Protein AF-A0A5F0LMC7-F1 (afdb_monomer)

Structure (mmCIF, N/CA/C/O backbone):
data_AF-A0A5F0LMC7-F1
#
_entry.id   AF-A0A5F0LMC7-F1
#
loop_
_atom_site.group_PDB
_atom_site.id
_atom_site.type_symbol
_atom_site.label_atom_id
_atom_site.label_alt_id
_atom_site.label_comp_id
_atom_site.label_asym_id
_atom_site.label_entity_id
_atom_site.label_seq_id
_atom_site.pdbx_PDB_ins_code
_atom_site.Cartn_x
_atom_site.Cartn_y
_atom_site.Cartn_z
_atom_site.occupancy
_atom_site.B_iso_or_equiv
_atom_site.auth_seq_id
_atom_site.auth_comp_id
_atom_site.auth_asym_id
_atom_site.auth_atom_id
_atom_site.pdbx_PDB_model_num
ATOM 1 N N . MET A 1 1 ? -38.724 -9.091 2.760 1.00 48.03 1 MET A N 1
ATOM 2 C CA . MET A 1 1 ? -37.399 -9.677 3.097 1.00 48.03 1 MET A CA 1
ATOM 3 C C . MET A 1 1 ? -36.812 -10.597 2.014 1.00 48.03 1 MET A C 1
ATOM 5 O O . MET A 1 1 ? -35.697 -10.325 1.586 1.00 48.03 1 MET A O 1
ATOM 9 N N . LYS A 1 2 ? -37.524 -11.622 1.503 1.00 45.34 2 LYS A N 1
ATOM 10 C CA . LYS A 1 2 ? -36.989 -12.579 0.495 1.00 45.34 2 LYS A CA 1
ATOM 11 C C . LYS A 1 2 ? -36.433 -11.931 -0.791 1.00 45.34 2 LYS A C 1
ATOM 13 O O . LYS A 1 2 ? -35.365 -12.315 -1.256 1.00 45.34 2 LYS A O 1
ATOM 18 N N . PHE A 1 3 ? -37.094 -10.896 -1.316 1.00 49.78 3 PHE A N 1
ATOM 19 C CA . PHE A 1 3 ? -36.648 -10.166 -2.515 1.00 49.78 3 PHE A CA 1
ATOM 20 C C . PHE A 1 3 ? -35.331 -9.391 -2.325 1.00 49.78 3 PHE A C 1
ATOM 22 O O . PHE A 1 3 ? -34.515 -9.314 -3.243 1.00 49.78 3 PHE A O 1
ATOM 29 N N . LEU A 1 4 ? -35.104 -8.837 -1.129 1.00 54.09 4 LEU A N 1
ATOM 30 C CA . LEU A 1 4 ? -33.874 -8.111 -0.795 1.00 54.09 4 LEU A CA 1
ATOM 31 C C . LEU A 1 4 ? -32.691 -9.083 -0.689 1.00 54.09 4 LEU A C 1
ATOM 33 O O . LEU A 1 4 ? -31.613 -8.815 -1.209 1.00 54.09 4 LEU A O 1
ATOM 37 N N . PHE A 1 5 ? -32.939 -10.254 -0.095 1.00 54.19 5 PHE A N 1
ATOM 38 C CA . PHE A 1 5 ? -31.957 -11.327 0.048 1.00 54.19 5 PHE A CA 1
ATOM 39 C C . PHE A 1 5 ? -31.565 -11.934 -1.307 1.00 54.19 5 PHE A C 1
ATOM 41 O O . PHE A 1 5 ? -30.383 -12.159 -1.557 1.00 54.19 5 PHE A O 1
ATOM 48 N N . LEU A 1 6 ? -32.525 -12.126 -2.225 1.00 57.25 6 LEU A N 1
ATOM 49 C CA . LEU A 1 6 ? -32.226 -12.551 -3.599 1.00 57.25 6 LEU A CA 1
ATOM 50 C C . LEU A 1 6 ? -31.397 -11.506 -4.353 1.00 57.25 6 LEU A C 1
ATOM 52 O O . LEU A 1 6 ? -30.407 -11.865 -4.987 1.00 57.25 6 LEU A O 1
ATOM 56 N N . LYS A 1 7 ? -31.747 -10.215 -4.250 1.00 59.25 7 LYS A N 1
ATOM 57 C CA . LYS A 1 7 ? -30.956 -9.135 -4.860 1.00 59.25 7 LYS A CA 1
ATOM 58 C C . LYS A 1 7 ? -29.539 -9.079 -4.291 1.00 59.25 7 LYS A C 1
ATOM 60 O O . LYS A 1 7 ? -28.594 -9.028 -5.073 1.00 59.25 7 LYS A O 1
ATOM 65 N N . MET A 1 8 ? -29.371 -9.167 -2.969 1.00 56.78 8 MET A N 1
ATOM 66 C CA . MET A 1 8 ? -28.042 -9.230 -2.350 1.00 56.78 8 MET A CA 1
ATOM 67 C C . MET A 1 8 ? -27.265 -10.470 -2.792 1.00 56.78 8 MET A C 1
ATOM 69 O O . MET A 1 8 ? -26.083 -10.359 -3.084 1.00 56.78 8 MET A O 1
ATOM 73 N N . ARG A 1 9 ? -27.914 -11.631 -2.930 1.00 59.31 9 ARG A N 1
ATOM 74 C CA . ARG A 1 9 ? -27.264 -12.869 -3.384 1.00 59.31 9 ARG A CA 1
ATOM 75 C C . ARG A 1 9 ? -26.836 -12.809 -4.856 1.00 59.31 9 ARG A C 1
ATOM 77 O O . ARG A 1 9 ? -25.780 -13.336 -5.198 1.00 59.31 9 ARG A O 1
ATOM 84 N N . VAL A 1 10 ? -27.607 -12.143 -5.719 1.00 58.88 10 VAL A N 1
ATOM 85 C CA . VAL A 1 10 ? -27.250 -11.897 -7.130 1.00 58.88 10 VAL A CA 1
ATOM 86 C C . VAL A 1 10 ? -26.107 -10.886 -7.242 1.00 58.88 10 VAL A C 1
ATOM 88 O O . VAL A 1 10 ? -25.153 -11.130 -7.978 1.00 58.88 10 VAL A O 1
ATOM 91 N N . ILE A 1 11 ? -26.158 -9.795 -6.475 1.00 54.53 11 ILE A N 1
ATOM 92 C CA . ILE A 1 11 ? -25.083 -8.793 -6.390 1.00 54.53 11 ILE A CA 1
ATOM 93 C C . ILE A 1 11 ? -23.800 -9.440 -5.854 1.00 54.53 11 ILE A C 1
ATOM 95 O O . ILE A 1 11 ? -22.741 -9.267 -6.446 1.00 54.53 11 ILE A O 1
ATOM 99 N N . TRP A 1 12 ? -23.899 -10.261 -4.805 1.00 51.09 12 TRP A N 1
ATOM 100 C CA . TRP A 1 12 ? -22.784 -11.008 -4.223 1.00 51.09 12 TRP A CA 1
ATOM 101 C C . TRP A 1 12 ? -22.190 -12.025 -5.201 1.00 51.09 12 TRP A C 1
ATOM 103 O O . TRP A 1 12 ? -20.972 -12.122 -5.314 1.00 51.09 12 TRP A O 1
ATOM 113 N N . ARG A 1 13 ? -23.020 -12.746 -5.973 1.00 54.91 13 ARG A N 1
ATOM 114 C CA . ARG A 1 13 ? -22.536 -13.631 -7.049 1.00 54.91 13 ARG A CA 1
ATOM 115 C C . ARG A 1 13 ? -21.810 -12.851 -8.148 1.00 54.91 13 ARG A C 1
ATOM 117 O O . ARG A 1 13 ? -20.710 -13.243 -8.516 1.00 54.91 13 ARG A O 1
ATOM 124 N N . ARG A 1 14 ? -22.362 -11.733 -8.632 1.00 54.12 14 ARG A N 1
ATOM 125 C CA . ARG A 1 14 ? -21.701 -10.873 -9.638 1.00 54.12 14 ARG A CA 1
ATOM 126 C C . ARG A 1 14 ? -20.396 -10.265 -9.120 1.00 54.12 14 ARG A C 1
ATOM 128 O O . ARG A 1 14 ? -19.419 -10.188 -9.855 1.00 54.12 14 ARG A O 1
ATOM 135 N N . PHE A 1 15 ? -20.366 -9.887 -7.845 1.00 46.53 15 PHE A N 1
ATOM 136 C CA . PHE A 1 15 ? -19.183 -9.354 -7.175 1.00 46.53 15 PHE A CA 1
ATOM 137 C C . PHE A 1 15 ? -18.087 -10.415 -6.985 1.00 46.53 15 PHE A C 1
ATOM 139 O O . PHE A 1 15 ? -16.914 -10.125 -7.213 1.00 46.53 15 PHE A O 1
ATOM 146 N N . ARG A 1 16 ? -18.461 -11.647 -6.606 1.00 47.66 16 ARG A N 1
ATOM 147 C CA . ARG A 1 16 ? -17.528 -12.754 -6.334 1.00 47.66 16 ARG A CA 1
ATOM 148 C C . ARG A 1 16 ? -16.981 -13.409 -7.601 1.00 47.66 16 ARG A C 1
ATOM 150 O O . ARG A 1 16 ? -15.817 -13.783 -7.605 1.00 47.66 16 ARG A O 1
ATOM 157 N N . HIS A 1 17 ? -17.795 -13.544 -8.648 1.00 46.56 17 HIS A N 1
ATOM 158 C CA . HIS A 1 17 ? -17.356 -14.159 -9.903 1.00 46.56 17 HIS A CA 1
ATOM 159 C C . HIS A 1 17 ? -16.686 -13.162 -10.859 1.00 46.56 17 HIS A C 1
ATOM 161 O O . HIS A 1 17 ? -15.912 -13.589 -11.704 1.00 46.56 17 HIS A O 1
ATOM 167 N N . GLY A 1 18 ? -16.924 -11.847 -10.743 1.00 48.06 18 GLY A N 1
ATOM 168 C CA . GLY A 1 18 ? -16.359 -10.869 -11.684 1.00 48.06 18 GLY A CA 1
ATOM 169 C C . GLY A 1 18 ? -16.565 -11.272 -13.156 1.00 48.06 18 GLY A C 1
ATOM 170 O O . GLY A 1 18 ? -17.436 -12.078 -13.479 1.00 48.06 18 GLY A O 1
ATOM 171 N N . LEU A 1 19 ? -15.735 -10.758 -14.064 1.00 45.44 19 LEU A N 1
ATOM 172 C CA . LEU A 1 19 ? -15.733 -11.176 -15.474 1.00 45.44 19 LEU A CA 1
ATOM 173 C C . LEU A 1 19 ? -15.392 -12.673 -15.684 1.00 45.44 19 LEU A C 1
ATOM 175 O O . LEU A 1 19 ? -15.585 -13.166 -16.792 1.00 45.44 19 LEU A O 1
ATOM 179 N N . GLN A 1 20 ? -14.984 -13.419 -14.643 1.00 42.38 20 GLN A N 1
ATOM 180 C CA . GLN A 1 20 ? -14.638 -14.849 -14.730 1.00 42.38 20 GLN A CA 1
ATOM 181 C C . GLN A 1 20 ? -15.831 -15.717 -15.153 1.00 42.38 20 GLN A C 1
ATOM 183 O O . GLN A 1 20 ? -15.643 -16.717 -15.838 1.00 42.38 20 GLN A O 1
ATOM 188 N N . ALA A 1 21 ? -17.068 -15.302 -14.846 1.00 43.19 21 ALA A N 1
ATOM 189 C CA . ALA A 1 21 ? -18.270 -16.027 -15.270 1.00 43.19 21 ALA A CA 1
ATOM 190 C C . ALA A 1 21 ? -18.479 -1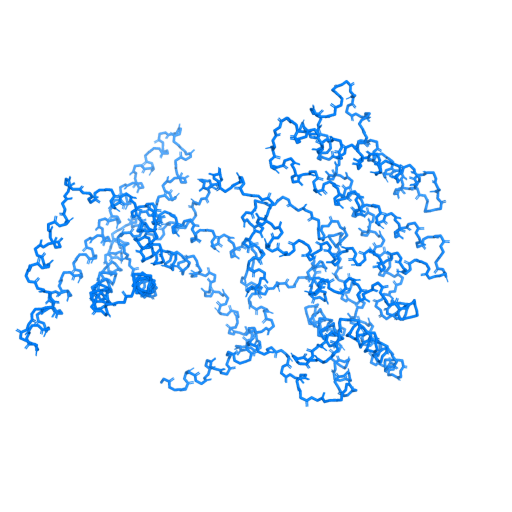6.054 -16.800 1.00 43.19 21 ALA A C 1
ATOM 192 O O . ALA A 1 21 ? -19.244 -16.885 -17.281 1.00 43.19 21 ALA A O 1
ATOM 193 N N . ARG A 1 22 ? -17.817 -15.177 -17.577 1.00 48.16 22 ARG A N 1
ATOM 194 C CA . ARG A 1 22 ? -17.843 -15.254 -19.052 1.00 48.16 22 ARG A CA 1
ATOM 195 C C . ARG A 1 22 ? -16.929 -16.348 -19.612 1.00 48.16 22 ARG A C 1
ATOM 197 O O . ARG A 1 22 ? -17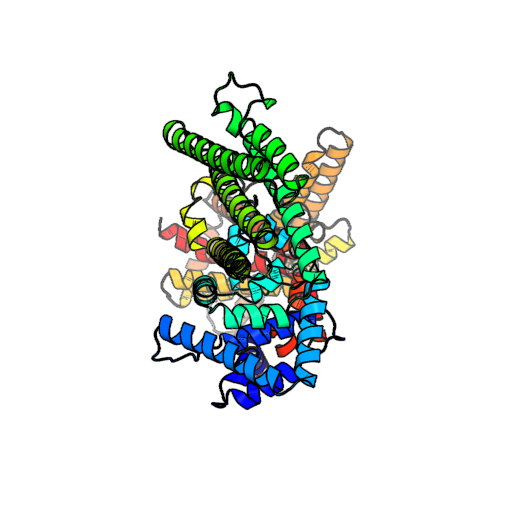.182 -16.809 -20.717 1.00 48.16 22 ARG A O 1
ATOM 204 N N . TYR A 1 23 ? -15.903 -16.762 -18.867 1.00 48.00 23 TYR A N 1
ATOM 205 C CA . TYR A 1 23 ? -14.856 -17.667 -19.358 1.00 48.00 23 TYR A CA 1
ATOM 206 C C . TYR A 1 23 ? -14.996 -19.107 -18.846 1.00 48.00 23 TYR A C 1
ATOM 208 O O . TYR A 1 23 ? -14.451 -20.019 -19.455 1.00 48.00 23 TYR A O 1
ATOM 216 N N . GLU A 1 24 ? -15.772 -19.337 -17.778 1.00 44.44 24 GLU A N 1
ATOM 217 C CA . GLU A 1 24 ? -15.964 -20.671 -17.177 1.00 44.44 24 GLU A CA 1
ATOM 218 C C . GLU A 1 24 ? -16.742 -21.667 -18.072 1.00 44.44 24 GLU A C 1
ATOM 220 O O . GLU A 1 24 ? -16.755 -22.854 -17.760 1.00 44.44 24 GLU A O 1
ATOM 225 N N . HIS A 1 25 ? -17.377 -21.231 -19.173 1.00 41.97 25 HIS A N 1
ATOM 226 C CA . HIS A 1 25 ? -18.350 -22.064 -19.899 1.00 41.97 25 HIS A CA 1
ATOM 227 C C . HIS A 1 25 ? -18.025 -22.461 -21.343 1.00 41.97 25 HIS A C 1
ATOM 229 O O . HIS A 1 25 ? -18.787 -23.252 -21.898 1.00 41.97 25 HIS A O 1
ATOM 235 N N . HIS A 1 26 ? -16.968 -21.964 -21.992 1.00 43.44 26 HIS A N 1
ATOM 236 C CA . HIS A 1 26 ? -16.723 -22.280 -23.411 1.00 43.44 26 HIS A CA 1
ATOM 237 C C . HIS A 1 26 ? -15.326 -22.873 -23.602 1.00 43.44 26 HIS A C 1
ATOM 239 O O . HIS A 1 26 ? -14.327 -22.177 -23.445 1.00 43.44 26 HIS A O 1
ATOM 245 N N . GLY A 1 27 ? -15.273 -24.162 -23.951 1.00 50.06 27 GLY A N 1
ATOM 246 C CA . GLY A 1 27 ? -14.048 -24.904 -24.276 1.00 50.06 27 GLY A CA 1
ATOM 247 C C . GLY A 1 27 ? -13.394 -24.505 -25.604 1.00 50.06 27 GLY A C 1
ATOM 248 O O . GLY A 1 27 ? -12.458 -25.163 -26.039 1.00 50.06 27 GLY A O 1
ATOM 249 N N . GLU A 1 28 ? -13.860 -23.430 -26.243 1.00 56.28 28 GLU A N 1
ATOM 250 C CA . GLU A 1 28 ? -13.313 -22.920 -27.496 1.00 56.28 28 GLU A CA 1
ATOM 251 C C . GLU A 1 28 ? -12.597 -21.587 -27.250 1.00 56.28 28 GLU A C 1
ATOM 253 O O . GLU A 1 28 ? -13.211 -20.547 -27.000 1.00 56.28 28 GLU A O 1
ATOM 258 N N . HIS A 1 29 ? -11.266 -21.617 -27.315 1.00 63.34 29 HIS A N 1
ATOM 259 C CA . HIS A 1 29 ? -10.421 -20.432 -27.142 1.00 63.34 29 HIS A CA 1
ATOM 260 C C . HIS A 1 29 ? -10.538 -19.429 -28.309 1.00 63.34 29 HIS A C 1
ATOM 262 O O . HIS A 1 29 ? -10.310 -18.238 -28.104 1.00 63.34 29 HIS A O 1
ATOM 268 N N . GLY A 1 30 ? -10.936 -19.882 -29.505 1.00 66.81 30 GLY A N 1
ATOM 269 C CA . GLY A 1 30 ? -11.058 -19.060 -30.719 1.00 66.81 30 GLY A CA 1
ATOM 270 C C . GLY A 1 30 ? -12.145 -17.973 -30.651 1.00 66.81 30 GLY A C 1
ATOM 271 O O . GLY A 1 30 ? -11.813 -16.795 -30.781 1.00 66.81 30 GLY A O 1
ATOM 272 N N . PRO A 1 31 ? -13.421 -18.312 -30.374 1.00 75.06 31 PRO A N 1
ATOM 273 C CA . PRO A 1 31 ? -14.502 -17.325 -30.274 1.00 75.06 31 PRO A CA 1
ATOM 274 C C . PRO A 1 31 ? -14.281 -16.294 -29.157 1.00 75.06 31 PRO A C 1
ATOM 276 O O . PRO A 1 31 ? -14.648 -15.127 -29.287 1.00 75.06 31 PRO A O 1
ATOM 279 N N . GLN A 1 32 ? -13.649 -16.705 -28.051 1.00 78.38 32 GLN A N 1
ATOM 280 C CA . GLN A 1 32 ? -13.312 -15.802 -26.946 1.00 78.38 32 GLN A CA 1
ATOM 281 C C . GLN A 1 32 ? -12.253 -14.774 -27.350 1.00 78.38 32 GLN A C 1
ATOM 283 O O . GLN A 1 32 ? -12.392 -13.593 -27.027 1.00 78.38 32 GLN A O 1
ATOM 288 N N . LEU A 1 33 ? -11.211 -15.224 -28.054 1.00 85.44 33 LEU A N 1
ATOM 289 C CA . LEU A 1 33 ? -10.147 -14.368 -28.564 1.00 85.44 33 LEU A CA 1
ATOM 290 C C . LEU A 1 33 ? -10.705 -13.321 -29.533 1.00 85.44 33 LEU A C 1
ATOM 292 O O . LEU A 1 33 ? -10.397 -12.140 -29.393 1.00 85.44 33 LEU A O 1
ATOM 296 N N . GLU A 1 34 ? -11.579 -13.727 -30.456 1.00 86.56 34 GLU A N 1
ATOM 297 C CA . GLU A 1 34 ? -12.209 -12.809 -31.406 1.00 86.56 34 GLU A CA 1
ATOM 298 C C . GLU A 1 34 ? -13.017 -11.713 -30.697 1.00 86.56 34 GLU A C 1
ATOM 300 O O . GLU A 1 34 ? -12.813 -10.522 -30.951 1.00 86.56 34 GLU A O 1
ATOM 305 N N . VAL A 1 35 ? -13.903 -12.094 -29.770 1.00 86.94 35 VAL A N 1
ATOM 306 C CA . VAL A 1 35 ? -14.707 -11.134 -28.995 1.00 86.94 35 VAL A CA 1
ATOM 307 C C . VAL A 1 35 ? -13.812 -10.182 -28.201 1.00 86.94 35 VAL A C 1
ATOM 309 O O . VAL A 1 35 ? -14.119 -8.995 -28.081 1.00 86.94 35 VAL A O 1
ATOM 312 N N . LEU A 1 36 ? -12.704 -10.680 -27.652 1.00 88.75 36 LEU A N 1
ATOM 313 C CA . LEU A 1 36 ? -11.778 -9.882 -26.857 1.00 88.75 36 LEU A CA 1
ATOM 314 C C . LEU A 1 36 ? -10.976 -8.890 -27.709 1.00 88.75 36 LEU A C 1
ATOM 316 O O . LEU A 1 36 ? -10.840 -7.732 -27.316 1.00 88.75 36 LEU A O 1
ATOM 320 N N . MET A 1 37 ? -10.479 -9.309 -28.874 1.00 92.06 37 MET A N 1
ATOM 321 C CA . MET A 1 37 ? -9.711 -8.442 -29.772 1.00 92.06 37 MET A CA 1
ATOM 322 C C . MET A 1 37 ? -10.595 -7.379 -30.434 1.00 92.06 37 MET A C 1
ATOM 324 O O . MET A 1 37 ? -10.184 -6.227 -30.530 1.00 92.06 37 MET A O 1
ATOM 328 N N . ARG A 1 38 ? -11.844 -7.711 -30.798 1.00 89.50 38 ARG A N 1
ATOM 329 C CA . ARG A 1 38 ? -12.811 -6.749 -31.370 1.00 89.50 38 ARG A CA 1
ATOM 330 C C . ARG A 1 38 ? -13.274 -5.663 -30.393 1.00 89.50 38 ARG A C 1
ATOM 332 O O . ARG A 1 38 ? -13.850 -4.673 -30.824 1.00 89.50 38 ARG A O 1
ATOM 339 N N . ARG A 1 39 ? -13.048 -5.835 -29.085 1.00 89.75 39 ARG A N 1
ATOM 340 C CA . ARG A 1 39 ? -13.308 -4.796 -28.071 1.00 89.75 39 ARG A CA 1
ATOM 341 C C . ARG A 1 39 ? -12.233 -3.707 -28.033 1.00 89.75 39 ARG A C 1
ATOM 343 O O . ARG A 1 39 ? -12.418 -2.744 -27.295 1.00 89.75 39 ARG A O 1
ATOM 350 N N . ALA A 1 40 ? -11.119 -3.874 -28.746 1.00 90.31 40 ALA A N 1
ATOM 351 C CA . ALA A 1 40 ? -10.073 -2.865 -28.803 1.00 90.31 40 ALA A CA 1
ATOM 352 C C . ALA A 1 40 ? -10.594 -1.615 -29.521 1.00 90.31 40 ALA A C 1
ATOM 354 O O . ALA A 1 40 ? -10.881 -1.653 -30.714 1.00 90.31 40 ALA A O 1
ATOM 355 N N . ASP A 1 41 ? -10.688 -0.511 -28.786 1.00 90.50 41 ASP A N 1
ATOM 356 C CA . ASP A 1 41 ? -11.125 0.778 -29.309 1.00 90.50 41 ASP A CA 1
ATOM 357 C C . ASP A 1 41 ? -10.059 1.844 -29.001 1.00 90.50 41 ASP A C 1
ATOM 359 O O . ASP A 1 41 ? -9.887 2.239 -27.844 1.00 90.50 41 ASP A O 1
ATOM 363 N N . PRO A 1 42 ? -9.299 2.313 -30.007 1.00 89.50 42 PRO A N 1
ATOM 364 C CA . PRO A 1 42 ? -8.330 3.387 -29.821 1.00 89.50 42 PRO A CA 1
ATOM 365 C C . PRO A 1 42 ? -8.959 4.705 -29.352 1.00 89.50 42 PRO A C 1
ATOM 367 O O . PRO A 1 42 ? -8.268 5.509 -28.722 1.00 89.50 42 PRO A O 1
ATOM 370 N N . ASP A 1 43 ? -10.238 4.955 -29.618 1.00 90.12 43 ASP A N 1
ATOM 371 C CA . ASP A 1 43 ? -10.896 6.229 -29.314 1.00 90.12 43 ASP A CA 1
ATOM 372 C C . ASP A 1 43 ? -11.557 6.257 -27.934 1.00 90.12 43 ASP A C 1
ATOM 374 O O . ASP A 1 43 ? -11.907 7.330 -27.438 1.00 90.12 43 ASP A O 1
ATOM 378 N N . SER A 1 44 ? -11.631 5.111 -27.251 1.00 87.62 44 SER A N 1
ATOM 379 C CA . SER A 1 44 ? -12.155 5.038 -25.889 1.00 87.62 44 SER A CA 1
ATOM 380 C C . SER A 1 44 ? -11.285 5.807 -24.886 1.00 87.62 44 SER A C 1
ATOM 382 O O . SER A 1 44 ? -10.110 6.097 -25.126 1.00 87.62 44 SER A O 1
ATOM 384 N N . ALA A 1 45 ? -11.827 6.101 -23.702 1.00 86.69 45 ALA A N 1
ATOM 385 C CA . ALA A 1 45 ? -11.045 6.712 -22.629 1.00 86.69 45 ALA A CA 1
ATOM 386 C C . ALA A 1 45 ? -9.858 5.815 -22.223 1.00 86.69 45 ALA A C 1
ATOM 388 O O . ALA A 1 45 ? -9.923 4.588 -22.340 1.00 86.69 45 ALA A O 1
ATOM 389 N N . TRP A 1 46 ? -8.786 6.413 -21.689 1.00 86.94 46 TRP A N 1
ATOM 390 C CA . TRP A 1 46 ? -7.585 5.675 -21.271 1.00 86.94 46 TRP A CA 1
ATOM 391 C C . TRP A 1 46 ? -7.904 4.492 -20.348 1.00 86.94 46 TRP A C 1
ATOM 393 O O . TRP A 1 46 ? -7.396 3.392 -20.546 1.00 86.94 46 TRP 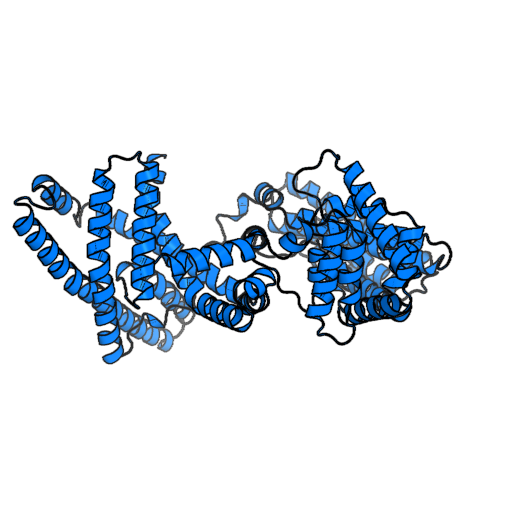A O 1
ATOM 403 N N . HIS A 1 47 ? -8.805 4.694 -19.382 1.00 81.06 47 HIS A N 1
ATOM 404 C CA . HIS A 1 47 ? -9.217 3.656 -18.435 1.00 81.06 47 HIS A CA 1
ATOM 405 C C . HIS A 1 47 ? -9.852 2.444 -19.124 1.00 81.06 47 HIS A C 1
ATOM 407 O O . HIS A 1 47 ? -9.638 1.317 -18.685 1.00 81.06 47 HIS A O 1
ATOM 413 N N . ASP A 1 48 ? -10.617 2.649 -20.197 1.00 81.69 48 ASP A N 1
ATOM 414 C CA . ASP A 1 48 ? -11.263 1.560 -20.933 1.00 81.69 48 ASP A CA 1
ATOM 415 C C . ASP A 1 48 ? -10.236 0.754 -21.730 1.00 81.69 48 ASP A C 1
ATOM 417 O O . ASP A 1 48 ? -10.262 -0.479 -21.687 1.00 81.69 48 ASP A O 1
ATOM 421 N N . ARG A 1 49 ? -9.257 1.432 -22.345 1.00 89.44 49 ARG A N 1
ATOM 422 C CA . ARG A 1 49 ? -8.129 0.774 -23.021 1.00 89.44 49 ARG A CA 1
ATOM 423 C C . ARG A 1 49 ? -7.249 -0.002 -22.041 1.00 89.44 49 ARG A C 1
ATOM 425 O O . ARG A 1 49 ? -6.949 -1.171 -22.273 1.00 89.44 49 ARG A O 1
ATOM 432 N N . ALA A 1 50 ? -6.907 0.601 -20.902 1.00 85.75 50 ALA A N 1
ATOM 433 C CA . ALA A 1 50 ? -6.151 -0.044 -19.830 1.00 85.75 50 ALA A CA 1
ATOM 434 C C . ALA A 1 50 ? -6.894 -1.271 -19.264 1.00 85.75 50 ALA A C 1
ATOM 436 O O . ALA A 1 50 ? -6.298 -2.329 -19.065 1.00 85.75 50 ALA A O 1
ATOM 437 N N . ASN A 1 51 ? -8.212 -1.172 -19.058 1.00 83.44 51 ASN A N 1
ATOM 438 C CA . ASN A 1 51 ? -9.038 -2.305 -18.636 1.00 83.44 51 ASN A CA 1
ATOM 439 C C . ASN A 1 51 ? -9.083 -3.417 -19.690 1.00 83.44 51 ASN A C 1
ATOM 441 O O . ASN A 1 51 ? -9.040 -4.591 -19.326 1.00 83.44 51 ASN A O 1
ATOM 445 N N . TRP A 1 52 ? -9.149 -3.069 -20.976 1.00 89.44 52 TRP A N 1
ATOM 446 C CA . TRP A 1 52 ? -9.057 -4.042 -22.059 1.00 89.44 52 TRP A CA 1
ATOM 447 C C . TRP A 1 52 ? -7.693 -4.752 -22.068 1.00 89.44 52 TRP A C 1
ATOM 449 O O . TRP A 1 52 ? -7.665 -5.978 -22.135 1.00 89.44 52 TRP A O 1
ATOM 459 N N 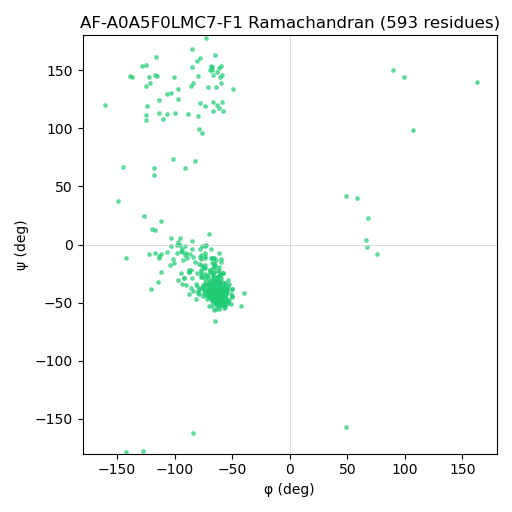. MET A 1 53 ? -6.576 -4.038 -21.879 1.00 90.12 53 MET A N 1
ATOM 460 C CA . MET A 1 53 ? -5.244 -4.657 -21.747 1.00 90.12 53 MET A CA 1
ATOM 461 C C . MET A 1 53 ? -5.177 -5.647 -20.576 1.00 90.12 53 MET A C 1
ATOM 463 O O . MET A 1 53 ? -4.592 -6.724 -20.699 1.00 90.12 53 MET A O 1
ATOM 467 N N . ILE A 1 54 ? -5.810 -5.312 -19.447 1.00 86.19 54 ILE A N 1
ATOM 468 C CA . ILE A 1 54 ? -5.916 -6.213 -18.292 1.00 86.19 54 ILE A CA 1
ATOM 469 C C . ILE A 1 54 ? -6.786 -7.434 -18.626 1.00 86.19 54 ILE A C 1
ATOM 471 O O . ILE A 1 54 ? -6.422 -8.541 -18.241 1.00 86.19 54 ILE A O 1
ATOM 475 N N . ASP A 1 55 ? -7.900 -7.270 -19.351 1.00 84.56 55 ASP A N 1
ATOM 476 C CA . ASP A 1 55 ? -8.734 -8.395 -19.807 1.00 84.56 55 ASP A CA 1
ATOM 477 C C . ASP A 1 55 ? -7.936 -9.342 -20.735 1.00 84.56 55 ASP A C 1
ATOM 479 O O . ASP A 1 55 ? -8.071 -10.562 -20.629 1.00 84.56 55 ASP A O 1
ATOM 483 N N . VAL A 1 56 ? -7.070 -8.801 -21.605 1.00 90.00 56 VAL A N 1
ATOM 484 C CA . VAL A 1 56 ? -6.154 -9.588 -22.456 1.00 90.00 56 VAL A CA 1
ATOM 485 C C . VAL A 1 56 ? -5.137 -10.357 -21.615 1.00 90.00 56 VAL A C 1
ATOM 487 O O . VAL A 1 56 ? -4.980 -11.565 -21.803 1.00 90.00 56 VAL A O 1
ATOM 490 N N . ALA A 1 57 ? -4.495 -9.701 -20.645 1.00 88.19 57 ALA A N 1
ATOM 491 C CA . ALA A 1 57 ? -3.576 -10.367 -19.724 1.00 88.19 57 ALA A CA 1
ATOM 492 C C . ALA A 1 57 ? -4.283 -11.470 -18.908 1.00 88.19 57 ALA A C 1
ATOM 494 O O . ALA A 1 57 ? -3.756 -12.573 -18.765 1.00 88.19 57 ALA A O 1
ATOM 495 N N . GLU A 1 58 ? -5.502 -11.211 -18.422 1.00 85.31 58 GLU A N 1
ATOM 496 C CA . GLU A 1 58 ? -6.331 -12.177 -17.690 1.00 85.31 58 GLU A CA 1
ATOM 497 C C . GLU A 1 58 ? -6.670 -13.400 -18.560 1.00 85.31 58 GLU A C 1
ATOM 499 O O . GLU A 1 58 ? -6.568 -14.531 -18.084 1.00 85.31 58 GLU A O 1
ATOM 504 N N . TRP A 1 59 ? -6.995 -13.201 -19.843 1.00 88.25 59 TRP A N 1
ATOM 505 C CA . TRP A 1 59 ? -7.267 -14.288 -20.789 1.00 88.25 59 TRP A CA 1
ATOM 506 C C . TRP A 1 59 ? -6.033 -15.160 -21.057 1.00 88.25 59 TRP A C 1
ATOM 508 O O . TRP A 1 59 ? -6.111 -16.388 -20.941 1.00 88.25 59 TRP A O 1
ATOM 518 N N . VAL A 1 60 ? -4.870 -14.550 -21.328 1.00 87.81 60 VAL A N 1
ATOM 519 C CA . VAL A 1 60 ? -3.605 -15.290 -21.520 1.00 87.81 60 VAL A CA 1
ATOM 520 C C . VAL A 1 60 ? -3.327 -16.185 -20.312 1.00 87.81 60 VAL A C 1
ATOM 522 O O . VAL A 1 60 ? -2.914 -17.334 -20.456 1.00 87.81 60 VAL A O 1
ATOM 525 N N . ARG A 1 61 ? -3.632 -15.689 -19.114 1.00 81.38 61 ARG A N 1
ATOM 526 C CA . ARG A 1 61 ? -3.295 -16.330 -17.843 1.00 81.38 61 ARG A CA 1
ATOM 527 C C . ARG A 1 61 ? -4.376 -17.215 -17.254 1.00 81.38 61 ARG A C 1
ATOM 529 O O . ARG A 1 61 ? -4.130 -17.830 -16.222 1.00 81.38 61 ARG A O 1
ATOM 536 N N . HIS A 1 62 ? -5.563 -17.254 -17.848 1.00 82.31 62 HIS A N 1
ATOM 537 C CA . HIS A 1 62 ? -6.709 -17.917 -17.247 1.00 82.31 62 HIS A CA 1
ATOM 538 C C . HIS A 1 62 ? -6.425 -19.402 -16.970 1.00 82.31 62 HIS A C 1
ATOM 540 O O . HIS A 1 62 ? -6.259 -20.192 -17.905 1.00 82.31 62 HIS A O 1
ATOM 546 N N . GLN A 1 63 ? -6.407 -19.774 -15.691 1.00 77.12 63 GLN A N 1
ATOM 547 C CA . GLN A 1 63 ? -6.303 -21.156 -15.236 1.00 77.12 63 GLN A CA 1
ATOM 548 C C . GLN A 1 63 ? -7.669 -21.609 -14.689 1.00 77.12 63 GLN A C 1
ATOM 550 O O . GLN A 1 63 ? -8.255 -20.906 -13.858 1.00 77.12 63 GLN A O 1
ATOM 555 N N . PRO A 1 64 ? -8.204 -22.761 -15.133 1.00 73.81 64 PRO A N 1
ATOM 556 C CA . PRO A 1 64 ? -9.378 -23.370 -14.541 1.00 73.81 64 PRO A CA 1
ATOM 557 C C . PRO A 1 64 ? -9.082 -23.756 -13.088 1.00 73.81 64 PRO A C 1
ATOM 559 O O . PRO A 1 64 ? -7.965 -24.128 -12.734 1.00 73.81 64 PRO A O 1
ATOM 562 N N . LYS A 1 65 ? -10.115 -23.700 -12.240 1.00 67.06 65 LYS A N 1
ATOM 563 C CA . LYS A 1 65 ? -10.009 -23.984 -10.795 1.00 67.06 65 LYS A CA 1
ATOM 564 C C . LYS A 1 65 ? -9.545 -25.407 -10.475 1.00 67.06 65 LYS A C 1
ATOM 566 O O . LYS A 1 65 ? -9.067 -25.650 -9.373 1.00 67.06 65 LYS A O 1
ATOM 571 N N . VAL A 1 66 ? -9.721 -26.331 -11.414 1.00 67.00 66 VAL A N 1
ATOM 572 C CA . VAL A 1 66 ? -9.225 -27.703 -11.341 1.00 67.00 66 VAL A CA 1
ATOM 573 C C . VAL A 1 66 ? -8.371 -27.922 -12.581 1.00 67.00 66 VAL A C 1
ATOM 575 O O . VAL A 1 66 ? -8.865 -27.792 -13.700 1.00 67.00 66 VAL A O 1
ATOM 578 N N . SER A 1 67 ? -7.092 -28.221 -12.378 1.00 73.12 67 SER A N 1
ATOM 579 C CA . SER A 1 67 ? -6.159 -28.580 -13.440 1.00 73.12 67 SER A CA 1
ATOM 580 C C . SER A 1 67 ? -5.273 -29.730 -12.985 1.00 73.12 67 SER A C 1
ATOM 582 O O . SER A 1 67 ? -4.908 -29.801 -11.815 1.00 73.12 67 SER A O 1
ATOM 584 N N . LEU A 1 68 ? -4.937 -30.611 -13.926 1.00 77.00 68 LEU A N 1
ATOM 585 C CA . LEU A 1 68 ? -3.975 -31.701 -13.747 1.00 77.00 68 LEU A CA 1
ATOM 586 C C . LEU A 1 68 ? -2.554 -31.300 -14.180 1.00 77.00 68 LEU A C 1
ATOM 588 O O . LEU A 1 68 ? -1.634 -32.100 -14.058 1.00 77.00 68 LEU A O 1
ATOM 592 N N . LEU A 1 69 ? -2.383 -30.087 -14.718 1.00 81.38 69 LEU A N 1
ATOM 593 C CA . LEU A 1 69 ? -1.088 -29.570 -15.151 1.00 81.38 69 LEU A CA 1
ATOM 594 C C . LEU A 1 69 ? -0.326 -28.964 -13.971 1.00 81.38 69 LEU A C 1
ATOM 596 O O . LEU A 1 69 ? -0.899 -28.235 -13.157 1.00 81.38 69 LEU A O 1
ATOM 600 N N . ASP A 1 70 ? 0.974 -29.229 -13.936 1.00 83.12 70 ASP A N 1
ATOM 601 C CA . ASP A 1 70 ? 1.934 -28.564 -13.063 1.00 83.12 70 ASP A CA 1
ATOM 602 C C . ASP A 1 70 ? 2.210 -27.114 -13.514 1.00 83.12 70 ASP A C 1
ATOM 604 O O . ASP A 1 70 ? 1.666 -26.617 -14.510 1.00 83.12 70 ASP A O 1
ATOM 608 N N . ALA A 1 71 ? 3.043 -26.398 -12.752 1.00 78.19 71 ALA A N 1
ATOM 609 C CA . ALA A 1 71 ? 3.377 -25.002 -13.036 1.00 78.19 71 ALA A CA 1
ATOM 610 C C . ALA A 1 71 ? 4.014 -24.827 -14.428 1.00 78.19 71 ALA A C 1
ATOM 612 O O . ALA A 1 71 ? 3.647 -23.911 -15.166 1.00 78.19 71 ALA A O 1
ATOM 613 N N . GLU A 1 72 ? 4.905 -25.741 -14.826 1.00 81.69 72 GLU A N 1
ATOM 614 C CA . GLU A 1 72 ? 5.565 -25.727 -16.136 1.00 81.69 72 GLU A CA 1
ATOM 615 C C . GLU A 1 72 ? 4.572 -25.985 -17.282 1.00 81.69 72 GLU A C 1
ATOM 617 O O . GLU A 1 72 ? 4.558 -25.266 -18.286 1.00 81.69 72 GLU A O 1
ATOM 622 N N . GLY A 1 73 ? 3.669 -26.958 -17.121 1.00 83.38 73 GLY A N 1
ATOM 623 C CA . GLY A 1 73 ? 2.567 -27.213 -18.045 1.00 83.38 73 GLY A CA 1
ATOM 624 C C . GLY A 1 73 ? 1.706 -25.973 -18.271 1.00 83.38 73 GLY A C 1
ATOM 625 O O . GLY A 1 73 ? 1.381 -25.642 -19.413 1.00 83.38 73 GLY A O 1
ATOM 626 N N . TRP A 1 74 ? 1.403 -25.224 -17.211 1.00 85.19 74 TRP A N 1
ATOM 627 C CA . TRP A 1 74 ? 0.659 -23.974 -17.330 1.00 85.19 74 TRP A CA 1
ATOM 628 C C . TRP A 1 74 ? 1.433 -22.841 -17.998 1.00 85.19 74 TRP A C 1
ATOM 630 O O . TRP A 1 74 ? 0.823 -22.066 -18.741 1.00 85.19 74 TRP A O 1
ATOM 640 N N . ARG A 1 75 ? 2.749 -22.731 -17.786 1.00 85.69 75 ARG A N 1
ATOM 641 C CA . ARG A 1 75 ? 3.578 -21.753 -18.510 1.00 85.69 75 ARG A CA 1
ATOM 642 C C . ARG A 1 75 ? 3.563 -22.024 -20.015 1.00 85.69 75 ARG A C 1
ATOM 644 O O . ARG A 1 75 ? 3.291 -21.097 -20.779 1.00 85.69 75 ARG A O 1
ATOM 651 N N . ARG A 1 76 ? 3.671 -23.294 -20.428 1.00 84.69 76 ARG A N 1
ATOM 652 C CA . ARG A 1 76 ? 3.529 -23.705 -21.840 1.00 84.69 76 ARG A CA 1
ATOM 653 C C . ARG A 1 76 ? 2.176 -23.314 -22.439 1.00 84.69 76 ARG A C 1
ATOM 655 O O . ARG A 1 76 ? 2.128 -22.785 -23.548 1.00 84.69 76 ARG A O 1
ATOM 662 N N . VAL A 1 77 ? 1.075 -23.506 -21.706 1.00 86.56 77 VAL A N 1
ATOM 663 C CA . VAL A 1 77 ? -0.266 -23.087 -22.164 1.00 86.56 77 VAL A CA 1
ATOM 664 C C . VAL A 1 77 ? -0.348 -21.568 -22.347 1.00 86.56 77 VAL A C 1
ATOM 666 O O . VAL A 1 77 ? -0.894 -21.101 -23.348 1.00 86.56 77 VAL A O 1
ATOM 669 N N . LYS A 1 78 ? 0.219 -20.779 -21.423 1.00 88.62 78 LYS A N 1
ATOM 670 C CA . LYS A 1 78 ? 0.273 -19.313 -21.565 1.00 88.62 78 LYS A CA 1
ATOM 671 C C . LYS A 1 78 ? 1.042 -18.911 -22.834 1.00 88.62 78 LYS A C 1
ATOM 673 O O . LYS A 1 78 ? 0.564 -18.055 -23.576 1.00 88.62 78 LYS A O 1
ATOM 678 N N . HIS A 1 79 ? 2.187 -19.541 -23.127 1.00 89.06 79 HIS A N 1
ATOM 679 C CA . HIS A 1 79 ? 2.945 -19.289 -24.367 1.00 89.06 79 HIS A CA 1
ATOM 680 C C . HIS A 1 79 ? 2.142 -19.642 -25.622 1.00 89.06 79 HIS A C 1
ATOM 682 O O . HIS A 1 79 ? 2.078 -18.841 -26.553 1.00 89.06 79 HIS A O 1
ATOM 688 N N . GLN A 1 80 ? 1.467 -20.796 -25.631 1.00 87.88 80 GLN A N 1
ATOM 689 C CA . GLN A 1 80 ? 0.607 -21.207 -26.746 1.00 87.88 80 GLN A CA 1
ATOM 690 C C . GLN A 1 80 ? -0.540 -20.221 -26.986 1.00 87.88 80 GLN A C 1
ATOM 692 O O . GLN A 1 80 ? -0.847 -19.916 -28.135 1.00 87.88 80 GLN A O 1
ATOM 697 N N . ARG A 1 81 ? -1.144 -19.672 -25.926 1.00 89.62 81 ARG A N 1
ATOM 698 C CA . ARG A 1 81 ? -2.193 -18.646 -26.047 1.00 89.62 81 ARG A CA 1
ATOM 699 C C . ARG A 1 81 ? -1.676 -17.339 -26.631 1.00 89.62 81 ARG A C 1
ATOM 701 O O . ARG A 1 81 ? -2.355 -16.755 -27.470 1.00 89.62 81 ARG A O 1
ATOM 708 N N . VAL A 1 82 ? -0.488 -16.891 -26.219 1.00 91.19 82 VAL A N 1
ATOM 709 C CA . VAL A 1 82 ? 0.153 -15.709 -26.817 1.00 91.19 82 VAL A CA 1
ATOM 710 C C . VAL A 1 82 ? 0.432 -15.940 -28.298 1.00 91.19 82 VAL A C 1
ATOM 712 O O . VAL A 1 82 ? 0.092 -15.086 -29.114 1.00 91.19 82 VAL A O 1
ATOM 715 N N . ARG A 1 83 ? 0.986 -17.103 -28.656 1.00 92.12 83 ARG A N 1
ATOM 716 C CA . ARG A 1 83 ? 1.235 -17.468 -30.054 1.00 92.12 83 ARG A CA 1
ATOM 717 C C . ARG A 1 83 ? -0.060 -17.491 -30.868 1.00 92.12 83 ARG A C 1
ATOM 719 O O . ARG A 1 83 ? -0.151 -16.781 -31.860 1.00 92.12 83 ARG A O 1
ATOM 726 N N . ALA A 1 84 ? -1.090 -18.184 -30.383 1.00 89.88 84 ALA A N 1
ATOM 727 C CA . ALA A 1 84 ? -2.396 -18.249 -31.037 1.00 89.88 84 ALA A CA 1
ATOM 728 C C . ALA A 1 84 ? -3.046 -16.865 -31.209 1.00 89.88 84 ALA A C 1
ATOM 730 O O . ALA A 1 84 ? -3.637 -16.587 -32.250 1.00 89.88 84 ALA A O 1
ATOM 731 N N . MET A 1 85 ? -2.914 -15.979 -30.215 1.00 92.94 85 MET A N 1
ATOM 732 C CA . MET A 1 85 ? -3.374 -14.591 -30.312 1.00 92.94 85 MET A CA 1
ATOM 733 C C . MET A 1 85 ? -2.665 -13.840 -31.441 1.00 92.94 85 MET A C 1
ATOM 735 O O . MET A 1 85 ? -3.323 -13.188 -32.249 1.00 92.94 85 MET A O 1
ATOM 739 N N . LEU A 1 86 ? -1.336 -13.926 -31.505 1.00 92.88 86 LEU A N 1
ATOM 740 C CA . LEU A 1 86 ? -0.553 -13.242 -32.531 1.00 92.88 86 LEU A CA 1
ATOM 741 C C . LEU A 1 86 ? -0.829 -13.808 -33.929 1.00 92.88 86 LEU A C 1
ATOM 743 O O . LEU A 1 86 ? -1.025 -13.032 -34.861 1.00 92.88 86 LEU A O 1
ATOM 747 N N . ASP A 1 87 ? -0.921 -15.132 -34.064 1.00 92.44 87 ASP A N 1
ATOM 748 C CA . ASP A 1 87 ? -1.232 -15.799 -35.333 1.00 92.44 87 ASP A CA 1
ATOM 749 C C . ASP A 1 87 ? -2.625 -15.392 -35.841 1.00 92.44 87 ASP A C 1
ATOM 751 O O . ASP A 1 87 ? -2.808 -15.080 -37.017 1.00 92.44 87 ASP A O 1
ATOM 755 N N . TRP A 1 88 ? -3.610 -15.301 -34.943 1.00 92.81 88 TRP A N 1
ATOM 756 C CA . TRP A 1 88 ? -4.953 -14.837 -35.290 1.00 92.81 88 TRP A CA 1
ATOM 757 C C . TRP A 1 88 ? -4.972 -13.364 -35.730 1.00 92.81 88 TRP A C 1
ATOM 759 O O . TRP A 1 88 ? -5.674 -13.015 -36.684 1.00 92.81 88 TRP A O 1
ATOM 769 N N . LEU A 1 89 ? -4.186 -12.499 -35.078 1.00 93.06 89 LEU A N 1
ATOM 770 C CA . LEU A 1 89 ? -4.037 -11.088 -35.460 1.00 93.06 89 LEU A CA 1
ATOM 771 C C . LEU A 1 89 ? -3.305 -10.915 -36.799 1.00 93.06 89 LEU A C 1
ATOM 773 O O . LEU A 1 89 ? -3.595 -9.970 -37.532 1.00 93.06 89 LEU A O 1
ATOM 777 N N . ASP A 1 90 ? -2.380 -11.811 -37.145 1.00 91.31 90 ASP A N 1
ATOM 778 C CA . ASP A 1 90 ? -1.706 -11.797 -38.447 1.00 91.31 90 ASP A CA 1
ATOM 779 C C . ASP A 1 90 ? -2.684 -12.081 -39.601 1.00 91.31 90 ASP A C 1
ATOM 781 O O . ASP A 1 90 ? -2.571 -11.469 -40.669 1.00 91.31 90 ASP A O 1
ATOM 785 N N . VAL A 1 91 ? -3.688 -12.934 -39.362 1.00 93.12 91 VAL A N 1
ATOM 786 C CA . VAL A 1 91 ? -4.788 -13.201 -40.304 1.00 93.12 91 VAL A CA 1
ATOM 787 C C . VAL A 1 91 ? -5.768 -12.019 -40.377 1.00 93.12 91 VAL A C 1
ATOM 789 O O . VAL A 1 91 ? -6.196 -11.639 -41.467 1.00 93.12 91 VAL A O 1
ATOM 792 N N . HIS A 1 92 ? -6.087 -11.378 -39.248 1.00 93.62 92 HIS A N 1
ATOM 793 C CA . HIS A 1 92 ? -7.091 -10.305 -39.161 1.00 93.62 92 HIS A CA 1
ATOM 794 C C . HIS A 1 92 ? -6.464 -8.903 -39.102 1.00 93.62 92 HIS A C 1
ATOM 796 O O . HIS A 1 92 ? -6.474 -8.230 -38.067 1.00 93.62 92 HIS A O 1
ATOM 802 N N . ARG A 1 93 ? -5.946 -8.428 -40.242 1.00 92.19 93 ARG A N 1
ATOM 803 C CA . ARG A 1 93 ? -5.169 -7.173 -40.332 1.00 92.19 93 ARG A CA 1
ATOM 804 C C . ARG A 1 93 ? -5.907 -5.919 -39.851 1.00 92.19 93 ARG A C 1
ATOM 806 O O . ARG A 1 93 ? -5.279 -5.061 -39.232 1.00 92.19 93 ARG A O 1
ATOM 813 N N . ASP A 1 94 ? -7.209 -5.805 -40.102 1.00 92.31 94 ASP A N 1
ATOM 814 C CA . ASP A 1 94 ? -7.989 -4.630 -39.681 1.00 92.31 94 ASP A CA 1
ATOM 815 C C . ASP A 1 94 ? -8.110 -4.554 -38.155 1.00 92.31 94 ASP A C 1
ATOM 817 O O . ASP A 1 94 ? -7.879 -3.505 -37.554 1.00 92.31 94 ASP A O 1
ATOM 821 N N . ILE A 1 95 ? -8.368 -5.698 -37.515 1.00 92.69 95 ILE A N 1
ATOM 822 C CA . ILE A 1 95 ? -8.452 -5.812 -36.054 1.00 92.69 95 ILE A CA 1
ATOM 823 C C . ILE A 1 95 ? -7.071 -5.598 -35.438 1.00 92.69 95 ILE A C 1
ATOM 825 O O . ILE A 1 95 ? -6.938 -4.889 -34.444 1.00 92.69 95 ILE A O 1
ATOM 829 N N . ARG A 1 96 ? -6.013 -6.129 -36.062 1.00 94.19 96 ARG A N 1
ATOM 830 C CA . ARG A 1 96 ? -4.634 -5.882 -35.631 1.00 94.19 96 ARG A CA 1
ATOM 831 C C . ARG A 1 96 ? -4.304 -4.394 -35.561 1.00 94.19 96 ARG A C 1
ATOM 833 O O . ARG A 1 96 ? -3.678 -3.983 -34.589 1.00 94.19 96 ARG A O 1
ATOM 840 N N . ARG A 1 97 ? -4.736 -3.582 -36.533 1.00 92.50 97 ARG A N 1
ATOM 841 C CA . ARG A 1 97 ? -4.524 -2.122 -36.497 1.00 92.50 97 ARG A CA 1
ATOM 842 C C . ARG A 1 97 ? -5.245 -1.464 -35.320 1.00 92.50 97 ARG A C 1
ATOM 844 O O . ARG A 1 97 ? -4.667 -0.590 -34.682 1.00 92.50 97 ARG A O 1
ATOM 851 N N . GLN A 1 98 ? -6.465 -1.897 -35.002 1.00 92.94 98 GLN A N 1
ATOM 852 C CA . GLN A 1 98 ? -7.212 -1.397 -33.839 1.00 92.94 98 GLN A CA 1
ATOM 853 C C . GLN A 1 98 ? -6.527 -1.774 -32.520 1.00 92.94 98 GLN A C 1
ATOM 855 O O . GLN A 1 98 ? -6.307 -0.916 -31.668 1.00 92.94 98 GLN A O 1
ATOM 860 N N . VAL A 1 99 ? -6.123 -3.039 -32.377 1.00 93.81 99 VAL A N 1
ATOM 861 C CA . VAL A 1 99 ? -5.367 -3.555 -31.224 1.00 93.81 99 VAL A CA 1
ATOM 862 C C . VAL A 1 99 ? -4.059 -2.781 -31.050 1.00 93.81 99 VAL A C 1
ATOM 864 O O . VAL A 1 99 ? -3.768 -2.303 -29.955 1.00 93.81 99 VAL A O 1
ATOM 867 N N . GLN A 1 100 ? -3.303 -2.597 -32.134 1.00 94.31 100 GLN A N 1
ATOM 868 C CA . GLN A 1 100 ? -2.055 -1.838 -32.141 1.00 94.31 100 GLN A CA 1
ATOM 869 C C . GLN A 1 100 ? -2.280 -0.375 -31.739 1.00 94.31 100 GLN A C 1
ATOM 871 O O . GLN A 1 100 ? -1.604 0.113 -30.838 1.00 94.31 100 GLN A O 1
ATOM 876 N N . GLY A 1 101 ? -3.265 0.309 -32.330 1.00 92.38 101 GLY A N 1
ATOM 877 C CA . GLY A 1 101 ? -3.588 1.695 -31.981 1.00 92.38 101 GLY A CA 1
ATOM 878 C C . GLY A 1 101 ? -4.019 1.852 -30.520 1.00 92.38 101 GLY A C 1
ATOM 879 O O . GLY A 1 101 ? -3.595 2.789 -29.845 1.00 92.38 101 GLY A O 1
ATOM 880 N N . CYS A 1 102 ? -4.802 0.904 -30.001 1.00 92.06 102 CYS A N 1
ATOM 881 C CA . CYS A 1 102 ? -5.231 0.871 -28.606 1.00 92.06 102 CYS A CA 1
ATOM 882 C C . CYS A 1 102 ? -4.040 0.710 -27.645 1.00 92.06 102 CYS A C 1
ATOM 884 O O . CYS A 1 102 ? -3.907 1.488 -26.695 1.00 92.06 102 CYS A O 1
ATOM 886 N N . LEU A 1 103 ? -3.144 -0.249 -27.914 1.00 91.12 103 LEU A N 1
ATOM 887 C CA . LEU A 1 103 ? -1.924 -0.463 -27.130 1.00 91.12 103 LEU A CA 1
ATOM 888 C C . LEU A 1 103 ? -1.024 0.773 -27.174 1.00 91.12 103 LEU A C 1
ATOM 890 O O . LEU A 1 103 ? -0.711 1.347 -26.133 1.00 91.12 103 LEU A O 1
ATOM 894 N N . GLN A 1 104 ? -0.668 1.225 -28.374 1.00 91.38 104 GLN A N 1
ATOM 895 C CA . GLN A 1 104 ? 0.277 2.320 -28.574 1.00 91.38 104 GLN A CA 1
ATOM 896 C C . GLN A 1 104 ? -0.218 3.627 -27.950 1.00 91.38 104 GLN A C 1
ATOM 898 O O . GLN A 1 104 ? 0.545 4.302 -27.262 1.00 91.38 104 GLN A O 1
ATOM 903 N N . LYS A 1 105 ? -1.498 3.979 -28.124 1.00 90.38 105 LYS A N 1
ATOM 904 C CA . LYS A 1 105 ? -2.080 5.187 -27.517 1.00 90.38 105 LYS A CA 1
ATOM 905 C C . LYS A 1 105 ? -2.105 5.100 -25.991 1.00 90.38 105 LYS A C 1
ATOM 907 O O . LYS A 1 105 ? -1.782 6.074 -25.320 1.00 90.38 105 LYS A O 1
ATOM 912 N N . THR A 1 106 ? -2.402 3.924 -25.437 1.00 89.06 106 THR A N 1
ATOM 913 C CA . THR A 1 106 ? -2.374 3.707 -23.981 1.00 89.06 106 THR A CA 1
ATOM 914 C C . THR A 1 106 ? -0.967 3.834 -23.410 1.00 89.06 106 THR A C 1
ATOM 916 O O . THR A 1 106 ? -0.804 4.483 -22.381 1.00 89.06 106 THR A O 1
ATOM 919 N N . LEU A 1 107 ? 0.045 3.274 -24.083 1.00 86.81 107 LEU A N 1
ATOM 920 C CA . LEU A 1 107 ? 1.447 3.381 -23.663 1.00 86.81 107 LEU A CA 1
ATOM 921 C C . LEU A 1 107 ? 2.003 4.804 -23.818 1.00 86.81 107 LEU A C 1
ATOM 923 O O . LEU A 1 107 ? 2.751 5.248 -22.956 1.00 86.81 107 LEU A O 1
ATOM 927 N N . ARG A 1 108 ? 1.614 5.540 -24.868 1.00 86.06 108 ARG A N 1
ATOM 928 C CA . ARG A 1 108 ? 1.999 6.953 -25.063 1.00 86.06 108 ARG A CA 1
ATOM 929 C C . ARG A 1 108 ? 1.427 7.868 -23.981 1.00 86.06 108 ARG A C 1
ATOM 931 O O . ARG A 1 108 ? 2.111 8.782 -23.537 1.00 86.06 108 ARG A O 1
ATOM 938 N N . GLU A 1 109 ? 0.182 7.632 -23.575 1.00 83.94 109 GLU A N 1
ATOM 939 C CA . GLU A 1 109 ? -0.473 8.392 -22.503 1.00 83.94 109 GLU A CA 1
ATOM 940 C C . GLU A 1 109 ? -0.003 7.961 -21.103 1.00 83.94 109 GLU A C 1
ATOM 942 O O . GLU A 1 109 ? -0.030 8.764 -20.173 1.00 83.94 109 GLU A O 1
ATOM 947 N N . ALA A 1 110 ? 0.454 6.713 -20.948 1.00 75.50 110 ALA A N 1
ATOM 948 C CA . ALA A 1 110 ? 1.050 6.206 -19.718 1.00 75.50 110 ALA A CA 1
ATOM 949 C C . ALA A 1 110 ? 2.532 6.609 -19.627 1.00 75.50 110 ALA A C 1
ATOM 951 O O . ALA A 1 110 ? 3.438 5.793 -19.793 1.00 75.50 110 ALA A O 1
ATOM 952 N N . SER A 1 111 ? 2.780 7.895 -19.384 1.00 65.38 111 SER A N 1
ATOM 953 C CA . SER A 1 111 ? 4.125 8.459 -19.273 1.00 65.38 111 SER A CA 1
ATOM 954 C C . SER A 1 111 ? 4.584 8.575 -17.819 1.00 65.38 111 SER A C 1
ATOM 956 O O . SER A 1 111 ? 3.841 9.111 -16.997 1.00 65.38 111 SER A O 1
ATOM 958 N N . GLY A 1 112 ? 5.818 8.158 -17.523 1.00 73.25 112 GLY A N 1
ATOM 959 C CA . GLY A 1 112 ? 6.464 8.462 -16.245 1.00 73.25 112 GLY A CA 1
ATOM 960 C C . GLY A 1 112 ? 7.674 7.573 -15.922 1.00 73.25 112 GLY A C 1
ATOM 961 O O . GLY A 1 112 ? 7.629 6.361 -16.168 1.00 73.25 112 GLY A O 1
ATOM 962 N N . PRO A 1 113 ? 8.765 8.126 -15.357 1.00 81.38 113 PRO A N 1
ATOM 963 C CA . PRO A 1 113 ? 9.933 7.340 -14.964 1.00 81.38 113 PRO A CA 1
ATOM 964 C C . PRO A 1 113 ? 9.648 6.398 -13.781 1.00 81.38 113 PRO A C 1
ATOM 966 O O . PRO A 1 113 ? 10.462 5.515 -13.503 1.00 81.38 113 PRO A O 1
ATOM 969 N N . GLU A 1 114 ? 8.506 6.533 -13.090 1.00 83.31 114 GLU A N 1
ATOM 970 C CA . GLU A 1 114 ? 8.146 5.764 -11.891 1.00 83.31 114 GLU A CA 1
ATOM 971 C C . GLU A 1 114 ? 8.100 4.249 -12.133 1.00 83.31 114 GLU A C 1
ATOM 973 O O . GLU A 1 114 ? 8.390 3.460 -11.222 1.00 83.31 114 GLU A O 1
ATOM 978 N N . LEU A 1 115 ? 7.793 3.804 -13.360 1.00 84.31 115 LEU A N 1
ATOM 979 C CA . LEU A 1 115 ? 7.880 2.380 -13.700 1.00 84.31 115 LEU A CA 1
ATOM 980 C C . LEU A 1 115 ? 9.294 1.846 -13.430 1.00 84.31 115 LEU A C 1
ATOM 982 O O . LEU A 1 115 ? 9.461 0.794 -12.816 1.00 84.31 115 LEU A O 1
ATOM 986 N N . PHE A 1 116 ? 10.313 2.602 -13.820 1.00 87.62 116 PHE A N 1
ATOM 987 C CA . PHE A 1 116 ? 11.707 2.188 -13.726 1.00 87.62 116 PHE A CA 1
ATOM 988 C C . PHE A 1 116 ? 12.349 2.577 -12.388 1.00 87.62 116 PHE A C 1
ATOM 990 O O . PHE A 1 116 ? 13.159 1.811 -11.857 1.00 87.62 116 PHE A O 1
ATOM 997 N N . SER A 1 117 ? 11.965 3.725 -11.823 1.00 84.69 117 SER A N 1
ATOM 998 C CA . SER A 1 117 ? 12.597 4.328 -10.644 1.00 84.69 117 SER A CA 1
ATOM 999 C C . SER A 1 117 ? 11.939 3.985 -9.304 1.00 84.69 117 SER A C 1
ATOM 1001 O O . SER A 1 117 ? 12.609 4.034 -8.277 1.00 84.69 117 SER A O 1
ATOM 1003 N N . VAL A 1 118 ? 10.651 3.632 -9.289 1.00 79.56 118 VAL A N 1
ATOM 1004 C CA . VAL A 1 118 ? 9.848 3.465 -8.059 1.00 79.56 118 VAL A CA 1
ATOM 1005 C C . VAL A 1 118 ? 9.305 2.036 -7.948 1.00 79.56 118 VAL A C 1
ATOM 1007 O O . VAL A 1 118 ? 9.296 1.452 -6.862 1.00 79.56 118 VAL A O 1
ATOM 1010 N N . THR A 1 119 ? 8.885 1.423 -9.056 1.00 80.44 119 THR A N 1
ATOM 1011 C CA . THR A 1 119 ? 8.190 0.121 -9.031 1.00 80.44 119 THR A CA 1
ATOM 1012 C C . THR A 1 119 ? 9.034 -0.983 -8.389 1.00 80.44 119 THR A C 1
ATOM 1014 O O . THR A 1 119 ? 10.153 -1.282 -8.820 1.00 80.44 119 THR A O 1
ATOM 1017 N N . GLY A 1 120 ? 8.483 -1.599 -7.337 1.00 70.62 120 GLY A N 1
ATOM 1018 C CA . GLY A 1 120 ? 9.127 -2.666 -6.564 1.00 70.62 120 GLY A CA 1
ATOM 1019 C C . GLY A 1 120 ? 10.228 -2.206 -5.592 1.00 70.62 120 GLY A C 1
ATOM 1020 O O . GLY A 1 120 ? 10.684 -2.999 -4.760 1.00 70.62 120 GLY A O 1
ATOM 1021 N N . LEU A 1 121 ? 10.640 -0.933 -5.628 1.00 76.12 121 LEU A N 1
ATOM 1022 C CA . LEU A 1 121 ? 11.722 -0.413 -4.788 1.00 76.12 121 LEU A CA 1
ATOM 1023 C C . LEU A 1 121 ? 11.245 0.010 -3.394 1.00 76.12 121 LEU A C 1
ATOM 1025 O O . LEU A 1 121 ? 10.069 0.351 -3.210 1.00 76.12 121 LEU A O 1
ATOM 1029 N N . PRO A 1 122 ? 12.130 -0.027 -2.370 1.00 65.06 122 PRO A N 1
ATOM 1030 C CA . PRO A 1 122 ? 11.718 0.376 -1.034 1.00 65.06 122 PRO A CA 1
ATOM 1031 C C . PRO A 1 122 ? 11.397 1.866 -0.960 1.00 65.06 122 PRO A C 1
ATOM 1033 O O . PRO A 1 122 ? 12.251 2.692 -1.240 1.00 65.06 122 PRO A O 1
ATOM 1036 N N . HIS A 1 123 ? 10.178 2.211 -0.552 1.00 62.31 123 HIS A N 1
ATOM 1037 C CA . HIS A 1 123 ? 9.791 3.585 -0.214 1.00 62.31 123 HIS A CA 1
ATOM 1038 C C . HIS A 1 123 ? 9.808 3.743 1.296 1.00 62.31 123 HIS A C 1
ATOM 1040 O O . HIS A 1 123 ? 9.443 2.799 1.971 1.00 62.31 123 HIS A O 1
ATOM 1046 N N . GLU A 1 124 ? 10.200 4.874 1.873 1.00 58.25 124 GLU A N 1
ATOM 1047 C CA . GLU A 1 124 ? 9.940 5.081 3.307 1.00 58.25 124 GLU A CA 1
ATOM 1048 C C . GLU A 1 124 ? 8.465 5.491 3.487 1.00 58.25 124 GLU A C 1
ATOM 1050 O O . GLU A 1 124 ? 8.146 6.669 3.342 1.00 58.25 124 GLU A O 1
ATOM 1055 N N . PRO A 1 125 ? 7.556 4.574 3.865 1.00 52.00 125 PRO A N 1
ATOM 1056 C CA . PRO A 1 125 ? 6.502 4.960 4.775 1.00 52.00 125 PRO A CA 1
ATOM 1057 C C . PRO A 1 125 ? 6.661 4.180 6.078 1.00 52.00 125 PRO A C 1
ATOM 1059 O O . PRO A 1 125 ? 7.356 3.167 6.161 1.00 52.00 125 PRO A O 1
ATOM 1062 N N . ALA A 1 126 ? 6.028 4.673 7.138 1.00 52.78 126 ALA A N 1
ATOM 1063 C CA . ALA A 1 126 ? 5.955 3.944 8.393 1.00 52.78 126 ALA A CA 1
ATOM 1064 C C . ALA A 1 126 ? 5.496 2.495 8.126 1.00 52.78 126 ALA A C 1
ATOM 1066 O O . ALA A 1 126 ? 4.536 2.285 7.390 1.00 52.78 126 ALA A O 1
ATOM 1067 N N . PHE A 1 127 ? 6.170 1.506 8.724 1.00 47.47 127 PHE A N 1
ATOM 1068 C CA . PHE A 1 127 ? 5.865 0.067 8.627 1.00 47.47 127 PHE A CA 1
ATOM 1069 C C . PHE A 1 127 ? 4.360 -0.241 8.652 1.00 47.47 127 PHE A C 1
ATOM 1071 O O . PHE A 1 127 ? 3.876 -1.053 7.870 1.00 47.47 127 PHE A O 1
ATOM 1078 N N . PHE A 1 128 ? 3.612 0.447 9.520 1.00 46.69 128 PHE A N 1
ATOM 1079 C CA . PHE A 1 128 ? 2.165 0.307 9.612 1.00 46.69 128 PHE A CA 1
ATOM 1080 C C . PHE A 1 128 ? 1.446 0.736 8.344 1.00 46.69 128 PHE A C 1
ATOM 1082 O O . PHE A 1 128 ? 0.618 -0.035 7.884 1.00 46.69 128 PHE A O 1
ATOM 1089 N N . THR A 1 129 ? 1.802 1.873 7.736 1.00 49.69 129 THR A N 1
ATOM 1090 C CA . THR A 1 129 ? 1.277 2.294 6.433 1.00 49.69 129 THR A CA 1
ATOM 1091 C C . THR A 1 129 ? 1.468 1.174 5.419 1.00 49.69 129 THR A C 1
ATOM 1093 O O . THR A 1 129 ? 0.499 0.772 4.789 1.00 49.69 129 THR A O 1
ATOM 1096 N N . GLU A 1 130 ? 2.661 0.580 5.334 1.00 54.62 130 GLU A N 1
ATOM 1097 C CA . GLU A 1 130 ? 2.942 -0.506 4.389 1.00 54.62 130 GLU A CA 1
ATOM 1098 C C . GLU A 1 130 ? 2.202 -1.820 4.736 1.00 54.62 130 GLU A C 1
ATOM 1100 O O . GLU A 1 130 ? 1.723 -2.524 3.848 1.00 54.62 130 GLU A O 1
ATOM 1105 N N . LEU A 1 131 ? 2.038 -2.146 6.022 1.00 54.47 131 LEU A N 1
ATOM 1106 C CA . LEU A 1 131 ? 1.296 -3.325 6.483 1.00 54.47 131 LEU A CA 1
ATOM 1107 C C . LEU A 1 131 ? -0.196 -3.199 6.172 1.00 54.47 131 LEU A C 1
ATOM 1109 O O . LEU A 1 131 ? -0.779 -4.106 5.577 1.00 54.47 131 LEU A O 1
ATOM 1113 N N . THR A 1 132 ? -0.801 -2.060 6.513 1.00 54.12 132 THR A N 1
ATOM 1114 C CA . THR A 1 132 ? -2.176 -1.749 6.116 1.00 54.12 132 THR A CA 1
ATOM 1115 C C . THR A 1 132 ? -2.302 -1.670 4.603 1.00 54.12 132 THR A C 1
ATOM 1117 O O . THR A 1 132 ? -3.282 -2.161 4.062 1.00 54.12 132 THR A O 1
ATOM 1120 N N . GLU A 1 133 ? -1.292 -1.178 3.880 1.00 56.16 133 GLU A N 1
ATOM 1121 C CA . GLU A 1 133 ? -1.315 -1.132 2.414 1.00 56.16 133 GLU A CA 1
ATOM 1122 C C . GLU A 1 133 ? -1.448 -2.523 1.839 1.00 56.16 133 GLU A C 1
ATOM 1124 O O . GLU A 1 133 ? -2.250 -2.746 0.939 1.00 56.16 133 GLU A O 1
ATOM 1129 N N . ARG A 1 134 ? -0.656 -3.459 2.353 1.00 63.22 134 ARG A N 1
ATOM 1130 C CA . ARG A 1 134 ? -0.610 -4.835 1.869 1.00 63.22 134 ARG A CA 1
ATOM 1131 C C . ARG A 1 134 ? -1.861 -5.614 2.286 1.00 63.22 134 ARG A C 1
ATOM 1133 O O . ARG A 1 134 ? -2.453 -6.282 1.442 1.00 63.22 134 ARG A O 1
ATOM 1140 N N . ALA A 1 135 ? -2.313 -5.471 3.534 1.00 55.81 135 ALA A N 1
ATOM 1141 C CA . ALA A 1 135 ? -3.549 -6.088 4.017 1.00 55.81 135 ALA A CA 1
ATOM 1142 C C . ALA A 1 135 ? -4.784 -5.561 3.263 1.00 55.81 135 ALA A C 1
ATOM 1144 O O . ALA A 1 135 ? -5.641 -6.339 2.853 1.00 55.81 135 ALA A O 1
ATOM 1145 N N . PHE A 1 136 ? -4.850 -4.255 2.988 1.00 55.88 136 PHE A N 1
ATOM 1146 C CA . PHE A 1 136 ? -5.937 -3.672 2.204 1.00 55.88 136 PHE A CA 1
ATOM 1147 C C . PHE A 1 136 ? -5.792 -3.921 0.700 1.00 55.88 136 PHE A C 1
ATOM 1149 O O . PHE A 1 136 ? -6.816 -4.068 0.047 1.00 55.88 136 PHE A O 1
ATOM 1156 N N . LYS A 1 137 ? -4.582 -4.080 0.137 1.00 56.00 137 LYS A N 1
ATOM 1157 C CA . LYS A 1 137 ? -4.385 -4.558 -1.251 1.00 56.00 137 LYS A CA 1
ATOM 1158 C C . LYS A 1 137 ? -5.008 -5.940 -1.488 1.00 56.00 137 LYS A C 1
ATOM 1160 O O . LYS A 1 137 ? -5.341 -6.245 -2.628 1.00 56.00 137 LYS A O 1
ATOM 1165 N N . MET A 1 138 ? -5.183 -6.758 -0.444 1.00 52.66 138 MET A N 1
ATOM 1166 C CA . MET A 1 138 ? -5.915 -8.029 -0.538 1.00 52.66 138 MET A CA 1
ATOM 1167 C C . MET A 1 138 ? -7.444 -7.851 -0.575 1.00 52.66 138 MET A C 1
ATOM 1169 O O . MET A 1 138 ? -8.144 -8.743 -1.048 1.00 52.66 138 MET A O 1
ATOM 1173 N N . VAL A 1 139 ? -7.973 -6.723 -0.084 1.00 44.47 139 VAL A N 1
ATOM 1174 C CA . VAL A 1 139 ? -9.414 -6.521 0.172 1.00 44.47 139 VAL A CA 1
ATOM 1175 C C . VAL A 1 139 ? -10.041 -5.438 -0.722 1.00 44.47 139 VAL A C 1
ATOM 1177 O O . VAL A 1 139 ? -11.211 -5.556 -1.088 1.00 44.47 139 VAL A O 1
ATOM 1180 N N . LEU A 1 140 ? -9.289 -4.403 -1.109 1.00 45.31 140 LEU A N 1
ATOM 1181 C CA . LEU A 1 140 ? -9.764 -3.238 -1.858 1.00 45.31 140 LEU A CA 1
ATOM 1182 C C . LEU A 1 140 ? -9.134 -3.124 -3.259 1.00 45.31 140 LEU A C 1
ATOM 1184 O O . LEU A 1 140 ? -7.966 -3.461 -3.456 1.00 45.31 140 LEU A O 1
ATOM 1188 N N . PRO A 1 141 ? -9.909 -2.640 -4.249 1.00 49.50 141 PRO A N 1
ATOM 1189 C CA . PRO A 1 141 ? -9.451 -2.442 -5.626 1.00 49.50 141 PRO A CA 1
ATOM 1190 C C . PRO A 1 141 ? -8.393 -1.333 -5.736 1.00 49.50 141 PRO A C 1
ATOM 1192 O O . PRO A 1 141 ? -8.427 -0.359 -4.988 1.00 49.50 141 PRO A O 1
ATOM 1195 N N . ARG A 1 142 ? -7.493 -1.452 -6.718 1.00 56.94 142 ARG A N 1
ATOM 1196 C CA . ARG A 1 142 ? -6.552 -0.382 -7.090 1.00 56.94 142 ARG A CA 1
ATOM 1197 C C . ARG A 1 142 ? -7.220 0.572 -8.082 1.00 56.94 142 ARG A C 1
ATOM 1199 O O . ARG A 1 142 ? -7.891 0.104 -9.003 1.00 56.94 142 ARG A O 1
ATOM 1206 N N . HIS A 1 143 ? -7.055 1.881 -7.892 1.00 53.94 143 HIS A N 1
ATOM 1207 C CA . HIS A 1 143 ? -7.385 2.877 -8.911 1.00 53.94 143 HIS A CA 1
ATOM 1208 C C . HIS A 1 143 ? -6.363 2.768 -10.042 1.00 53.94 143 HIS A C 1
ATOM 1210 O O . HIS A 1 143 ? -5.178 2.624 -9.776 1.00 53.94 143 HIS A O 1
ATOM 1216 N N . LEU A 1 144 ? -6.814 2.797 -11.292 1.00 59.56 144 LEU A N 1
ATOM 1217 C CA . LEU A 1 144 ? -5.934 2.982 -12.444 1.00 59.56 144 LEU A CA 1
ATOM 1218 C C . LEU A 1 144 ? -6.002 4.472 -12.773 1.00 59.56 144 LEU A C 1
ATOM 1220 O O . LEU A 1 144 ? -7.105 4.975 -12.932 1.00 59.56 144 LEU A O 1
ATOM 1224 N N . SER A 1 145 ? -4.869 5.165 -12.828 1.00 58.53 145 SER A N 1
ATOM 1225 C CA . SER A 1 145 ? -4.772 6.546 -13.318 1.00 58.53 145 SER A CA 1
ATOM 1226 C C . SER A 1 145 ? -3.886 6.556 -14.566 1.00 58.53 145 SER A C 1
ATOM 1228 O O . SER A 1 145 ? -2.915 5.795 -14.585 1.00 58.53 145 SER A O 1
ATOM 1230 N N . PRO A 1 146 ? -4.148 7.418 -15.570 1.00 54.53 146 PRO A N 1
ATOM 1231 C CA . PRO A 1 146 ? -3.286 7.559 -16.747 1.00 54.53 146 PRO A CA 1
ATOM 1232 C C . PRO A 1 146 ? -1.820 7.844 -16.401 1.00 54.53 146 PRO A C 1
ATOM 1234 O O . PRO A 1 146 ? -0.920 7.392 -17.096 1.00 54.53 146 PRO A O 1
ATOM 1237 N N . SER A 1 147 ? -1.579 8.523 -15.277 1.00 58.38 147 SER A N 1
ATOM 1238 C CA . SER A 1 147 ? -0.244 8.842 -14.759 1.00 58.38 147 SER A CA 1
ATOM 1239 C C . SER A 1 147 ? 0.463 7.677 -14.051 1.00 58.38 147 SER A C 1
ATOM 1241 O O . SER A 1 147 ? 1.589 7.834 -13.598 1.00 58.38 147 SER A O 1
ATOM 1243 N N . GLU A 1 148 ? -0.185 6.520 -13.881 1.00 66.94 148 GLU A N 1
ATOM 1244 C CA . GLU A 1 148 ? 0.333 5.417 -13.066 1.00 66.94 148 GLU A CA 1
ATOM 1245 C C . GLU A 1 148 ? 0.571 4.146 -13.895 1.00 66.94 148 GLU A C 1
ATOM 1247 O O . GLU A 1 148 ? -0.042 3.095 -13.669 1.00 66.94 148 GLU A O 1
ATOM 1252 N N . LEU A 1 149 ? 1.534 4.208 -14.822 1.00 77.62 149 LEU A N 1
ATOM 1253 C CA . LEU A 1 149 ? 2.051 3.025 -15.523 1.00 77.62 149 LEU A CA 1
ATOM 1254 C C . LEU A 1 149 ? 2.447 1.868 -14.569 1.00 77.62 149 LEU A C 1
ATOM 1256 O O . LEU A 1 149 ? 2.117 0.721 -14.885 1.00 77.62 149 LEU A O 1
ATOM 1260 N N . PRO A 1 150 ? 3.045 2.111 -13.377 1.00 79.50 150 PRO A N 1
ATOM 1261 C CA . PRO A 1 150 ? 3.264 1.065 -12.371 1.00 79.50 150 PRO A CA 1
ATOM 1262 C C . PRO A 1 150 ? 1.996 0.302 -11.971 1.00 79.50 150 PRO A C 1
ATOM 1264 O O . PRO A 1 150 ? 2.034 -0.909 -11.749 1.00 79.50 150 PRO A O 1
ATOM 1267 N N . THR A 1 151 ? 0.859 0.994 -11.875 1.00 76.75 151 THR A N 1
ATOM 1268 C CA . THR A 1 151 ? -0.408 0.402 -11.437 1.00 76.75 151 THR A CA 1
ATOM 1269 C C . THR A 1 151 ? -1.014 -0.467 -12.540 1.00 76.75 151 THR A C 1
ATOM 1271 O O . THR A 1 151 ? -1.477 -1.574 -12.247 1.00 76.75 151 THR A O 1
ATOM 1274 N N . LEU A 1 152 ? -0.941 -0.030 -13.804 1.00 82.12 152 LEU A N 1
ATOM 1275 C CA . LEU A 1 152 ? -1.313 -0.858 -14.958 1.00 82.12 152 LEU A CA 1
ATOM 1276 C C . LEU A 1 152 ? -0.422 -2.103 -15.052 1.00 82.12 152 LEU A C 1
ATOM 1278 O O . LEU A 1 152 ? -0.934 -3.220 -15.132 1.00 82.12 152 LEU A O 1
ATOM 1282 N N . PHE A 1 153 ? 0.898 -1.928 -14.946 1.00 84.81 153 PHE A N 1
ATOM 1283 C CA . PHE A 1 153 ? 1.868 -3.023 -14.952 1.00 84.81 153 PHE A CA 1
ATOM 1284 C C . PHE A 1 153 ? 1.545 -4.066 -13.873 1.00 84.81 153 PHE A C 1
ATOM 1286 O O . PHE A 1 153 ? 1.399 -5.256 -14.145 1.00 84.81 153 PHE A O 1
ATOM 1293 N N . ALA A 1 154 ? 1.312 -3.604 -12.647 1.00 80.31 154 ALA A N 1
ATOM 1294 C CA . ALA A 1 154 ? 0.959 -4.456 -11.524 1.00 80.31 154 ALA A CA 1
ATOM 1295 C C . ALA A 1 154 ? -0.404 -5.164 -11.663 1.00 80.31 154 ALA A C 1
ATOM 1297 O O . ALA A 1 154 ? -0.632 -6.170 -10.989 1.00 80.31 154 ALA A O 1
ATOM 1298 N N . ALA A 1 155 ? -1.326 -4.626 -12.467 1.00 79.62 155 ALA A N 1
ATOM 1299 C CA . ALA A 1 155 ? -2.621 -5.241 -12.761 1.00 79.62 155 ALA A CA 1
ATOM 1300 C C . ALA A 1 155 ? -2.543 -6.267 -13.905 1.00 79.62 155 ALA A C 1
ATOM 1302 O O . ALA A 1 155 ? -3.313 -7.225 -13.904 1.00 79.62 155 ALA A O 1
ATOM 1303 N N . MET A 1 156 ? -1.606 -6.097 -14.844 1.00 84.31 156 MET A N 1
ATOM 1304 C CA . MET A 1 156 ? -1.311 -7.074 -15.900 1.00 84.31 156 MET A CA 1
ATOM 1305 C C . MET A 1 156 ? -0.498 -8.271 -15.381 1.00 84.31 156 MET A C 1
ATOM 1307 O O . MET A 1 156 ? -0.654 -9.384 -15.892 1.00 84.31 156 MET A O 1
ATOM 1311 N N . PHE A 1 157 ? 0.305 -8.062 -14.328 1.00 86.19 157 PHE A N 1
ATOM 1312 C CA . PHE A 1 157 ? 1.163 -9.077 -13.705 1.00 86.19 157 PHE A CA 1
ATOM 1313 C C . PHE A 1 157 ? 0.833 -9.384 -12.219 1.00 86.19 157 PHE A C 1
ATOM 1315 O O . PHE A 1 157 ? 1.687 -9.177 -11.356 1.00 86.19 157 PHE A O 1
ATOM 1322 N N . PRO A 1 158 ? -0.387 -9.844 -11.851 1.00 80.94 158 PRO A N 1
ATOM 1323 C CA . PRO A 1 158 ? -0.753 -10.161 -10.463 1.00 80.94 158 PRO A CA 1
ATOM 1324 C C . PRO A 1 158 ? -0.088 -11.370 -9.783 1.00 80.94 158 PRO A C 1
ATOM 1326 O O . PRO A 1 158 ? -0.354 -11.541 -8.594 1.00 80.94 158 PRO A O 1
ATOM 1329 N N . ASP A 1 159 ? 0.752 -12.178 -10.438 1.00 81.88 159 ASP A N 1
ATOM 1330 C CA . ASP A 1 159 ? 1.320 -13.409 -9.849 1.00 81.88 159 ASP A CA 1
ATOM 1331 C C . ASP A 1 159 ? 2.861 -13.399 -9.901 1.00 81.88 159 ASP A C 1
ATOM 1333 O O . ASP A 1 159 ? 3.420 -12.999 -10.925 1.00 81.88 159 ASP A O 1
ATOM 1337 N N . PRO A 1 160 ? 3.580 -13.800 -8.834 1.00 79.44 160 PRO A N 1
ATOM 1338 C CA . PRO A 1 160 ? 5.036 -13.959 -8.884 1.00 79.44 160 PRO A CA 1
ATOM 1339 C C . PRO A 1 160 ? 5.528 -14.849 -10.038 1.00 79.44 160 PRO A C 1
ATOM 1341 O O . PRO A 1 160 ? 6.565 -14.531 -10.623 1.00 79.44 160 PRO A O 1
ATOM 1344 N N . ASP A 1 161 ? 4.770 -15.881 -10.424 1.00 84.44 161 ASP A N 1
ATOM 1345 C CA . ASP A 1 161 ? 5.132 -16.816 -11.503 1.00 84.44 161 ASP A CA 1
ATOM 1346 C C . ASP A 1 161 ? 5.155 -16.149 -12.891 1.00 84.44 161 ASP A C 1
ATOM 1348 O O . ASP A 1 161 ? 5.637 -16.723 -13.872 1.00 84.44 161 ASP A O 1
ATOM 1352 N N . ASP A 1 162 ? 4.636 -14.923 -13.008 1.00 86.38 162 ASP A N 1
ATOM 1353 C CA . ASP A 1 162 ? 4.690 -14.157 -14.251 1.00 86.38 162 ASP A CA 1
ATOM 1354 C C . ASP A 1 162 ? 6.116 -13.764 -14.634 1.00 86.38 162 ASP A C 1
ATOM 1356 O O . ASP A 1 162 ? 6.400 -13.624 -15.822 1.00 86.38 162 ASP A O 1
ATOM 1360 N N . ALA A 1 163 ? 7.010 -13.597 -13.653 1.00 87.81 163 ALA A N 1
ATOM 1361 C CA . ALA A 1 163 ? 8.410 -13.293 -13.921 1.00 87.81 163 ALA A CA 1
ATOM 1362 C C . ALA A 1 163 ? 9.093 -14.472 -14.631 1.00 87.81 163 ALA A C 1
ATOM 1364 O O . ALA A 1 163 ? 9.768 -14.272 -15.639 1.00 87.81 163 ALA A O 1
ATOM 1365 N N . GLU A 1 164 ? 8.864 -15.698 -14.151 1.00 86.94 164 GLU A N 1
ATOM 1366 C CA . GLU A 1 164 ? 9.390 -16.922 -14.768 1.00 86.94 164 GLU A CA 1
ATOM 1367 C C . GLU A 1 164 ? 8.775 -17.157 -16.149 1.00 86.94 164 GLU A C 1
ATOM 1369 O O . GLU A 1 164 ? 9.494 -17.376 -17.120 1.00 86.94 164 GLU A O 1
ATOM 1374 N N . TRP A 1 165 ? 7.449 -17.025 -16.263 1.00 88.88 165 TRP A N 1
ATOM 1375 C CA . TRP A 1 165 ? 6.754 -17.141 -17.546 1.00 88.88 165 TRP A CA 1
ATOM 1376 C C . TRP A 1 165 ? 7.300 -16.167 -18.594 1.00 88.88 165 TRP A C 1
ATOM 1378 O O . TRP A 1 165 ? 7.475 -16.551 -19.755 1.00 88.88 165 TRP A O 1
ATOM 1388 N N . LEU A 1 166 ? 7.563 -14.920 -18.184 1.00 87.12 166 LEU A N 1
ATOM 1389 C CA . LEU A 1 166 ? 8.095 -13.905 -19.075 1.00 87.12 166 LEU A CA 1
ATOM 1390 C C . LEU A 1 166 ? 9.495 -14.287 -19.542 1.00 87.12 166 LEU A C 1
ATOM 1392 O O . LEU A 1 166 ? 9.735 -14.161 -20.732 1.00 87.12 166 LEU A O 1
ATOM 1396 N N . LEU A 1 167 ? 10.377 -14.767 -18.653 1.00 86.94 167 LEU A N 1
ATOM 1397 C CA . LEU A 1 167 ? 11.752 -15.190 -18.970 1.00 86.94 167 LEU A CA 1
ATOM 1398 C C . LEU A 1 167 ? 11.821 -16.392 -19.928 1.00 86.94 167 LEU A C 1
ATOM 1400 O O . LEU A 1 167 ? 12.785 -16.512 -20.679 1.00 86.94 167 LEU A O 1
ATOM 1404 N N . GLU A 1 168 ? 10.802 -17.251 -19.934 1.00 87.75 168 GLU A N 1
ATOM 1405 C CA . GLU A 1 168 ? 10.721 -18.425 -20.814 1.00 87.75 168 GLU A CA 1
ATOM 1406 C C . GLU A 1 168 ? 10.152 -18.121 -22.219 1.00 87.75 168 GLU A C 1
ATOM 1408 O O . GLU A 1 168 ? 10.095 -19.021 -23.057 1.00 87.75 168 GLU A O 1
ATOM 1413 N N . LEU A 1 169 ? 9.712 -16.885 -22.510 1.00 86.31 169 LEU A N 1
ATOM 1414 C CA . LEU A 1 169 ? 9.243 -16.517 -23.855 1.00 86.31 169 LEU A CA 1
ATOM 1415 C C . LEU A 1 169 ? 10.375 -16.609 -24.886 1.00 86.31 169 LEU A C 1
ATOM 1417 O O . LEU A 1 169 ? 11.467 -16.085 -24.664 1.00 86.31 169 LEU A O 1
ATOM 1421 N N . ASP A 1 170 ? 10.090 -17.198 -26.046 1.00 85.94 170 ASP A N 1
ATOM 1422 C CA . ASP A 1 170 ? 11.021 -17.257 -27.174 1.00 85.94 170 ASP A CA 1
ATOM 1423 C C . ASP A 1 170 ? 11.256 -15.865 -27.794 1.00 85.94 170 ASP A C 1
ATOM 1425 O O . ASP A 1 170 ? 10.425 -14.955 -27.722 1.00 85.94 170 ASP A O 1
ATOM 1429 N N . GLN A 1 171 ? 12.420 -15.680 -28.418 1.00 82.25 171 GLN A N 1
ATOM 1430 C CA . GLN A 1 171 ? 12.786 -14.398 -29.027 1.00 82.25 171 GLN A CA 1
ATOM 1431 C C . GLN A 1 171 ? 11.801 -13.984 -30.137 1.00 82.25 171 GLN A C 1
ATOM 1433 O O . GLN A 1 171 ? 11.496 -12.803 -30.292 1.00 82.25 171 GLN A O 1
ATOM 1438 N N . GLU A 1 172 ? 11.256 -14.950 -30.879 1.00 86.25 172 GLU A N 1
ATOM 1439 C CA . GLU A 1 172 ? 10.294 -14.692 -31.952 1.00 86.25 172 GLU A CA 1
ATOM 1440 C C . GLU A 1 172 ? 8.984 -14.078 -31.428 1.00 86.25 172 GLU A C 1
ATOM 1442 O O . GLU A 1 172 ? 8.542 -13.047 -31.948 1.00 86.25 172 GLU A O 1
ATOM 1447 N N . LEU A 1 173 ? 8.359 -14.648 -30.385 1.00 87.12 173 LEU A N 1
ATOM 1448 C CA . LEU A 1 173 ? 7.136 -14.064 -29.824 1.00 87.12 173 LEU A CA 1
ATOM 1449 C C . LEU A 1 173 ? 7.426 -12.714 -29.169 1.00 87.12 173 LEU A C 1
ATOM 1451 O O . LEU A 1 173 ? 6.588 -11.818 -29.260 1.00 87.12 173 LEU A O 1
ATOM 1455 N N . GLN A 1 174 ? 8.603 -12.532 -28.561 1.00 83.38 174 GLN A N 1
ATOM 1456 C CA . GLN A 1 174 ? 9.012 -11.236 -28.012 1.00 83.38 174 GLN A CA 1
ATOM 1457 C C . GLN A 1 174 ? 9.051 -10.149 -29.092 1.00 83.38 174 GLN A C 1
ATOM 1459 O O . GLN A 1 174 ? 8.461 -9.082 -28.916 1.00 83.38 174 GLN A O 1
ATOM 1464 N N . GLU A 1 175 ? 9.693 -10.417 -30.230 1.00 83.31 175 GLU A N 1
ATOM 1465 C CA . GLU A 1 175 ? 9.769 -9.468 -31.343 1.00 83.31 175 GLU A CA 1
ATOM 1466 C C . GLU A 1 175 ? 8.384 -9.167 -31.933 1.00 83.31 175 GLU A C 1
ATOM 1468 O O . GLU A 1 175 ? 8.082 -8.017 -32.264 1.00 83.31 175 GLU A O 1
ATOM 1473 N N . ARG A 1 176 ? 7.513 -10.179 -32.035 1.00 88.69 176 ARG A N 1
ATOM 1474 C CA . ARG A 1 176 ? 6.128 -10.009 -32.509 1.00 88.69 176 ARG A CA 1
ATOM 1475 C C . ARG A 1 176 ? 5.286 -9.176 -31.539 1.00 88.69 176 ARG A C 1
ATOM 1477 O O . ARG A 1 176 ? 4.564 -8.286 -31.988 1.00 88.69 176 ARG A O 1
ATOM 1484 N N . LEU A 1 177 ? 5.406 -9.412 -30.230 1.00 88.81 177 LEU A N 1
ATOM 1485 C CA . LEU A 1 177 ? 4.754 -8.609 -29.188 1.00 88.81 177 LEU A CA 1
ATOM 1486 C C . LEU A 1 177 ? 5.253 -7.164 -29.202 1.00 88.81 177 LEU A C 1
ATOM 1488 O O . LEU A 1 177 ? 4.443 -6.240 -29.132 1.00 88.81 177 LEU A O 1
ATOM 1492 N N . TRP A 1 178 ? 6.564 -6.960 -29.346 1.00 84.62 178 TRP A N 1
ATOM 1493 C CA . TRP A 1 178 ? 7.151 -5.625 -29.429 1.00 84.62 178 TRP A CA 1
ATOM 1494 C C . TRP A 1 178 ? 6.622 -4.852 -30.639 1.00 84.62 178 TRP A C 1
ATOM 1496 O O . TRP A 1 178 ? 6.137 -3.737 -30.478 1.00 84.62 178 TRP A O 1
ATOM 1506 N N . LYS A 1 179 ? 6.602 -5.472 -31.827 1.00 85.81 179 LYS A N 1
ATOM 1507 C CA . LYS A 1 179 ? 6.038 -4.870 -33.052 1.00 85.81 179 LYS A CA 1
ATOM 1508 C C . LYS A 1 179 ? 4.543 -4.553 -32.943 1.00 85.81 179 LYS A C 1
ATOM 1510 O O . LYS A 1 179 ? 4.055 -3.681 -33.657 1.00 85.81 179 LYS A O 1
ATOM 1515 N N . LEU A 1 180 ? 3.805 -5.281 -32.102 1.00 89.00 180 LEU A N 1
ATOM 1516 C CA . LEU A 1 180 ? 2.387 -5.024 -31.852 1.00 89.00 180 LEU A CA 1
ATOM 1517 C C . LEU A 1 180 ? 2.179 -3.857 -30.874 1.00 89.00 180 LEU A C 1
ATOM 1519 O O . LEU A 1 180 ? 1.251 -3.074 -31.056 1.00 89.00 180 LEU A O 1
ATOM 1523 N N . ALA A 1 181 ? 3.009 -3.757 -29.834 1.00 85.25 181 ALA A N 1
ATOM 1524 C CA . ALA A 1 181 ? 2.801 -2.831 -28.723 1.00 85.25 181 ALA A CA 1
ATOM 1525 C C . ALA A 1 181 ? 3.518 -1.483 -28.887 1.00 85.25 181 ALA A C 1
ATOM 1527 O O . ALA A 1 181 ? 2.994 -0.463 -28.444 1.00 85.25 181 ALA A O 1
ATOM 1528 N N . ALA A 1 182 ? 4.699 -1.465 -29.505 1.00 82.94 182 ALA A N 1
ATOM 1529 C CA . ALA A 1 182 ? 5.580 -0.305 -29.548 1.00 82.94 182 ALA A CA 1
ATOM 1530 C C . ALA A 1 182 ? 5.958 0.086 -30.983 1.00 82.94 182 ALA A C 1
ATOM 1532 O O . ALA A 1 182 ? 5.955 -0.728 -31.905 1.00 82.94 182 ALA A O 1
ATOM 1533 N N . ASP A 1 183 ? 6.279 1.364 -31.154 1.00 84.06 183 ASP A N 1
ATOM 1534 C CA . ASP A 1 183 ? 6.906 1.934 -32.343 1.00 84.06 183 ASP A CA 1
ATOM 1535 C C . ASP A 1 183 ? 8.155 2.736 -31.939 1.00 84.06 183 ASP A C 1
ATOM 1537 O O . ASP A 1 183 ? 8.523 2.793 -30.758 1.00 84.06 183 ASP A O 1
ATOM 1541 N N . ASP A 1 184 ? 8.823 3.358 -32.910 1.00 79.25 184 ASP A N 1
ATOM 1542 C CA . ASP A 1 184 ? 10.044 4.133 -32.663 1.00 79.25 184 ASP A CA 1
ATOM 1543 C C . ASP A 1 184 ? 9.807 5.311 -31.703 1.00 79.25 184 ASP A C 1
ATOM 1545 O O . ASP A 1 184 ? 10.668 5.629 -30.883 1.00 79.25 184 ASP A O 1
ATOM 1549 N N . GLY A 1 185 ? 8.617 5.923 -31.744 1.00 82.88 185 GLY A N 1
ATOM 1550 C CA . GLY A 1 185 ? 8.252 7.027 -30.855 1.00 82.88 185 GLY A CA 1
ATOM 1551 C C . GLY A 1 185 ? 8.123 6.578 -29.401 1.00 82.88 185 GLY A C 1
ATOM 1552 O O . GLY A 1 185 ? 8.708 7.188 -28.510 1.00 82.88 185 GLY A O 1
ATOM 1553 N N . ILE A 1 186 ? 7.411 5.476 -29.163 1.00 82.81 186 ILE A N 1
ATOM 1554 C CA . ILE A 1 186 ? 7.274 4.865 -27.832 1.00 82.81 186 ILE A CA 1
ATOM 1555 C C . ILE A 1 186 ? 8.636 4.411 -27.303 1.00 82.81 186 ILE A C 1
ATOM 1557 O O . ILE A 1 186 ? 8.959 4.640 -26.137 1.00 82.81 186 ILE A O 1
ATOM 1561 N N . SER A 1 187 ? 9.457 3.816 -28.170 1.00 81.88 187 SER A N 1
ATOM 1562 C CA . SER A 1 187 ? 10.821 3.404 -27.832 1.00 81.88 187 SER A CA 1
ATOM 1563 C C . SER A 1 187 ? 11.646 4.597 -27.345 1.00 81.88 187 SER A C 1
ATOM 1565 O O . SER A 1 187 ? 12.244 4.532 -26.274 1.00 81.88 187 SER A O 1
ATOM 1567 N N . HIS A 1 188 ? 11.616 5.712 -28.083 1.00 81.88 188 HIS A N 1
ATOM 1568 C CA . HIS A 1 188 ? 12.303 6.946 -27.707 1.00 81.88 188 HIS A CA 1
ATOM 1569 C C . HIS A 1 188 ? 11.827 7.502 -26.358 1.00 81.88 188 HIS A C 1
ATOM 1571 O O . HIS A 1 188 ? 12.646 7.882 -25.522 1.00 81.88 188 HIS A O 1
ATOM 1577 N N . THR A 1 189 ? 10.516 7.522 -26.110 1.00 84.81 189 THR A N 1
ATOM 1578 C CA . THR A 1 189 ? 9.962 7.970 -24.824 1.00 84.81 189 THR A CA 1
ATOM 1579 C C . THR A 1 189 ? 10.414 7.078 -23.668 1.00 84.81 189 THR A C 1
ATOM 1581 O O . THR A 1 189 ? 10.806 7.594 -22.623 1.00 84.81 189 THR A O 1
ATOM 1584 N N . TYR A 1 190 ? 10.430 5.752 -23.839 1.00 83.81 190 TYR A N 1
ATOM 1585 C CA . TYR A 1 190 ? 10.952 4.852 -22.808 1.00 83.81 190 TYR A CA 1
ATOM 1586 C C . TYR A 1 190 ? 12.443 5.059 -22.548 1.00 83.81 190 TYR A C 1
ATOM 1588 O O . TYR A 1 190 ? 12.872 4.954 -21.401 1.00 83.81 190 TYR A O 1
ATOM 1596 N N . TRP A 1 191 ? 13.230 5.412 -23.568 1.00 81.50 191 TRP A N 1
ATOM 1597 C CA . TRP A 1 191 ? 14.636 5.762 -23.368 1.00 81.50 191 TRP A CA 1
ATOM 1598 C C . TRP A 1 191 ? 14.807 6.988 -22.488 1.00 81.50 191 TRP A C 1
ATOM 1600 O O . TRP A 1 191 ? 15.553 6.926 -21.512 1.00 81.50 191 TRP A O 1
ATOM 1610 N N . GLN A 1 192 ? 14.057 8.050 -22.770 1.00 86.19 192 GLN A N 1
ATOM 1611 C CA . GLN A 1 192 ? 14.058 9.249 -21.934 1.00 86.19 192 GLN A CA 1
ATOM 1612 C C . GLN A 1 192 ? 13.643 8.920 -20.494 1.00 86.19 192 GLN A C 1
ATOM 1614 O O . GLN A 1 192 ? 14.335 9.298 -19.554 1.00 86.19 192 GLN A O 1
ATOM 1619 N N . GLN A 1 193 ? 12.596 8.112 -20.309 1.00 88.69 193 GLN A N 1
ATOM 1620 C CA . GLN A 1 193 ? 12.150 7.683 -18.979 1.00 88.69 193 GLN A CA 1
ATOM 1621 C C . GLN A 1 193 ? 13.191 6.835 -18.232 1.00 88.69 193 GLN A C 1
ATOM 1623 O O . GLN A 1 193 ? 13.304 6.941 -17.012 1.00 88.69 193 GLN A O 1
ATOM 1628 N N . ILE A 1 194 ? 13.960 5.992 -18.928 1.00 89.25 194 ILE A N 1
ATOM 1629 C CA . ILE A 1 194 ? 15.053 5.214 -18.326 1.00 89.25 194 ILE A CA 1
ATOM 1630 C C . ILE A 1 194 ? 16.194 6.137 -17.879 1.00 89.25 194 ILE A C 1
ATOM 1632 O O . ILE A 1 194 ? 16.747 5.940 -16.796 1.00 89.25 194 ILE A O 1
ATOM 1636 N N . GLU A 1 195 ? 16.540 7.152 -18.671 1.00 90.62 195 GLU A N 1
ATOM 1637 C CA . GLU A 1 195 ? 17.564 8.143 -18.313 1.00 90.62 195 GLU A CA 1
ATOM 1638 C C . GLU A 1 195 ? 17.122 9.034 -17.142 1.00 90.62 195 GLU A C 1
ATOM 1640 O O . GLU A 1 195 ? 17.892 9.264 -16.201 1.00 90.62 195 GLU A O 1
ATOM 1645 N N . GLU A 1 196 ? 15.859 9.460 -17.133 1.00 91.38 196 GLU A N 1
ATOM 1646 C CA . GLU A 1 196 ? 15.236 10.154 -16.003 1.00 91.38 196 GLU A CA 1
ATOM 1647 C C . GLU A 1 196 ? 15.226 9.277 -14.744 1.00 91.38 196 GLU A C 1
ATOM 1649 O O . GLU A 1 196 ? 15.582 9.737 -13.656 1.00 91.38 196 GLU A O 1
ATOM 1654 N N . ALA A 1 197 ? 14.898 7.989 -14.878 1.00 92.25 197 ALA A N 1
ATOM 1655 C CA . ALA A 1 197 ? 14.927 7.042 -13.772 1.00 92.25 197 ALA A CA 1
ATOM 1656 C C . ALA A 1 197 ? 16.345 6.816 -13.231 1.00 92.25 197 ALA A C 1
ATOM 1658 O O . ALA A 1 197 ? 16.527 6.783 -12.015 1.00 92.25 197 ALA A O 1
ATOM 1659 N N . LEU A 1 198 ? 17.358 6.703 -14.096 1.00 93.62 198 LEU A N 1
ATOM 1660 C CA . LEU A 1 198 ? 18.765 6.623 -13.687 1.00 93.62 198 LEU A CA 1
ATOM 1661 C C . LEU A 1 198 ? 19.201 7.882 -12.935 1.00 93.62 198 LEU A C 1
ATOM 1663 O O . LEU A 1 198 ? 19.872 7.774 -11.905 1.00 93.62 198 LEU A O 1
ATOM 1667 N N . THR A 1 199 ? 18.780 9.057 -13.404 1.00 94.12 199 THR A N 1
ATOM 1668 C CA . THR A 1 199 ? 19.036 10.337 -12.733 1.00 94.12 199 THR A CA 1
ATOM 1669 C C . THR A 1 199 ? 18.407 10.345 -11.341 1.00 94.12 199 THR A C 1
ATOM 1671 O O . THR A 1 199 ? 19.111 10.549 -10.352 1.00 94.12 199 THR A O 1
ATOM 1674 N N . TYR A 1 200 ? 17.116 10.018 -11.241 1.00 92.88 200 TYR A N 1
ATOM 1675 C CA . TYR A 1 200 ? 16.392 9.938 -9.972 1.00 92.88 200 TYR A CA 1
ATOM 1676 C C . TYR A 1 200 ? 17.043 8.955 -8.989 1.00 92.88 200 TYR A C 1
ATOM 1678 O O . TYR A 1 200 ? 17.328 9.313 -7.844 1.00 92.88 200 TYR A O 1
ATOM 1686 N N . LEU A 1 201 ? 17.312 7.721 -9.430 1.00 93.31 201 LEU A N 1
ATOM 1687 C CA . LEU A 1 201 ? 17.911 6.679 -8.592 1.00 93.31 201 LEU A CA 1
ATOM 1688 C C . LEU A 1 201 ? 19.281 7.114 -8.072 1.00 93.31 201 LEU A C 1
ATOM 1690 O O . LEU A 1 201 ? 19.567 6.948 -6.888 1.00 93.31 201 LEU A O 1
ATOM 1694 N N . THR A 1 202 ? 20.089 7.734 -8.932 1.00 95.19 202 THR A N 1
ATOM 1695 C CA . THR A 1 202 ? 21.396 8.275 -8.551 1.00 95.19 202 THR A CA 1
ATOM 1696 C C . THR A 1 202 ? 21.252 9.350 -7.484 1.00 95.19 202 THR A C 1
ATOM 1698 O O . THR A 1 202 ? 21.956 9.293 -6.480 1.00 95.19 202 THR A O 1
ATOM 1701 N N . THR A 1 203 ? 20.318 10.292 -7.641 1.00 93.56 203 THR A N 1
ATOM 1702 C CA . THR A 1 203 ? 20.059 11.344 -6.647 1.00 93.56 203 THR A CA 1
ATOM 1703 C C . THR A 1 203 ? 19.648 10.772 -5.289 1.00 93.56 203 THR A C 1
ATOM 1705 O O . THR A 1 203 ? 20.155 11.225 -4.262 1.00 93.56 203 THR A O 1
ATOM 1708 N N . VAL A 1 204 ? 18.771 9.762 -5.258 1.00 91.12 204 VAL A N 1
ATOM 1709 C CA . VAL A 1 204 ? 18.320 9.149 -3.997 1.00 91.12 204 VAL A CA 1
ATOM 1710 C C . VAL A 1 204 ? 19.439 8.346 -3.327 1.00 91.12 204 VAL A C 1
ATOM 1712 O O . VAL A 1 204 ? 19.669 8.513 -2.129 1.00 91.12 204 VAL A O 1
ATOM 1715 N N . VAL A 1 205 ? 20.182 7.535 -4.090 1.00 93.06 205 VAL A N 1
ATOM 1716 C CA . VAL A 1 205 ? 21.346 6.781 -3.584 1.00 93.06 205 VAL A CA 1
ATOM 1717 C C . VAL A 1 205 ? 22.395 7.731 -3.011 1.00 93.06 205 VAL A C 1
ATOM 1719 O O . VAL A 1 205 ? 22.932 7.493 -1.932 1.00 93.06 205 VAL A O 1
ATOM 1722 N N . VAL A 1 206 ? 22.654 8.837 -3.705 1.00 93.44 206 VAL A N 1
ATOM 1723 C CA . VAL A 1 206 ? 23.532 9.913 -3.246 1.00 93.44 206 VAL A CA 1
ATOM 1724 C C . VAL A 1 206 ? 23.058 10.488 -1.917 1.00 93.44 206 VAL A C 1
ATOM 1726 O O . VAL A 1 206 ? 23.858 10.568 -0.987 1.00 93.44 206 VAL A O 1
ATOM 1729 N N . ALA A 1 207 ? 21.785 10.877 -1.817 1.00 91.25 207 ALA A N 1
ATOM 1730 C CA . ALA A 1 207 ? 21.226 11.503 -0.623 1.00 91.25 207 ALA A CA 1
ATOM 1731 C C . ALA A 1 207 ? 21.337 10.592 0.610 1.00 91.25 207 ALA A C 1
ATOM 1733 O O . ALA A 1 207 ? 21.722 11.051 1.689 1.00 91.25 207 ALA A O 1
ATOM 1734 N N . ASP A 1 208 ? 21.069 9.294 0.442 1.00 88.88 208 ASP A N 1
ATOM 1735 C CA . ASP A 1 208 ? 21.246 8.306 1.507 1.00 88.88 208 ASP A CA 1
ATOM 1736 C C . ASP A 1 208 ? 22.733 8.080 1.827 1.00 88.88 208 ASP A C 1
ATOM 1738 O O . ASP A 1 208 ? 23.119 8.089 2.999 1.00 88.88 208 ASP A O 1
ATOM 1742 N N . GLY A 1 209 ? 23.582 7.945 0.806 1.00 88.25 209 GLY A N 1
ATOM 1743 C CA . GLY A 1 209 ? 25.008 7.636 0.943 1.00 88.25 209 GLY A CA 1
ATOM 1744 C C . GLY A 1 209 ? 25.834 8.741 1.604 1.00 88.25 209 GLY A C 1
ATOM 1745 O O . GLY A 1 209 ? 26.817 8.454 2.286 1.00 88.25 209 GLY A O 1
ATOM 1746 N N . ILE A 1 210 ? 25.414 10.003 1.471 1.00 88.88 210 ILE A N 1
ATOM 1747 C CA . ILE A 1 210 ? 26.040 11.144 2.160 1.00 88.88 210 ILE A CA 1
ATOM 1748 C C . ILE A 1 210 ? 25.353 11.524 3.475 1.00 88.88 210 ILE A C 1
ATOM 1750 O O . ILE A 1 210 ? 25.773 12.470 4.154 1.00 88.88 210 ILE A O 1
ATOM 1754 N N . SER A 1 211 ? 24.291 10.817 3.859 1.00 87.69 211 SER A N 1
ATOM 1755 C CA . SER A 1 211 ? 23.604 11.085 5.118 1.00 87.69 211 SER A CA 1
ATOM 1756 C C . SER A 1 211 ? 24.548 10.875 6.315 1.00 87.69 211 SER A C 1
ATOM 1758 O O . SER A 1 211 ? 25.469 10.056 6.241 1.00 87.69 211 SER A O 1
ATOM 1760 N N . PRO A 1 212 ? 24.347 11.575 7.448 1.00 82.44 212 PRO A N 1
ATOM 1761 C CA . PRO A 1 212 ? 25.171 11.376 8.644 1.00 82.44 212 PRO A CA 1
ATOM 1762 C C . PRO A 1 212 ? 25.222 9.910 9.104 1.00 82.44 212 PRO A C 1
ATOM 1764 O O . PRO A 1 212 ? 26.272 9.434 9.525 1.00 82.44 212 PRO A O 1
ATOM 1767 N N . ALA A 1 213 ? 24.111 9.179 8.954 1.00 78.56 213 ALA A N 1
ATOM 1768 C CA . ALA A 1 213 ? 23.998 7.777 9.348 1.00 78.56 213 ALA A CA 1
ATOM 1769 C C . ALA A 1 213 ? 24.924 6.845 8.543 1.00 78.56 213 ALA A C 1
ATOM 1771 O O . ALA A 1 213 ? 25.501 5.922 9.119 1.00 78.56 213 ALA A O 1
ATOM 1772 N N . PHE A 1 214 ? 25.089 7.102 7.241 1.00 83.00 214 PHE A N 1
ATOM 1773 C CA . PHE A 1 214 ? 26.036 6.378 6.387 1.00 83.00 214 PHE A CA 1
ATOM 1774 C C . PHE A 1 214 ? 27.466 6.897 6.576 1.00 83.00 214 PHE A C 1
ATOM 1776 O O . PHE A 1 214 ? 28.389 6.102 6.718 1.00 83.00 214 PHE A O 1
ATOM 1783 N N . ARG A 1 215 ? 27.657 8.221 6.668 1.00 83.44 215 ARG A N 1
ATOM 1784 C CA . ARG A 1 215 ? 28.988 8.841 6.797 1.00 83.44 215 ARG A CA 1
ATOM 1785 C C . ARG A 1 215 ? 29.740 8.464 8.063 1.00 83.44 215 ARG A C 1
ATOM 1787 O O . ARG A 1 215 ? 30.935 8.234 7.979 1.00 83.44 215 ARG A O 1
ATOM 1794 N N . GLN A 1 216 ? 29.063 8.357 9.204 1.00 79.12 216 GLN A N 1
ATOM 1795 C CA . GLN A 1 216 ? 29.696 7.914 10.456 1.00 79.12 216 GLN A CA 1
ATOM 1796 C C . GLN A 1 216 ? 30.275 6.493 10.373 1.00 79.12 216 GLN A C 1
ATOM 1798 O O . GLN A 1 216 ? 31.098 6.125 11.202 1.00 79.12 216 GLN A O 1
ATOM 1803 N N . ARG A 1 217 ? 29.816 5.696 9.400 1.00 78.31 217 ARG A N 1
ATOM 1804 C CA . ARG A 1 217 ? 30.212 4.296 9.182 1.00 78.31 217 ARG A CA 1
ATOM 1805 C C . ARG A 1 217 ? 31.130 4.122 7.971 1.00 78.31 217 ARG A C 1
ATOM 1807 O O . ARG A 1 217 ? 31.629 3.028 7.728 1.00 78.31 217 ARG A O 1
ATOM 1814 N N . LEU A 1 218 ? 31.337 5.194 7.210 1.00 78.00 218 LEU A N 1
ATOM 1815 C CA . LEU A 1 218 ? 32.425 5.315 6.249 1.00 78.00 218 LEU A CA 1
ATOM 1816 C C . LEU A 1 218 ? 33.677 5.805 6.988 1.00 78.00 218 LEU A C 1
ATOM 1818 O O . LEU A 1 218 ? 33.599 6.242 8.135 1.00 78.00 218 LEU A O 1
ATOM 1822 N N . ASP A 1 219 ? 34.835 5.751 6.332 1.00 75.88 219 ASP A N 1
ATOM 1823 C CA . ASP A 1 219 ? 36.057 6.314 6.906 1.00 75.88 219 ASP A CA 1
ATOM 1824 C C . ASP A 1 219 ? 35.877 7.835 7.129 1.00 75.88 219 ASP A C 1
ATOM 1826 O O . ASP A 1 219 ? 35.669 8.575 6.157 1.00 75.88 219 ASP A O 1
ATOM 1830 N N . PRO A 1 220 ? 35.945 8.323 8.386 1.00 68.06 220 PRO A N 1
ATOM 1831 C CA . PRO A 1 220 ? 35.674 9.718 8.728 1.00 68.06 220 PRO A CA 1
ATOM 1832 C C . PRO A 1 220 ? 36.676 10.702 8.112 1.00 68.06 220 PRO A C 1
ATOM 1834 O O . PRO A 1 220 ? 36.415 11.905 8.103 1.00 68.06 220 PRO A O 1
ATOM 1837 N N . LYS A 1 221 ? 37.811 10.220 7.588 1.00 77.06 221 LYS A N 1
ATOM 1838 C CA . LYS A 1 221 ? 38.833 11.053 6.943 1.00 77.06 221 LYS A CA 1
ATOM 1839 C C . LYS A 1 221 ? 38.540 11.346 5.471 1.00 77.06 221 LYS A C 1
ATOM 1841 O O . LYS A 1 221 ? 39.219 12.187 4.886 1.00 77.06 221 LYS A O 1
ATOM 1846 N N . ILE A 1 222 ? 37.558 10.679 4.858 1.00 81.94 222 ILE A N 1
ATOM 1847 C CA . ILE A 1 222 ? 37.243 10.864 3.437 1.00 81.94 222 ILE A CA 1
ATOM 1848 C C . ILE A 1 222 ? 36.442 12.164 3.242 1.00 81.94 222 ILE A C 1
ATOM 1850 O O . ILE A 1 222 ? 35.343 12.301 3.791 1.00 81.94 222 ILE A O 1
ATOM 1854 N N . PRO A 1 223 ? 36.926 13.116 2.418 1.00 85.88 223 PRO A N 1
ATOM 1855 C CA . PRO A 1 223 ? 36.147 14.290 2.039 1.00 85.88 223 PRO A CA 1
ATOM 1856 C C . PRO A 1 223 ? 34.838 13.896 1.352 1.00 85.88 223 PRO A C 1
ATOM 1858 O O . PRO A 1 223 ? 34.803 12.951 0.566 1.00 85.88 223 PRO A O 1
ATOM 1861 N N . LEU A 1 224 ? 33.770 14.672 1.556 1.00 82.88 224 LEU A N 1
ATOM 1862 C CA . LEU A 1 224 ? 32.442 14.383 0.993 1.00 82.88 224 LEU A CA 1
ATOM 1863 C C . LEU A 1 224 ? 32.481 14.096 -0.521 1.00 82.88 224 LEU A C 1
ATOM 1865 O O . LEU A 1 224 ? 31.882 13.128 -0.986 1.00 82.88 224 LEU A O 1
ATOM 1869 N N . GLN A 1 225 ? 33.231 14.906 -1.272 1.00 85.81 225 GLN A N 1
ATOM 1870 C CA . GLN A 1 225 ? 33.385 14.792 -2.728 1.00 85.81 225 GLN A CA 1
ATOM 1871 C C . GLN A 1 225 ? 34.171 13.550 -3.177 1.00 85.81 225 GLN A C 1
ATOM 1873 O O . GLN A 1 225 ? 34.033 13.115 -4.317 1.00 85.81 225 GLN A O 1
ATOM 1878 N N . ALA A 1 226 ? 34.982 12.974 -2.289 1.00 85.50 226 ALA A N 1
ATOM 1879 C CA . ALA A 1 226 ? 35.765 11.771 -2.551 1.00 85.50 226 ALA A CA 1
ATOM 1880 C C . ALA A 1 226 ? 35.012 10.483 -2.173 1.00 85.50 226 ALA A C 1
ATOM 1882 O O . ALA A 1 226 ? 35.532 9.385 -2.363 1.00 85.50 226 ALA A O 1
ATOM 1883 N N . THR A 1 227 ? 33.790 10.592 -1.639 1.00 89.81 227 THR A N 1
ATOM 1884 C CA . THR A 1 227 ? 32.979 9.414 -1.318 1.00 89.81 227 THR A CA 1
ATOM 1885 C C . THR A 1 227 ? 32.568 8.661 -2.592 1.00 89.81 227 THR A C 1
ATOM 1887 O O . THR A 1 227 ? 32.269 9.294 -3.612 1.00 89.81 227 THR A O 1
ATOM 1890 N N . PRO A 1 228 ? 32.463 7.318 -2.548 1.00 91.44 228 PRO A N 1
ATOM 1891 C CA . PRO A 1 228 ? 32.026 6.524 -3.699 1.00 91.44 228 PRO A CA 1
ATOM 1892 C C . PRO A 1 228 ? 30.656 6.935 -4.249 1.00 91.44 228 PRO A C 1
ATOM 1894 O O . PRO A 1 228 ? 30.450 6.914 -5.458 1.00 91.44 228 PRO A O 1
ATOM 1897 N N . PHE A 1 229 ? 29.747 7.389 -3.380 1.00 92.94 229 PHE A N 1
ATOM 1898 C CA . PHE A 1 229 ? 28.423 7.873 -3.772 1.00 92.94 229 PHE A CA 1
ATOM 1899 C C . PHE A 1 229 ? 28.486 9.191 -4.565 1.00 92.94 229 PHE A C 1
ATOM 1901 O O . PHE A 1 229 ? 27.764 9.347 -5.548 1.00 92.94 229 PHE A O 1
ATOM 1908 N N . MET A 1 230 ? 29.373 10.130 -4.199 1.00 93.56 230 MET A N 1
ATOM 1909 C CA . MET A 1 230 ? 29.600 11.349 -4.996 1.00 93.56 230 MET A CA 1
ATOM 1910 C C . MET A 1 230 ? 30.294 11.047 -6.320 1.00 93.56 230 MET A C 1
ATOM 1912 O O . MET A 1 230 ? 29.928 11.616 -7.348 1.00 93.56 230 MET A O 1
ATOM 1916 N N . ALA A 1 231 ? 31.251 10.118 -6.316 1.00 93.56 231 ALA A N 1
ATOM 1917 C CA . ALA A 1 231 ? 31.868 9.651 -7.548 1.00 93.56 231 ALA A CA 1
ATOM 1918 C C . ALA A 1 231 ? 30.818 9.020 -8.483 1.00 93.56 231 ALA A C 1
ATOM 1920 O O . ALA A 1 231 ? 30.808 9.331 -9.672 1.00 93.56 231 ALA A O 1
ATOM 1921 N N . LEU A 1 232 ? 29.894 8.205 -7.947 1.00 95.06 232 LEU A N 1
ATOM 1922 C CA . LEU A 1 232 ? 28.826 7.564 -8.724 1.00 95.06 232 LEU A CA 1
ATOM 1923 C C . LEU A 1 232 ? 27.974 8.603 -9.451 1.00 95.06 232 LEU A C 1
ATOM 1925 O O . LEU A 1 232 ? 27.679 8.425 -10.629 1.00 95.06 232 LEU A O 1
ATOM 1929 N N . ARG A 1 233 ? 27.627 9.707 -8.779 1.00 95.00 233 ARG A N 1
ATOM 1930 C CA . ARG A 1 233 ? 26.904 10.817 -9.406 1.00 95.00 233 ARG A CA 1
ATOM 1931 C C . ARG A 1 233 ? 27.635 11.353 -10.632 1.00 95.00 233 ARG A C 1
ATOM 1933 O O . ARG A 1 233 ? 27.030 11.462 -11.693 1.00 95.00 233 ARG A O 1
ATOM 1940 N N . ARG A 1 234 ? 28.922 11.679 -10.491 1.00 93.56 234 ARG A N 1
ATOM 1941 C CA . ARG A 1 234 ? 29.720 12.265 -11.576 1.00 93.56 234 ARG A CA 1
ATOM 1942 C C . ARG A 1 234 ? 29.837 11.317 -12.767 1.00 93.56 234 ARG A C 1
ATOM 1944 O O . ARG A 1 234 ? 29.594 11.739 -13.892 1.00 93.56 234 ARG A O 1
ATOM 1951 N N . GLU A 1 235 ? 30.181 10.054 -12.526 1.00 94.06 235 GLU A N 1
ATOM 1952 C CA . GLU A 1 235 ? 30.340 9.082 -13.615 1.00 94.06 235 GLU A CA 1
ATOM 1953 C C . GLU A 1 235 ? 28.996 8.720 -14.260 1.00 94.06 235 GLU A C 1
ATOM 1955 O O . GLU A 1 235 ? 28.942 8.490 -15.465 1.00 94.06 235 GLU A O 1
ATOM 1960 N N . MET A 1 236 ? 27.894 8.727 -13.501 1.00 94.19 236 MET A N 1
ATOM 1961 C CA . MET A 1 236 ? 26.557 8.556 -14.071 1.00 94.19 236 MET A CA 1
ATOM 1962 C C . MET A 1 236 ? 26.156 9.753 -14.939 1.00 94.19 236 MET A C 1
ATOM 1964 O O . MET A 1 236 ? 25.673 9.556 -16.048 1.00 94.19 236 MET A O 1
ATOM 1968 N N . GLU A 1 237 ? 26.380 10.989 -14.483 1.00 93.12 237 GLU A N 1
ATOM 1969 C CA . GLU A 1 237 ? 26.133 12.189 -15.295 1.00 93.12 237 GLU A CA 1
ATOM 1970 C C . GLU A 1 237 ? 26.978 12.172 -16.581 1.00 93.12 237 GLU A C 1
ATOM 1972 O O . GLU A 1 237 ? 26.469 12.488 -17.657 1.00 93.12 237 GLU A O 1
ATOM 1977 N N . ALA A 1 238 ? 28.245 11.751 -16.490 1.00 92.25 238 ALA A N 1
ATOM 1978 C CA . ALA A 1 238 ? 29.112 11.565 -17.651 1.00 92.25 238 ALA A CA 1
ATOM 1979 C C . ALA A 1 238 ? 28.566 10.486 -18.599 1.00 92.25 238 ALA A C 1
ATOM 1981 O O . ALA A 1 238 ? 28.478 10.725 -19.797 1.00 92.25 238 ALA A O 1
ATOM 1982 N N . TYR A 1 239 ? 28.129 9.337 -18.077 1.00 91.75 239 TYR A N 1
ATOM 1983 C CA . TYR A 1 239 ? 27.527 8.259 -18.866 1.00 91.75 239 TYR A CA 1
ATOM 1984 C C . TYR A 1 239 ? 26.225 8.675 -19.562 1.00 91.75 239 TYR A C 1
ATOM 1986 O O . TYR A 1 239 ? 25.996 8.294 -20.710 1.00 91.75 239 TYR A O 1
ATOM 1994 N N . LEU A 1 240 ? 25.371 9.455 -18.897 1.00 90.38 240 LEU A N 1
ATOM 1995 C CA . LEU A 1 240 ? 24.117 9.937 -19.477 1.00 90.38 240 LEU A CA 1
ATOM 1996 C C . LEU A 1 240 ? 24.356 10.974 -20.584 1.00 90.38 240 LEU A C 1
ATOM 1998 O O . LEU A 1 240 ? 23.641 10.954 -21.579 1.00 90.38 240 LEU A O 1
ATOM 2002 N N . ARG A 1 241 ? 25.388 11.823 -20.460 1.00 89.25 241 ARG A N 1
ATOM 2003 C CA . ARG A 1 241 ? 25.779 12.795 -21.503 1.00 89.25 241 ARG A CA 1
ATOM 2004 C C . ARG A 1 241 ? 26.607 12.189 -22.636 1.00 89.25 241 ARG A C 1
ATOM 2006 O O . ARG A 1 241 ? 26.657 12.763 -23.721 1.00 89.25 241 ARG A O 1
ATOM 2013 N N . ALA A 1 242 ? 27.306 11.089 -22.372 1.00 85.69 242 ALA A N 1
ATOM 2014 C CA . ALA A 1 242 ? 28.167 10.443 -23.348 1.00 85.69 242 ALA A CA 1
ATOM 2015 C C . ALA A 1 242 ? 27.361 9.823 -24.491 1.00 85.69 242 ALA A C 1
ATOM 2017 O O . ALA A 1 242 ? 26.217 9.393 -24.322 1.00 85.69 242 ALA A O 1
ATOM 2018 N N . SER A 1 243 ? 28.007 9.723 -25.655 1.00 75.81 243 SER A N 1
ATOM 2019 C CA . SER A 1 243 ? 27.463 8.933 -26.754 1.00 75.81 243 SER A CA 1
ATOM 2020 C C . SER A 1 243 ? 27.295 7.477 -26.296 1.00 75.81 243 SER A C 1
ATOM 2022 O O . SER A 1 243 ? 28.196 6.937 -25.650 1.00 75.81 243 SER A O 1
ATOM 2024 N N . PRO A 1 244 ? 26.198 6.795 -26.657 1.00 66.56 244 PRO A N 1
ATOM 2025 C CA . PRO A 1 244 ? 25.936 5.420 -26.227 1.00 66.56 244 PRO A CA 1
ATOM 2026 C C . PRO A 1 244 ? 26.988 4.374 -26.631 1.00 66.56 244 PRO A C 1
ATOM 2028 O O . PRO A 1 244 ? 26.992 3.264 -26.098 1.00 66.56 244 PRO A O 1
ATOM 2031 N N . HIS A 1 245 ? 27.870 4.723 -27.572 1.00 66.12 245 HIS A N 1
ATOM 2032 C CA . HIS A 1 245 ? 28.972 3.886 -28.051 1.00 66.12 245 HIS A CA 1
ATOM 2033 C C . HIS A 1 245 ? 30.249 4.027 -27.208 1.00 66.12 245 HIS A C 1
ATOM 2035 O O . HIS A 1 245 ? 31.201 3.278 -27.417 1.00 66.12 245 HIS A O 1
ATOM 2041 N N . ASP A 1 246 ? 30.292 4.975 -26.268 1.00 80.69 246 ASP A N 1
ATOM 2042 C CA . ASP A 1 246 ? 31.466 5.205 -25.437 1.00 80.69 246 ASP A CA 1
ATOM 2043 C C . ASP A 1 246 ? 31.556 4.179 -24.291 1.00 80.69 246 ASP A C 1
ATOM 2045 O O . ASP A 1 246 ? 30.771 4.162 -23.337 1.00 80.69 246 ASP A O 1
ATOM 2049 N N . GLU A 1 247 ? 32.549 3.298 -24.393 1.00 82.94 247 GLU A N 1
ATOM 2050 C CA . GLU A 1 247 ? 32.848 2.248 -23.416 1.00 82.94 247 GLU A CA 1
ATOM 2051 C C . GLU A 1 247 ? 33.481 2.785 -22.126 1.00 82.94 247 GLU A C 1
ATOM 2053 O O . GLU A 1 247 ? 33.485 2.090 -21.106 1.00 82.94 247 GLU A O 1
ATOM 2058 N N . GLY A 1 248 ? 34.072 3.985 -22.147 1.00 88.25 248 GLY A N 1
ATOM 2059 C CA . GLY A 1 248 ? 34.730 4.573 -20.979 1.00 88.25 248 GLY A CA 1
ATOM 2060 C C . GLY A 1 248 ? 33.729 4.874 -19.858 1.00 88.25 248 GLY A C 1
ATOM 2061 O O . GLY A 1 248 ? 33.764 4.200 -18.823 1.00 88.25 248 GLY A O 1
ATOM 2062 N N . PRO A 1 249 ? 32.785 5.810 -20.071 1.00 89.75 249 PRO A N 1
ATOM 2063 C CA . PRO A 1 249 ? 31.769 6.188 -19.091 1.00 89.75 249 PRO A CA 1
ATOM 2064 C C . PRO A 1 249 ? 30.894 5.014 -18.641 1.00 89.75 249 PRO A C 1
ATOM 2066 O O . PRO A 1 249 ? 30.551 4.916 -17.464 1.00 89.75 249 PRO A O 1
ATOM 2069 N N . LEU A 1 250 ? 30.582 4.071 -19.540 1.00 89.62 250 LEU A N 1
ATOM 2070 C CA . LEU A 1 250 ? 29.835 2.862 -19.186 1.00 89.62 250 LEU A CA 1
ATOM 2071 C C . LEU A 1 250 ? 30.591 1.986 -18.178 1.00 89.62 250 LEU A C 1
ATOM 2073 O O . LEU A 1 250 ? 30.002 1.515 -17.199 1.00 89.62 250 LEU A O 1
ATOM 2077 N N . ARG A 1 251 ? 31.889 1.745 -18.410 1.00 90.06 251 ARG A N 1
ATOM 2078 C CA . ARG A 1 251 ? 32.725 0.965 -17.486 1.00 90.06 251 ARG A CA 1
ATOM 2079 C C . ARG A 1 251 ? 32.862 1.673 -16.142 1.00 90.06 251 ARG A C 1
ATOM 2081 O O . ARG A 1 251 ? 32.682 1.018 -15.116 1.00 90.06 251 ARG A O 1
ATOM 2088 N N . SER A 1 252 ? 33.088 2.987 -16.141 1.00 92.31 252 SER A N 1
ATOM 2089 C CA . SER A 1 252 ? 33.159 3.793 -14.915 1.00 92.31 252 SER A CA 1
ATOM 2090 C C . SER A 1 252 ? 31.861 3.735 -14.103 1.00 92.31 252 SER A C 1
ATOM 2092 O O . SER A 1 252 ? 31.900 3.471 -12.900 1.00 92.31 252 SER A O 1
ATOM 2094 N N . ALA A 1 253 ? 30.702 3.898 -14.752 1.00 92.38 253 ALA A N 1
ATOM 2095 C CA . ALA A 1 253 ? 29.401 3.830 -14.089 1.00 92.38 253 ALA A CA 1
ATOM 2096 C C . ALA A 1 253 ? 29.136 2.444 -13.473 1.00 92.38 253 ALA A C 1
ATOM 2098 O O . ALA A 1 253 ? 28.745 2.351 -12.309 1.00 92.38 253 ALA A O 1
ATOM 2099 N N . ARG A 1 254 ? 29.407 1.353 -14.209 1.00 93.00 254 ARG A N 1
ATOM 2100 C CA . ARG A 1 254 ? 29.269 -0.022 -13.688 1.00 93.00 254 ARG A CA 1
ATOM 2101 C C . ARG A 1 254 ? 30.203 -0.292 -12.511 1.00 93.00 254 ARG A C 1
ATOM 2103 O O . ARG A 1 254 ? 29.770 -0.859 -11.509 1.00 93.00 254 ARG A O 1
ATOM 2110 N N . MET A 1 255 ? 31.460 0.136 -12.621 1.00 95.25 255 MET A N 1
ATOM 2111 C CA . MET A 1 255 ? 32.439 -0.002 -11.548 1.00 95.25 255 MET A CA 1
ATOM 2112 C C . MET A 1 255 ? 31.955 0.707 -10.281 1.00 95.25 255 MET A C 1
ATOM 2114 O O . MET A 1 255 ? 31.969 0.109 -9.209 1.00 95.25 255 MET A O 1
ATOM 2118 N N . LEU A 1 256 ? 31.474 1.949 -10.385 1.00 95.50 256 LEU A N 1
ATOM 2119 C CA . LEU A 1 256 ? 31.023 2.690 -9.208 1.00 95.50 256 LEU A CA 1
ATOM 2120 C C . LEU A 1 256 ? 29.717 2.174 -8.608 1.00 95.50 256 LEU A C 1
ATOM 2122 O O . LEU A 1 256 ? 29.567 2.256 -7.391 1.00 95.50 256 LEU A O 1
ATOM 2126 N N . ILE A 1 257 ? 28.815 1.587 -9.400 1.00 95.00 257 ILE A N 1
ATOM 2127 C CA . ILE A 1 257 ? 27.669 0.848 -8.848 1.00 95.00 257 ILE A CA 1
ATOM 2128 C C . ILE A 1 257 ? 28.168 -0.315 -7.985 1.00 95.00 257 ILE A C 1
ATOM 2130 O O . ILE A 1 257 ? 27.738 -0.434 -6.839 1.00 95.00 257 ILE A O 1
ATOM 2134 N N . ALA A 1 258 ? 29.110 -1.119 -8.488 1.00 94.50 258 ALA A N 1
ATOM 2135 C CA . ALA A 1 258 ? 29.671 -2.247 -7.744 1.00 94.50 258 ALA A CA 1
ATOM 2136 C C . ALA A 1 258 ? 30.418 -1.797 -6.474 1.00 94.50 258 ALA A C 1
ATOM 2138 O O . ALA A 1 258 ? 30.250 -2.390 -5.409 1.00 94.50 258 ALA A O 1
ATOM 2139 N N . VAL A 1 259 ? 31.189 -0.706 -6.551 1.00 94.19 259 VAL A N 1
ATOM 2140 C CA . VAL A 1 259 ? 31.848 -0.115 -5.375 1.00 94.19 259 VAL A CA 1
ATOM 2141 C C . VAL A 1 259 ? 30.812 0.351 -4.352 1.00 94.19 259 VAL A C 1
ATOM 2143 O O . VAL A 1 259 ? 30.964 0.063 -3.167 1.00 94.19 259 VAL A O 1
ATOM 2146 N N . CYS A 1 260 ? 29.747 1.037 -4.780 1.00 94.25 260 CYS A N 1
ATOM 2147 C CA . CYS A 1 260 ? 28.685 1.469 -3.873 1.00 94.25 260 CYS A CA 1
ATOM 2148 C C . CYS A 1 260 ? 27.985 0.274 -3.217 1.00 94.25 260 CYS A C 1
ATOM 2150 O O . CYS A 1 260 ? 27.778 0.312 -2.011 1.00 94.25 260 CYS A O 1
ATOM 2152 N N . GLN A 1 261 ? 27.704 -0.803 -3.962 1.00 93.25 261 GLN A N 1
ATOM 2153 C CA . GLN A 1 261 ? 27.137 -2.040 -3.408 1.00 93.25 261 GLN A CA 1
ATOM 2154 C C . GLN A 1 261 ? 28.041 -2.626 -2.316 1.00 93.25 261 GLN A C 1
ATOM 2156 O O . GLN A 1 261 ? 27.578 -2.861 -1.202 1.00 93.25 261 GLN A O 1
ATOM 2161 N N . ALA A 1 262 ? 29.344 -2.753 -2.585 1.00 91.62 262 ALA A N 1
ATOM 2162 C CA . ALA A 1 262 ? 30.307 -3.256 -1.608 1.00 91.62 262 ALA A CA 1
ATOM 2163 C C . ALA A 1 262 ? 30.395 -2.371 -0.347 1.00 91.62 262 ALA A C 1
ATOM 2165 O O . ALA A 1 262 ? 30.508 -2.882 0.768 1.00 91.62 262 ALA A O 1
ATOM 2166 N N . GLN A 1 263 ? 30.311 -1.042 -0.493 1.00 90.38 263 GLN A N 1
ATOM 2167 C CA . GLN A 1 263 ? 30.261 -0.134 0.660 1.00 90.38 263 GLN A CA 1
ATOM 2168 C C . GLN A 1 263 ? 28.968 -0.296 1.460 1.00 90.38 263 GLN A C 1
ATOM 2170 O O . GLN A 1 263 ? 29.012 -0.356 2.687 1.00 90.38 263 GLN A O 1
ATOM 2175 N N . THR A 1 264 ? 27.821 -0.403 0.789 1.00 89.31 264 THR A N 1
ATOM 2176 C CA . THR A 1 264 ? 26.530 -0.668 1.433 1.00 89.31 264 THR A CA 1
ATOM 2177 C C . THR A 1 264 ? 26.564 -1.981 2.222 1.00 89.31 264 THR A C 1
ATOM 2179 O O . THR A 1 264 ? 26.081 -2.022 3.354 1.00 89.31 264 THR A O 1
ATOM 2182 N N . ASP A 1 265 ? 27.197 -3.024 1.680 1.00 86.25 265 ASP A N 1
ATOM 2183 C CA . ASP A 1 265 ? 27.361 -4.322 2.344 1.00 86.25 265 ASP A CA 1
ATOM 2184 C C . ASP A 1 265 ? 28.276 -4.245 3.570 1.00 86.25 265 ASP A C 1
ATOM 2186 O O . ASP A 1 265 ? 27.956 -4.805 4.620 1.00 86.25 265 ASP A O 1
ATOM 2190 N N . ARG A 1 266 ? 29.373 -3.485 3.483 1.00 85.75 266 ARG A N 1
ATOM 2191 C CA . ARG A 1 266 ? 30.265 -3.234 4.623 1.00 85.75 266 ARG A CA 1
ATOM 2192 C C . ARG A 1 266 ? 29.559 -2.476 5.750 1.00 85.75 266 ARG A C 1
ATOM 2194 O O . ARG A 1 266 ? 29.722 -2.824 6.917 1.00 85.75 266 ARG A O 1
ATOM 2201 N N . ILE A 1 267 ? 28.760 -1.463 5.412 1.00 82.62 267 ILE A N 1
ATOM 2202 C CA . ILE A 1 267 ? 27.962 -0.702 6.386 1.00 82.62 267 ILE A CA 1
ATOM 2203 C C . ILE A 1 267 ? 26.920 -1.611 7.051 1.00 82.62 267 ILE A C 1
ATOM 2205 O O . ILE A 1 267 ? 26.692 -1.491 8.254 1.00 82.62 267 ILE A O 1
ATOM 2209 N N . TYR A 1 268 ? 26.314 -2.530 6.293 1.00 76.75 268 TYR A N 1
ATOM 2210 C CA . TYR A 1 268 ? 25.387 -3.522 6.837 1.00 76.75 268 TYR A CA 1
ATOM 2211 C C . TYR A 1 268 ? 26.069 -4.466 7.834 1.00 76.75 268 TYR A C 1
ATOM 2213 O O . TYR A 1 268 ? 25.551 -4.652 8.929 1.00 76.75 268 TYR A O 1
ATOM 2221 N N . ALA A 1 269 ? 27.251 -4.998 7.502 1.00 73.31 269 ALA A N 1
ATOM 2222 C CA . ALA A 1 269 ? 28.014 -5.863 8.406 1.00 73.31 269 ALA A CA 1
ATOM 2223 C C . ALA A 1 269 ? 28.379 -5.155 9.725 1.00 73.31 269 ALA A C 1
ATOM 2225 O O . ALA A 1 269 ? 28.267 -5.739 10.796 1.00 73.31 269 ALA A O 1
ATOM 2226 N N . HIS A 1 270 ? 28.725 -3.865 9.666 1.00 68.88 270 HIS A N 1
ATOM 2227 C CA . HIS A 1 270 ? 29.040 -3.064 10.853 1.00 68.88 270 HIS A CA 1
ATOM 2228 C C . HIS A 1 270 ? 27.815 -2.779 11.751 1.00 68.88 270 HIS A C 1
ATOM 2230 O O . HIS A 1 270 ? 27.966 -2.484 12.935 1.00 68.88 270 HIS A O 1
ATOM 2236 N N . LEU A 1 271 ? 26.585 -2.854 11.223 1.00 64.19 271 LEU A N 1
ATOM 2237 C CA . LEU A 1 271 ? 25.365 -2.686 12.031 1.00 64.19 271 LEU A CA 1
ATOM 2238 C C . LEU A 1 271 ? 25.057 -3.881 12.922 1.00 64.19 271 LEU A C 1
ATOM 2240 O O . LEU A 1 271 ? 24.455 -3.696 13.979 1.00 64.19 271 LEU A O 1
ATOM 2244 N N . ASP A 1 272 ? 25.453 -5.072 12.486 1.00 51.12 272 ASP A N 1
ATOM 2245 C CA . ASP A 1 272 ? 25.244 -6.316 13.226 1.00 51.12 272 ASP A CA 1
ATOM 2246 C C . ASP A 1 272 ? 26.077 -6.337 14.524 1.00 51.12 272 ASP A C 1
ATOM 2248 O O . ASP A 1 272 ? 25.695 -6.958 15.511 1.00 51.12 272 ASP A O 1
ATOM 2252 N N . GLU A 1 273 ? 27.177 -5.574 14.553 1.00 43.78 273 GLU A N 1
ATOM 2253 C CA . GLU A 1 273 ? 28.166 -5.555 15.637 1.00 43.78 273 GLU A CA 1
ATOM 2254 C C . GLU A 1 273 ? 27.962 -4.410 16.659 1.00 43.78 273 GLU A C 1
ATOM 2256 O O . GLU A 1 273 ? 28.249 -4.586 17.841 1.00 43.78 273 GLU A O 1
ATOM 2261 N N . TYR A 1 274 ? 27.416 -3.251 16.251 1.00 48.66 274 TYR A N 1
ATOM 2262 C CA . TYR A 1 274 ? 27.343 -2.030 17.090 1.00 48.66 274 TYR A CA 1
ATOM 2263 C C . TYR A 1 274 ? 25.921 -1.503 17.372 1.00 48.66 274 TYR A C 1
ATOM 2265 O O . TYR A 1 274 ? 25.745 -0.387 17.870 1.00 48.66 274 TYR A O 1
ATOM 2273 N N . GLY A 1 275 ? 24.893 -2.305 17.085 1.00 44.59 275 GLY A N 1
ATOM 2274 C CA . GLY A 1 275 ? 23.499 -2.005 17.417 1.00 44.59 275 GLY A CA 1
ATOM 2275 C C . GLY A 1 275 ? 22.669 -1.442 16.255 1.00 44.59 275 GLY A C 1
ATOM 2276 O O . GLY A 1 275 ? 23.130 -0.676 15.404 1.00 44.59 275 GLY A O 1
ATOM 2277 N N . VAL A 1 276 ? 21.391 -1.834 16.235 1.00 51.31 276 VAL A N 1
ATOM 2278 C CA . VAL A 1 276 ? 20.524 -1.763 15.050 1.00 51.31 276 VAL A CA 1
ATOM 2279 C C . VAL A 1 276 ? 19.609 -0.536 15.073 1.00 51.31 276 VAL A C 1
ATOM 2281 O O . VAL A 1 276 ? 18.657 -0.455 15.848 1.00 51.31 276 VAL A O 1
ATOM 2284 N N . SER A 1 277 ? 19.827 0.397 14.142 1.00 56.31 277 SER A N 1
ATOM 2285 C CA . SER A 1 277 ? 18.802 1.375 13.757 1.00 56.31 277 SER A CA 1
ATOM 2286 C C . SER A 1 277 ? 17.945 0.792 12.632 1.00 56.31 277 SER A C 1
ATOM 2288 O O . SER A 1 277 ? 18.421 0.606 11.512 1.00 56.31 277 SER A O 1
ATOM 2290 N N . VAL A 1 278 ? 16.667 0.514 12.907 1.00 55.97 278 VAL A N 1
ATOM 2291 C CA . VAL A 1 278 ? 15.746 -0.088 11.921 1.00 55.97 278 VAL A CA 1
ATOM 2292 C C . VAL A 1 278 ? 15.558 0.810 10.693 1.00 55.97 278 VAL A C 1
ATOM 2294 O O . VAL A 1 278 ? 15.457 0.313 9.572 1.00 55.97 278 VAL A O 1
ATOM 2297 N N . SER A 1 279 ? 15.565 2.135 10.876 1.00 64.81 279 SER A N 1
ATOM 2298 C CA . SER A 1 279 ? 15.504 3.078 9.753 1.00 64.81 279 SER A CA 1
ATOM 2299 C C . SER A 1 279 ? 16.749 2.995 8.869 1.00 64.81 279 SER A C 1
ATOM 2301 O O . SER A 1 279 ? 16.648 3.132 7.653 1.00 64.81 279 SER A O 1
ATOM 2303 N N . LEU A 1 280 ? 17.916 2.708 9.449 1.00 73.81 280 LEU A N 1
ATOM 2304 C CA . LEU A 1 280 ? 19.154 2.552 8.696 1.00 73.81 280 LEU A CA 1
ATOM 2305 C C . LEU A 1 280 ? 19.191 1.225 7.928 1.00 73.81 280 LEU A C 1
ATOM 2307 O O . LEU A 1 280 ? 19.529 1.232 6.748 1.00 73.81 280 LEU A O 1
ATOM 2311 N N . VAL A 1 281 ? 18.757 0.119 8.542 1.00 72.88 281 VAL A N 1
ATOM 2312 C CA . VAL A 1 281 ? 18.600 -1.173 7.845 1.00 72.88 281 VAL A CA 1
ATOM 2313 C C . VAL A 1 281 ? 17.674 -1.027 6.636 1.00 72.88 281 VAL A C 1
ATOM 2315 O O . VAL A 1 281 ? 17.992 -1.496 5.546 1.00 72.88 281 VAL A O 1
ATOM 2318 N N . TYR A 1 282 ? 16.562 -0.303 6.796 1.00 73.75 282 TYR A N 1
ATOM 2319 C CA . TYR A 1 282 ? 15.648 -0.028 5.691 1.00 73.75 282 TYR A CA 1
ATOM 2320 C C . TYR A 1 282 ? 16.311 0.747 4.545 1.00 73.75 282 TYR A C 1
ATOM 2322 O O . TYR A 1 282 ? 16.157 0.386 3.378 1.00 73.75 282 TYR A O 1
ATOM 2330 N N . ARG A 1 283 ? 17.074 1.797 4.871 1.00 78.88 283 ARG A N 1
ATOM 2331 C CA . ARG A 1 283 ? 17.806 2.607 3.883 1.00 78.88 283 ARG A CA 1
ATOM 2332 C C . ARG A 1 283 ? 18.886 1.813 3.154 1.00 78.88 283 ARG A C 1
ATOM 2334 O O . ARG A 1 283 ? 19.078 2.021 1.963 1.00 78.88 283 ARG A O 1
ATOM 2341 N N . ILE A 1 284 ? 19.550 0.878 3.828 1.00 82.62 284 ILE A N 1
ATOM 2342 C CA . ILE A 1 284 ? 20.539 -0.015 3.207 1.00 82.62 284 ILE A CA 1
ATOM 2343 C C . ILE A 1 284 ? 19.866 -0.955 2.208 1.00 82.62 284 ILE A C 1
ATOM 2345 O O . ILE A 1 284 ? 20.295 -1.038 1.060 1.00 82.62 284 ILE A O 1
ATOM 2349 N N . GLU A 1 285 ? 18.778 -1.613 2.606 1.00 81.94 285 GLU A N 1
ATOM 2350 C CA . GLU A 1 285 ? 18.015 -2.489 1.710 1.00 81.94 285 GLU A CA 1
ATOM 2351 C C . GLU A 1 285 ? 17.425 -1.708 0.521 1.00 81.94 285 GLU A C 1
ATOM 2353 O O . GLU A 1 285 ? 17.409 -2.196 -0.612 1.00 81.94 285 GLU A O 1
ATOM 2358 N N . ARG A 1 286 ? 17.011 -0.452 0.749 1.00 84.06 286 ARG A N 1
ATOM 2359 C CA . ARG A 1 286 ? 16.655 0.514 -0.305 1.00 84.06 286 ARG A CA 1
ATOM 2360 C C . ARG A 1 286 ? 17.780 0.757 -1.279 1.00 84.06 286 ARG A C 1
ATOM 2362 O O . ARG A 1 286 ? 17.585 0.554 -2.476 1.00 84.06 286 ARG A O 1
ATOM 2369 N N . MET A 1 287 ? 18.939 1.132 -0.770 1.00 88.56 287 MET A N 1
ATOM 2370 C CA . MET A 1 287 ? 20.099 1.423 -1.590 1.00 88.56 287 MET A CA 1
ATOM 2371 C C . MET A 1 287 ? 20.537 0.200 -2.406 1.00 88.56 287 MET A C 1
ATOM 2373 O O . MET A 1 287 ? 20.785 0.334 -3.601 1.00 88.56 287 MET A O 1
ATOM 2377 N N . ARG A 1 288 ? 20.541 -1.007 -1.821 1.00 88.75 288 ARG A N 1
ATOM 2378 C CA . ARG A 1 288 ? 20.842 -2.262 -2.539 1.00 88.75 288 ARG A CA 1
ATOM 2379 C C . ARG A 1 288 ? 19.903 -2.494 -3.721 1.00 88.75 288 ARG A C 1
ATOM 2381 O O . ARG A 1 288 ? 20.358 -2.783 -4.832 1.00 88.75 288 ARG A O 1
ATOM 2388 N N . ALA A 1 289 ? 18.598 -2.346 -3.497 1.00 86.88 289 ALA A N 1
ATOM 2389 C CA . ALA A 1 289 ? 17.596 -2.521 -4.543 1.00 86.88 289 ALA A CA 1
ATOM 2390 C C . ALA A 1 289 ? 17.734 -1.454 -5.644 1.00 86.88 289 ALA A C 1
ATOM 2392 O O . ALA A 1 289 ? 17.657 -1.775 -6.829 1.00 86.88 289 ALA A O 1
ATOM 2393 N N . GLN A 1 290 ? 17.996 -0.200 -5.265 1.00 90.56 290 GLN A N 1
ATOM 2394 C CA . GLN A 1 290 ? 18.210 0.907 -6.202 1.00 90.56 290 GLN A CA 1
ATOM 2395 C C . GLN A 1 290 ? 19.467 0.698 -7.053 1.00 90.56 290 GLN A C 1
ATOM 2397 O O . GLN A 1 290 ? 19.384 0.789 -8.273 1.00 90.56 290 GLN A O 1
ATOM 2402 N N . LEU A 1 291 ? 20.602 0.340 -6.446 1.00 93.19 291 LEU A N 1
ATOM 2403 C CA . LEU A 1 291 ? 21.854 0.055 -7.157 1.00 93.19 291 LEU A CA 1
ATOM 2404 C C . LEU A 1 291 ? 21.704 -1.125 -8.128 1.00 93.19 291 LEU A C 1
ATOM 2406 O O . LEU A 1 291 ? 22.180 -1.066 -9.261 1.00 93.19 291 LEU A O 1
ATOM 2410 N N . THR A 1 292 ? 20.980 -2.171 -7.720 1.00 91.62 292 THR A N 1
ATOM 2411 C CA . THR A 1 292 ? 20.661 -3.311 -8.596 1.00 91.62 292 THR A CA 1
ATOM 2412 C C . THR A 1 292 ? 19.814 -2.867 -9.790 1.00 91.62 292 THR A C 1
ATOM 2414 O O . THR A 1 292 ? 20.141 -3.189 -10.934 1.00 91.62 292 THR A O 1
ATOM 2417 N N . ARG A 1 293 ? 18.767 -2.064 -9.547 1.00 91.88 293 ARG A N 1
ATOM 2418 C CA . ARG A 1 293 ? 17.917 -1.503 -10.604 1.00 91.88 293 ARG A CA 1
ATOM 2419 C C . ARG A 1 293 ? 18.712 -0.617 -11.562 1.00 91.88 293 ARG A C 1
ATOM 2421 O O . ARG A 1 293 ? 18.549 -0.760 -12.769 1.00 91.88 293 ARG A O 1
ATOM 2428 N N . MET A 1 294 ? 19.606 0.234 -11.055 1.00 93.75 294 MET A N 1
ATOM 2429 C CA . MET A 1 294 ? 20.499 1.055 -11.883 1.00 93.75 294 MET A CA 1
ATOM 2430 C C . MET A 1 294 ? 21.338 0.188 -12.827 1.00 93.75 294 MET A C 1
ATOM 2432 O O . MET A 1 294 ? 21.406 0.481 -14.018 1.00 93.75 294 MET A O 1
ATOM 2436 N N . GLY A 1 295 ? 21.901 -0.922 -12.336 1.00 91.50 295 GLY A N 1
ATOM 2437 C CA . GLY A 1 295 ? 22.629 -1.879 -13.173 1.00 91.50 295 GLY A CA 1
ATOM 2438 C C . GLY A 1 295 ? 21.774 -2.454 -14.309 1.00 91.50 295 GLY A C 1
ATOM 2439 O O . GLY A 1 295 ? 22.215 -2.484 -15.458 1.00 91.50 295 GLY A O 1
ATOM 2440 N N . ARG A 1 296 ? 20.520 -2.838 -14.025 1.00 89.94 296 ARG A N 1
ATOM 2441 C CA . ARG A 1 296 ? 19.581 -3.333 -15.050 1.00 89.94 296 ARG A CA 1
ATOM 2442 C C . ARG A 1 296 ? 19.240 -2.272 -16.093 1.00 89.94 296 ARG A C 1
ATOM 2444 O O . ARG A 1 296 ? 19.227 -2.575 -17.280 1.00 89.94 296 ARG A O 1
ATOM 2451 N N . LEU A 1 297 ? 19.006 -1.033 -15.670 1.00 91.19 297 LEU A N 1
ATOM 2452 C CA . LEU A 1 297 ? 18.700 0.075 -16.576 1.00 91.19 297 LEU A CA 1
ATOM 2453 C C . LEU A 1 297 ? 19.893 0.421 -17.483 1.00 91.19 297 LEU A C 1
ATOM 2455 O O . LEU A 1 297 ? 19.700 0.645 -18.677 1.00 91.19 297 LEU A O 1
ATOM 2459 N N . ILE A 1 298 ? 21.124 0.376 -16.959 1.00 90.19 298 ILE A N 1
ATOM 2460 C CA . ILE A 1 298 ? 22.353 0.512 -17.759 1.00 90.19 298 ILE A CA 1
ATOM 2461 C C . ILE A 1 298 ? 22.487 -0.628 -18.775 1.00 90.19 298 ILE A C 1
ATOM 2463 O O . ILE A 1 298 ? 22.888 -0.398 -19.917 1.00 90.19 298 ILE A O 1
ATOM 2467 N N . ASP A 1 299 ? 22.166 -1.863 -18.389 1.00 87.25 299 ASP A N 1
ATOM 2468 C CA . ASP A 1 299 ? 22.221 -3.007 -19.300 1.00 87.25 299 ASP A CA 1
ATOM 2469 C C . ASP A 1 299 ? 21.224 -2.865 -20.452 1.00 87.25 299 ASP A C 1
ATOM 2471 O O . ASP A 1 299 ? 21.592 -3.116 -21.598 1.00 87.25 299 ASP A O 1
ATOM 2475 N N . VAL A 1 300 ? 19.996 -2.417 -20.173 1.00 85.75 300 VAL A N 1
ATOM 2476 C CA . VAL A 1 300 ? 19.001 -2.160 -21.223 1.00 85.75 300 VAL A CA 1
ATOM 2477 C C . VAL A 1 300 ? 19.451 -1.006 -22.116 1.00 85.75 300 VAL A C 1
ATOM 2479 O O . VAL A 1 300 ? 19.470 -1.181 -23.332 1.00 85.75 300 VAL A O 1
ATOM 2482 N N . ARG A 1 301 ? 19.886 0.125 -21.537 1.00 84.50 301 ARG A N 1
ATOM 2483 C CA . ARG A 1 301 ? 20.403 1.270 -22.302 1.00 84.50 301 ARG A CA 1
ATOM 2484 C C . ARG A 1 301 ? 21.565 0.828 -23.193 1.00 84.50 301 ARG A C 1
ATOM 2486 O O . ARG A 1 301 ? 21.510 1.007 -24.393 1.00 84.50 301 ARG A O 1
ATOM 2493 N N . SER A 1 302 ? 22.599 0.184 -22.658 1.00 80.88 302 SER A N 1
ATOM 2494 C CA . SER A 1 302 ? 23.778 -0.205 -23.454 1.00 80.88 302 SER A CA 1
ATOM 2495 C C . SER A 1 302 ? 23.507 -1.265 -24.533 1.00 80.88 302 SER A C 1
ATOM 2497 O O . SER A 1 302 ? 24.169 -1.243 -25.571 1.00 80.88 302 SER A O 1
ATOM 2499 N N . ALA A 1 303 ? 22.559 -2.184 -24.324 1.00 75.44 303 ALA A N 1
ATOM 2500 C CA . ALA A 1 303 ? 22.269 -3.258 -25.275 1.00 75.44 303 ALA A CA 1
ATOM 2501 C C . ALA A 1 303 ? 21.492 -2.786 -26.511 1.00 75.44 303 ALA A C 1
ATOM 2503 O O . ALA A 1 303 ? 21.725 -3.295 -27.606 1.00 75.44 303 ALA A O 1
ATOM 2504 N N . THR A 1 304 ? 20.592 -1.815 -26.361 1.00 65.88 304 THR A N 1
ATOM 2505 C CA . THR A 1 304 ? 19.773 -1.326 -27.478 1.00 65.88 304 THR A CA 1
ATOM 2506 C C . THR A 1 304 ? 20.550 -0.473 -28.472 1.00 65.88 304 THR A C 1
ATOM 2508 O O . THR A 1 304 ? 20.220 -0.475 -29.655 1.00 65.88 304 THR A O 1
ATOM 2511 N N . TRP A 1 305 ? 21.635 0.169 -28.034 1.00 59.69 305 TRP A N 1
ATOM 2512 C CA . TRP A 1 305 ? 22.500 0.963 -28.910 1.00 59.69 305 TRP A CA 1
ATOM 2513 C C . TRP A 1 305 ? 23.524 0.145 -29.700 1.00 59.69 305 TRP A C 1
ATOM 2515 O O . TRP A 1 305 ? 23.833 0.496 -30.834 1.00 59.69 305 TRP A O 1
ATOM 2525 N N . ARG A 1 306 ? 24.053 -0.946 -29.133 1.00 58.28 306 ARG A N 1
ATOM 2526 C CA . ARG A 1 306 ? 25.136 -1.718 -29.771 1.00 58.28 306 ARG A CA 1
ATOM 2527 C C . ARG A 1 306 ? 24.670 -2.588 -30.924 1.00 58.28 306 ARG A C 1
ATOM 2529 O O . ARG A 1 306 ? 25.402 -2.767 -31.889 1.00 58.28 306 ARG A O 1
ATOM 2536 N N . GLU A 1 307 ? 23.481 -3.169 -30.811 1.00 54.41 307 GLU A N 1
ATOM 2537 C CA . GLU A 1 307 ? 23.005 -4.147 -31.785 1.00 54.41 307 GLU A CA 1
ATOM 2538 C C . GLU A 1 307 ? 21.483 -4.034 -32.014 1.00 54.41 307 GLU A C 1
ATOM 2540 O O . GLU A 1 307 ? 20.735 -4.965 -31.706 1.00 54.41 307 GLU A O 1
ATOM 2545 N N . PRO A 1 308 ? 20.986 -2.926 -32.603 1.00 53.91 308 PRO A N 1
ATOM 2546 C CA . PRO A 1 308 ? 19.552 -2.716 -32.847 1.00 53.91 308 PRO A CA 1
ATOM 2547 C C . PRO A 1 308 ? 18.891 -3.787 -33.741 1.00 53.91 308 PRO A C 1
ATOM 2549 O O . PRO A 1 308 ? 17.668 -3.843 -33.820 1.00 53.91 308 PRO A O 1
ATOM 2552 N N . LYS A 1 309 ? 19.676 -4.647 -34.411 1.00 49.94 309 LYS A N 1
ATOM 2553 C CA . LYS A 1 309 ? 19.203 -5.664 -35.368 1.00 49.94 309 LYS A CA 1
ATOM 2554 C C . LYS A 1 309 ? 19.361 -7.125 -34.918 1.00 49.94 309 LYS A C 1
ATOM 2556 O O . LYS A 1 309 ? 18.869 -7.998 -35.621 1.00 49.94 309 LYS A O 1
ATOM 2561 N N . THR A 1 310 ? 20.037 -7.425 -33.802 1.00 50.38 310 THR A N 1
ATOM 2562 C CA . THR A 1 310 ? 20.354 -8.825 -33.410 1.00 50.38 310 THR A CA 1
ATOM 2563 C C . THR A 1 310 ? 19.390 -9.421 -32.381 1.00 50.38 310 THR A C 1
ATOM 2565 O O . THR A 1 310 ? 19.575 -10.557 -31.952 1.00 50.38 310 THR A O 1
ATOM 2568 N N . GLY A 1 311 ? 18.389 -8.656 -31.932 1.00 53.03 311 GLY A N 1
ATOM 2569 C CA . GLY A 1 311 ? 17.391 -9.091 -30.949 1.00 53.03 311 GLY A CA 1
ATOM 2570 C C . GLY A 1 311 ? 17.925 -9.359 -29.531 1.00 53.03 311 GLY A C 1
ATOM 2571 O O . GLY A 1 311 ? 17.138 -9.561 -28.610 1.00 53.03 311 GLY A O 1
ATOM 2572 N N . ARG A 1 312 ? 19.239 -9.224 -29.280 1.00 54.81 312 ARG A N 1
ATOM 2573 C CA . ARG A 1 312 ? 19.827 -9.278 -27.923 1.00 54.81 312 ARG A CA 1
ATOM 2574 C C . ARG A 1 312 ? 19.301 -8.185 -26.984 1.00 54.81 312 ARG A C 1
ATOM 2576 O O . ARG A 1 312 ? 19.275 -8.380 -25.768 1.00 54.81 312 ARG A O 1
ATOM 2583 N N . GLY A 1 313 ? 18.859 -7.050 -27.531 1.00 61.78 313 GLY A N 1
ATOM 2584 C CA . GLY A 1 313 ? 18.185 -5.994 -26.771 1.00 61.78 313 GLY A CA 1
ATOM 2585 C C . GLY A 1 313 ? 16.864 -6.457 -26.143 1.00 61.78 313 GLY A C 1
ATOM 2586 O O . GLY A 1 313 ? 16.567 -6.072 -25.012 1.00 61.78 313 GLY A O 1
ATOM 2587 N N . ALA A 1 314 ? 16.122 -7.348 -26.814 1.00 67.44 314 ALA A N 1
ATOM 2588 C CA . ALA A 1 314 ? 14.846 -7.870 -26.322 1.00 67.44 314 ALA A CA 1
ATOM 2589 C C . ALA A 1 314 ? 15.025 -8.677 -25.026 1.00 67.44 314 ALA A C 1
ATOM 2591 O O . ALA A 1 314 ? 14.326 -8.426 -24.045 1.00 67.44 314 ALA A O 1
ATOM 2592 N N . GLY A 1 315 ? 16.056 -9.529 -24.956 1.00 73.12 315 GLY A N 1
ATOM 2593 C CA . GLY A 1 315 ? 16.361 -10.307 -23.749 1.00 73.12 315 GLY A CA 1
ATOM 2594 C C . GLY A 1 315 ? 16.735 -9.449 -22.530 1.00 73.12 315 GLY A C 1
ATOM 2595 O O . GLY A 1 315 ? 16.426 -9.801 -21.392 1.00 73.12 315 GLY A O 1
ATOM 2596 N N . ARG A 1 316 ? 17.356 -8.276 -22.728 1.00 79.00 316 ARG A N 1
ATOM 2597 C CA . ARG A 1 316 ? 17.661 -7.345 -21.622 1.00 79.00 316 ARG A CA 1
ATOM 2598 C C . ARG A 1 316 ? 16.415 -6.616 -21.124 1.00 79.00 316 ARG A C 1
ATOM 2600 O O . ARG A 1 316 ? 16.266 -6.448 -19.914 1.00 79.00 316 ARG A O 1
ATOM 2607 N N . VAL A 1 317 ? 15.512 -6.234 -22.027 1.00 81.81 317 VAL A N 1
ATOM 2608 C CA . VAL A 1 317 ? 14.200 -5.669 -21.670 1.00 81.81 317 VAL A CA 1
ATOM 2609 C C . VAL A 1 317 ? 13.363 -6.702 -20.913 1.00 81.81 317 VAL A C 1
ATOM 2611 O O . VAL A 1 317 ? 12.815 -6.389 -19.862 1.00 81.81 317 VAL A O 1
ATOM 2614 N N . GLN A 1 318 ? 13.331 -7.949 -21.384 1.00 82.88 318 GLN A N 1
ATOM 2615 C CA . GLN A 1 318 ? 12.659 -9.072 -20.725 1.00 82.88 318 GLN A CA 1
ATO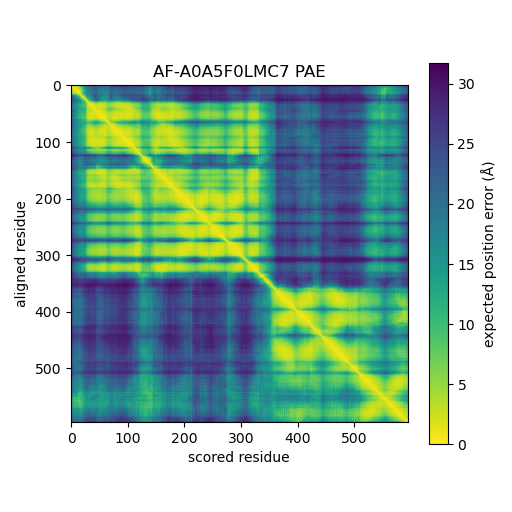M 2616 C C . GLN A 1 318 ? 13.166 -9.277 -19.291 1.00 82.88 318 GLN A C 1
ATOM 2618 O O . GLN A 1 318 ? 12.370 -9.384 -18.360 1.00 82.88 318 GLN A O 1
ATOM 2623 N N . LEU A 1 319 ? 14.488 -9.255 -19.094 1.00 84.75 319 LEU A N 1
ATOM 2624 C CA . LEU A 1 319 ? 15.102 -9.376 -17.773 1.00 84.75 319 LEU A CA 1
ATOM 2625 C C . LEU A 1 319 ? 14.727 -8.209 -16.844 1.00 84.75 319 LEU A C 1
ATOM 2627 O O . LEU A 1 319 ? 14.473 -8.425 -15.660 1.00 84.75 319 LEU A O 1
ATOM 2631 N N . LEU A 1 320 ? 14.674 -6.978 -17.368 1.00 86.38 320 LEU A N 1
ATOM 2632 C CA . LEU A 1 320 ? 14.207 -5.816 -16.610 1.00 86.38 320 LEU A CA 1
ATOM 2633 C C . LEU A 1 320 ? 12.737 -5.984 -16.208 1.00 86.38 320 LEU A C 1
ATOM 2635 O O . LEU A 1 320 ? 12.407 -5.800 -15.043 1.00 86.38 320 LEU A O 1
ATOM 2639 N N . LEU A 1 321 ? 11.861 -6.363 -17.137 1.00 87.56 321 LEU A N 1
ATOM 2640 C CA . LEU A 1 321 ? 10.440 -6.577 -16.855 1.00 87.56 321 LEU A CA 1
ATOM 2641 C C . LEU A 1 321 ? 10.229 -7.694 -15.818 1.00 87.56 321 LEU A C 1
ATOM 2643 O O . LEU A 1 321 ? 9.430 -7.523 -14.900 1.00 87.56 321 LEU A O 1
ATOM 2647 N N . ALA A 1 322 ? 10.983 -8.794 -15.900 1.00 87.00 322 ALA A N 1
ATOM 2648 C CA . ALA A 1 322 ? 10.945 -9.864 -14.904 1.00 87.00 322 ALA A CA 1
ATOM 2649 C C . ALA A 1 322 ? 11.410 -9.380 -13.516 1.00 87.00 322 ALA A C 1
ATOM 2651 O O . ALA A 1 322 ? 10.761 -9.684 -12.514 1.00 87.00 322 ALA A O 1
ATOM 2652 N N . ASP A 1 323 ? 12.474 -8.567 -13.449 1.00 86.50 323 ASP A N 1
ATOM 2653 C CA . ASP A 1 323 ? 12.920 -7.914 -12.207 1.00 86.50 323 ASP A CA 1
ATOM 2654 C C . ASP A 1 323 ? 11.839 -6.986 -11.632 1.00 86.50 323 ASP A C 1
ATOM 2656 O O . ASP A 1 323 ? 11.565 -7.035 -10.433 1.00 86.50 323 ASP A O 1
ATOM 2660 N N . LEU A 1 324 ? 11.166 -6.189 -12.473 1.00 87.50 324 LEU A N 1
ATOM 2661 C CA . LEU A 1 324 ? 10.050 -5.332 -12.054 1.00 87.50 324 LEU A CA 1
ATOM 2662 C C . LEU A 1 324 ? 8.905 -6.154 -11.440 1.00 87.50 324 LEU A C 1
ATOM 2664 O O . LEU A 1 324 ? 8.396 -5.782 -10.379 1.00 87.50 324 LEU A O 1
ATOM 2668 N N . ILE A 1 325 ? 8.524 -7.272 -12.071 1.00 86.44 325 ILE A N 1
ATOM 2669 C CA . ILE A 1 325 ? 7.471 -8.182 -11.585 1.00 86.44 325 ILE A CA 1
ATOM 2670 C C . ILE A 1 325 ? 7.872 -8.790 -10.236 1.00 86.44 325 ILE A C 1
ATOM 2672 O O . ILE A 1 325 ? 7.128 -8.685 -9.257 1.00 86.44 325 ILE A O 1
ATOM 2676 N N . ALA A 1 326 ? 9.066 -9.380 -10.149 1.00 83.69 326 ALA A N 1
ATOM 2677 C CA . ALA A 1 326 ? 9.551 -10.027 -8.931 1.00 83.69 326 ALA A CA 1
ATOM 2678 C C . ALA A 1 326 ? 9.716 -9.027 -7.768 1.00 83.69 326 ALA A C 1
ATOM 2680 O O . ALA A 1 326 ? 9.296 -9.291 -6.631 1.00 83.69 326 ALA A O 1
ATOM 2681 N N . ALA A 1 327 ? 10.269 -7.841 -8.042 1.00 79.50 327 ALA A N 1
ATOM 2682 C CA . ALA A 1 327 ? 10.426 -6.772 -7.060 1.00 79.50 327 ALA A CA 1
ATOM 2683 C C . ALA A 1 327 ? 9.063 -6.271 -6.552 1.00 79.50 327 ALA A C 1
ATOM 2685 O O . ALA A 1 327 ? 8.877 -6.087 -5.347 1.00 79.50 327 ALA A O 1
ATOM 2686 N N . HIS A 1 328 ? 8.079 -6.113 -7.440 1.00 81.38 328 HIS A N 1
ATOM 2687 C CA . HIS A 1 328 ? 6.712 -5.739 -7.072 1.00 81.38 328 HIS A CA 1
ATOM 2688 C C . HIS A 1 328 ? 6.008 -6.799 -6.205 1.00 81.38 328 HIS A C 1
ATOM 2690 O O . HIS A 1 328 ? 5.325 -6.460 -5.233 1.00 81.38 328 HIS A O 1
ATOM 2696 N N . HIS A 1 329 ? 6.211 -8.089 -6.479 1.00 76.44 329 HIS A N 1
ATOM 2697 C CA . HIS A 1 329 ? 5.582 -9.162 -5.698 1.00 76.44 329 HIS A CA 1
ATOM 2698 C C . HIS A 1 329 ? 6.216 -9.382 -4.334 1.00 76.44 329 HIS A C 1
ATOM 2700 O O . HIS A 1 329 ? 5.496 -9.456 -3.333 1.00 76.44 329 HIS A O 1
ATOM 2706 N N . SER A 1 330 ? 7.548 -9.390 -4.254 1.00 68.94 330 SER A N 1
ATOM 2707 C CA . SER A 1 330 ? 8.270 -9.486 -2.975 1.00 68.94 330 SER A CA 1
ATOM 2708 C C . SER A 1 330 ? 7.885 -8.354 -2.005 1.00 68.94 330 SER A C 1
ATOM 2710 O O . SER A 1 330 ? 7.782 -8.565 -0.787 1.00 68.94 330 SER A O 1
ATOM 2712 N N . ARG A 1 331 ? 7.578 -7.175 -2.568 1.00 64.81 331 ARG A N 1
ATOM 2713 C CA . ARG A 1 331 ? 6.986 -6.005 -1.908 1.00 64.81 331 ARG A CA 1
ATOM 2714 C C . ARG A 1 331 ? 5.542 -6.176 -1.479 1.00 64.81 331 ARG A C 1
ATOM 2716 O O . ARG A 1 331 ? 5.136 -5.567 -0.508 1.00 64.81 331 ARG A O 1
ATOM 2723 N N . SER A 1 332 ? 4.720 -6.922 -2.196 1.00 56.59 332 SER A N 1
ATOM 2724 C CA . SER A 1 332 ? 3.296 -7.027 -1.859 1.00 56.59 332 SER A CA 1
ATOM 2725 C C . SER A 1 332 ? 3.015 -7.986 -0.687 1.00 56.59 332 SER A C 1
ATOM 2727 O O . SER A 1 332 ? 1.960 -7.909 -0.060 1.00 56.59 332 SER A O 1
ATOM 2729 N N . SER A 1 333 ? 3.973 -8.854 -0.335 1.00 58.84 333 SER A N 1
ATOM 2730 C CA . SER A 1 333 ? 3.807 -9.919 0.665 1.00 58.84 333 SER A CA 1
ATOM 2731 C C . SER A 1 333 ? 3.769 -9.418 2.119 1.00 58.84 333 SER A C 1
ATOM 2733 O O . SER A 1 333 ? 4.747 -8.885 2.633 1.00 58.84 333 SER A O 1
ATOM 2735 N N . VAL A 1 334 ? 2.668 -9.645 2.843 1.00 51.16 334 VAL A N 1
ATOM 2736 C CA . VAL A 1 334 ? 2.520 -9.307 4.281 1.00 51.16 334 VAL A CA 1
ATOM 2737 C C . VAL A 1 334 ? 3.504 -10.095 5.163 1.00 51.16 334 VAL A C 1
ATOM 2739 O O . VAL A 1 334 ? 4.111 -9.545 6.081 1.00 51.16 334 VAL A O 1
ATOM 2742 N N . ARG A 1 335 ? 3.732 -11.376 4.842 1.00 49.59 335 ARG A N 1
ATOM 2743 C CA . ARG A 1 335 ? 4.644 -12.273 5.577 1.00 49.59 335 ARG A CA 1
ATOM 2744 C C . ARG A 1 335 ? 6.091 -11.778 5.548 1.00 49.59 335 ARG A C 1
ATOM 2746 O O . ARG A 1 335 ? 6.812 -11.923 6.533 1.00 49.59 335 ARG A O 1
ATOM 2753 N N . SER A 1 336 ? 6.509 -11.178 4.431 1.00 55.19 336 SER A N 1
ATOM 2754 C CA . SER A 1 336 ? 7.866 -10.649 4.273 1.00 55.19 336 SER A CA 1
ATOM 2755 C C . SER A 1 336 ? 8.112 -9.395 5.121 1.00 55.19 336 SER A C 1
ATOM 2757 O O . SER A 1 336 ? 9.255 -9.163 5.505 1.00 55.19 336 SER A O 1
ATOM 2759 N N . LEU A 1 337 ? 7.062 -8.630 5.440 1.00 53.31 337 LEU A N 1
ATOM 2760 C CA . LEU A 1 337 ? 7.109 -7.410 6.251 1.00 53.31 337 LEU A CA 1
ATOM 2761 C C . LEU A 1 337 ? 7.125 -7.717 7.755 1.00 53.31 337 LEU A C 1
ATOM 2763 O O . LEU A 1 337 ? 7.974 -7.209 8.480 1.00 53.31 337 LEU A O 1
ATOM 2767 N N . VAL A 1 338 ? 6.236 -8.606 8.214 1.00 44.16 338 VAL A N 1
ATOM 2768 C CA . VAL A 1 338 ? 6.111 -8.986 9.636 1.00 44.16 338 VAL A CA 1
ATOM 2769 C C . VAL A 1 338 ? 7.399 -9.621 10.171 1.00 44.16 338 VAL A C 1
ATOM 2771 O O . VAL A 1 338 ? 7.825 -9.308 11.279 1.00 44.16 338 VAL A O 1
ATOM 2774 N N . ARG A 1 339 ? 8.083 -10.438 9.356 1.00 55.09 339 ARG A N 1
ATOM 2775 C CA . ARG A 1 339 ? 9.370 -11.057 9.721 1.00 55.09 339 ARG A CA 1
ATOM 2776 C C . ARG A 1 339 ? 10.502 -10.037 9.927 1.00 55.09 339 ARG A C 1
ATOM 2778 O O . ARG A 1 339 ? 11.501 -10.375 10.545 1.00 55.09 339 ARG A O 1
ATOM 2785 N N . ARG A 1 340 ? 10.376 -8.812 9.399 1.00 54.38 340 ARG A N 1
ATOM 2786 C CA . ARG A 1 340 ? 11.466 -7.822 9.358 1.00 54.38 340 ARG A CA 1
ATOM 2787 C C . ARG A 1 340 ? 11.401 -6.729 10.427 1.00 54.38 340 ARG A C 1
ATOM 2789 O O . ARG A 1 340 ? 12.368 -5.983 10.537 1.00 54.38 340 ARG A O 1
ATOM 2796 N N . SER A 1 341 ? 10.308 -6.535 11.174 1.00 46.84 341 SER A N 1
ATOM 2797 C CA . SER A 1 341 ? 10.147 -5.250 11.900 1.00 46.84 341 SER A CA 1
ATOM 2798 C C . SER A 1 341 ? 9.375 -5.282 13.227 1.00 46.84 341 SER A C 1
ATOM 2800 O O . SER A 1 341 ? 8.707 -4.311 13.576 1.00 46.84 341 SER A O 1
ATOM 2802 N N . PHE A 1 342 ? 9.539 -6.335 14.032 1.00 39.84 342 PHE A N 1
ATOM 2803 C CA . PHE A 1 342 ? 8.940 -6.423 15.377 1.00 39.84 342 PHE A CA 1
ATOM 2804 C C . PHE A 1 342 ? 9.344 -5.274 16.337 1.00 39.84 342 PHE A C 1
ATOM 2806 O O . PHE A 1 342 ? 8.583 -4.922 17.232 1.00 39.84 342 PHE A O 1
ATOM 2813 N N . ALA A 1 343 ? 10.495 -4.623 16.124 1.00 40.62 343 ALA A N 1
ATOM 2814 C CA . ALA A 1 343 ? 11.041 -3.595 17.022 1.00 40.62 343 ALA A CA 1
ATOM 2815 C C . ALA A 1 343 ? 10.380 -2.195 16.929 1.00 40.62 343 ALA A C 1
ATOM 2817 O O . ALA A 1 343 ? 10.615 -1.348 17.787 1.00 40.62 343 ALA A O 1
ATOM 2818 N N . LEU A 1 344 ? 9.558 -1.916 15.906 1.00 41.44 344 LEU A N 1
ATOM 2819 C CA . LEU A 1 344 ? 9.018 -0.565 15.639 1.00 41.44 344 LEU A CA 1
ATOM 2820 C C . LEU A 1 344 ? 7.599 -0.312 16.176 1.00 41.44 344 LEU A C 1
ATOM 2822 O O . LEU A 1 344 ? 7.118 0.821 16.125 1.00 41.44 344 LEU A O 1
ATOM 2826 N N . LEU A 1 345 ? 6.934 -1.346 16.696 1.00 33.19 345 LEU A N 1
ATOM 2827 C CA . LEU A 1 345 ? 5.536 -1.309 17.141 1.00 33.19 345 LEU A CA 1
ATOM 2828 C C . LEU A 1 345 ? 5.295 -0.353 18.325 1.00 33.19 345 LEU A C 1
ATOM 2830 O O . LEU A 1 345 ? 4.225 0.239 18.426 1.00 33.19 345 LEU A O 1
ATOM 2834 N N . ALA A 1 346 ? 6.288 -0.168 19.197 1.00 32.94 346 ALA A N 1
ATOM 2835 C CA . ALA A 1 346 ? 6.091 0.491 20.488 1.00 32.94 346 ALA A CA 1
ATOM 2836 C C . ALA A 1 346 ? 6.236 2.025 20.464 1.00 32.94 346 ALA A C 1
ATOM 2838 O O . ALA A 1 346 ? 5.700 2.702 21.333 1.00 32.94 346 ALA A O 1
ATOM 2839 N N . ARG A 1 347 ? 6.962 2.604 19.494 1.00 33.25 347 ARG A N 1
ATOM 2840 C CA . ARG A 1 347 ? 7.489 3.978 19.641 1.00 33.25 347 ARG A CA 1
ATOM 2841 C C . ARG A 1 347 ? 6.703 5.081 18.918 1.00 33.25 347 ARG A C 1
ATOM 2843 O O . ARG A 1 347 ? 6.914 6.246 19.224 1.00 33.25 347 ARG A O 1
ATOM 2850 N N . LYS A 1 348 ? 5.814 4.762 17.967 1.00 32.81 348 LYS A N 1
ATOM 2851 C CA . LYS A 1 348 ? 5.169 5.772 17.088 1.00 32.81 348 LYS A CA 1
ATOM 2852 C C . LYS A 1 348 ? 3.643 5.877 17.229 1.00 32.81 348 LYS A C 1
ATOM 2854 O O . LYS A 1 348 ? 2.993 6.521 16.417 1.00 32.81 348 LYS A O 1
ATOM 2859 N N . MET A 1 349 ? 3.080 5.260 18.269 1.00 32.22 349 MET A N 1
ATOM 2860 C CA . MET A 1 349 ? 1.633 5.168 18.524 1.00 32.22 349 MET A CA 1
ATOM 2861 C C . MET A 1 349 ? 1.000 6.471 19.068 1.00 32.22 349 MET A C 1
ATOM 2863 O O . MET A 1 349 ? -0.203 6.505 19.292 1.00 32.22 349 MET A O 1
ATOM 2867 N N . VAL A 1 350 ? 1.774 7.543 19.280 1.00 30.12 350 VAL A N 1
ATOM 2868 C CA . VAL A 1 350 ? 1.326 8.713 20.069 1.00 30.12 350 VAL A CA 1
ATOM 2869 C C . VAL A 1 350 ? 1.174 10.014 19.263 1.00 30.12 350 VAL A C 1
ATOM 2871 O O . VAL A 1 350 ? 0.539 10.948 19.738 1.00 30.12 350 VAL A O 1
ATOM 2874 N N . GLU A 1 351 ? 1.646 10.102 18.019 1.00 32.03 351 GLU A N 1
ATOM 2875 C CA . GLU A 1 351 ? 1.632 11.375 17.282 1.00 32.03 351 GLU A CA 1
ATOM 2876 C C . GLU A 1 351 ? 0.688 11.340 16.075 1.00 32.03 351 GLU A C 1
ATOM 2878 O O . GLU A 1 351 ? 0.978 10.683 15.074 1.00 32.03 351 GLU A O 1
ATOM 2883 N N . ARG A 1 352 ? -0.388 12.142 16.169 1.00 29.14 352 ARG A N 1
ATOM 2884 C CA . ARG A 1 352 ? -1.274 12.649 15.097 1.00 29.14 352 ARG A CA 1
ATOM 2885 C C . ARG A 1 352 ? -2.673 12.029 15.030 1.00 29.14 352 ARG A C 1
ATOM 2887 O O . ARG A 1 352 ? -2.914 11.010 14.392 1.00 29.14 352 ARG A O 1
ATOM 2894 N N . SER A 1 353 ? -3.631 12.745 15.606 1.00 33.25 353 SER A N 1
ATOM 2895 C CA . SER A 1 353 ? -5.044 12.766 15.212 1.00 33.25 353 SER A CA 1
ATOM 2896 C C . SER A 1 353 ? -5.624 14.055 15.795 1.00 33.25 353 SER A C 1
ATOM 2898 O O . SER A 1 353 ? -5.512 14.244 16.998 1.00 33.25 353 SER A O 1
ATOM 2900 N N . ALA A 1 354 ? -6.149 14.966 14.974 1.00 39.97 354 ALA A N 1
ATOM 2901 C CA . ALA A 1 354 ? -6.654 16.269 15.433 1.00 39.97 354 ALA A CA 1
ATOM 2902 C C . ALA A 1 354 ? -7.926 16.759 14.712 1.00 39.97 354 ALA A C 1
ATOM 2904 O O . ALA A 1 354 ? -8.572 17.668 15.217 1.00 39.97 354 ALA A O 1
ATOM 2905 N N . ASP A 1 355 ? -8.356 16.149 13.601 1.00 37.62 355 ASP A N 1
ATOM 2906 C CA . ASP A 1 355 ? -9.242 16.874 12.671 1.00 37.62 355 ASP A CA 1
ATOM 2907 C C . ASP A 1 355 ? -10.742 16.528 12.698 1.00 37.62 355 ASP A C 1
ATOM 2909 O O . ASP A 1 355 ? -11.514 17.165 11.987 1.00 37.62 355 ASP A O 1
ATOM 2913 N N . HIS A 1 356 ? -11.229 15.587 13.520 1.00 44.94 356 HIS A N 1
ATOM 2914 C CA . HIS A 1 356 ? -12.625 15.110 13.379 1.00 44.94 356 HIS A CA 1
ATOM 2915 C C . HIS A 1 356 ? -13.510 15.164 14.639 1.00 44.94 356 HIS A C 1
ATOM 2917 O O . HIS A 1 356 ? -14.511 14.455 14.734 1.00 44.94 356 HIS A O 1
ATOM 2923 N N . GLY A 1 357 ? -13.200 16.047 15.595 1.00 48.47 357 GLY A N 1
ATOM 2924 C CA . GLY A 1 357 ? -13.966 16.194 16.845 1.00 48.47 357 GLY A CA 1
ATOM 2925 C C . GLY A 1 357 ? -15.086 17.250 16.860 1.00 48.47 357 GLY A C 1
ATOM 2926 O O . GLY A 1 357 ? -15.910 17.237 17.775 1.00 48.47 357 GLY A O 1
ATOM 2927 N N . GLU A 1 358 ? -15.152 18.159 15.878 1.00 52.59 358 GLU A N 1
ATOM 2928 C CA . GLU A 1 358 ? -15.946 19.399 16.005 1.00 52.59 358 GLU A CA 1
ATOM 2929 C C . GLU A 1 358 ? -17.464 19.182 16.137 1.00 52.59 358 GLU A C 1
ATOM 2931 O O . GLU A 1 358 ? -18.137 19.913 16.861 1.00 52.59 358 GLU A O 1
ATOM 2936 N N . HIS A 1 359 ? -18.020 18.142 15.507 1.00 54.09 359 HIS A N 1
ATOM 2937 C CA . HIS A 1 359 ? -19.466 17.882 15.535 1.00 54.09 359 HIS A CA 1
ATOM 2938 C C . HIS A 1 359 ? -19.994 17.347 16.878 1.00 54.09 359 HIS A C 1
ATOM 2940 O O . HIS A 1 359 ? -21.208 17.251 17.059 1.00 54.09 359 HIS A O 1
ATOM 2946 N N . TYR A 1 360 ? -19.115 17.021 17.832 1.00 56.31 360 TYR A N 1
ATOM 2947 C CA . TYR A 1 360 ? -19.507 16.572 19.172 1.00 56.31 360 TYR A CA 1
ATOM 2948 C C . TYR A 1 360 ? -19.500 17.690 20.227 1.00 56.31 360 TYR A C 1
ATOM 2950 O O . TYR A 1 360 ? -19.809 17.420 21.389 1.00 56.31 360 TYR A O 1
ATOM 2958 N N . ILE A 1 361 ? -19.194 18.932 19.835 1.00 64.25 361 ILE A N 1
ATOM 2959 C CA . ILE A 1 361 ? -19.105 20.086 20.737 1.00 64.25 361 ILE A CA 1
ATOM 2960 C C . ILE A 1 361 ? -20.316 21.007 20.522 1.00 64.25 361 ILE A C 1
ATOM 2962 O O . ILE A 1 361 ? -20.472 21.650 19.487 1.00 64.25 361 ILE A O 1
ATOM 2966 N N . ALA A 1 362 ? -21.195 21.087 21.517 1.00 73.81 362 ALA A N 1
ATOM 2967 C CA . ALA A 1 362 ? -22.330 22.000 21.553 1.00 73.81 362 ALA A CA 1
ATOM 2968 C C . ALA A 1 362 ? -21.867 23.426 21.896 1.00 73.81 362 ALA A C 1
ATOM 2970 O O . ALA A 1 362 ? -21.731 23.783 23.069 1.00 73.81 362 ALA A O 1
ATOM 2971 N N . ARG A 1 363 ? -21.658 24.245 20.860 1.00 73.38 363 ARG A N 1
ATOM 2972 C CA . ARG A 1 363 ? -21.228 25.650 20.986 1.00 73.38 363 ARG A CA 1
ATOM 2973 C C . ARG A 1 363 ? -22.360 26.605 21.411 1.00 73.38 363 ARG A C 1
ATOM 2975 O O . ARG A 1 363 ? -22.090 27.690 21.909 1.00 73.38 363 ARG A O 1
ATOM 2982 N N . ASP A 1 364 ? -23.626 26.199 21.278 1.00 79.44 364 ASP A N 1
ATOM 2983 C CA . ASP A 1 364 ? -24.801 27.036 21.555 1.00 79.44 364 ASP A CA 1
ATOM 2984 C C . ASP A 1 364 ? -25.974 26.270 22.224 1.00 79.44 364 ASP A C 1
ATOM 2986 O O . ASP A 1 364 ? -25.902 25.086 22.579 1.00 79.44 364 ASP A O 1
ATOM 2990 N N . SER A 1 365 ? -27.088 26.966 22.478 1.00 79.56 365 SER A N 1
ATOM 2991 C CA . SER A 1 365 ? -28.283 26.378 23.109 1.00 79.56 365 SER A CA 1
ATOM 2992 C C . SER A 1 365 ? -29.065 25.445 22.174 1.00 79.56 365 SER A C 1
ATOM 2994 O O . SER A 1 365 ? -29.735 24.517 22.642 1.00 79.56 365 SER A O 1
ATOM 2996 N N . ALA A 1 366 ? -28.992 25.656 20.856 1.00 82.62 366 ALA A N 1
ATOM 2997 C CA . ALA A 1 366 ? -29.581 24.759 19.867 1.00 82.62 366 ALA A CA 1
ATOM 2998 C C . ALA A 1 366 ? -28.783 23.450 19.772 1.00 82.62 366 ALA A C 1
ATOM 3000 O O . ALA A 1 366 ? -29.373 22.375 19.897 1.00 82.62 366 ALA A O 1
ATOM 3001 N N . GLY A 1 367 ? -27.453 23.535 19.685 1.00 80.38 367 GLY A N 1
ATOM 3002 C CA . GLY A 1 367 ? -26.533 22.402 19.713 1.00 80.38 367 GLY A CA 1
ATOM 3003 C C . GLY A 1 367 ? -26.669 21.560 20.980 1.00 80.38 367 GLY A C 1
ATOM 3004 O O . GLY A 1 367 ? -26.689 20.336 20.900 1.00 80.38 367 GLY A O 1
ATOM 3005 N N . TYR A 1 368 ? -26.892 22.181 22.144 1.00 84.00 368 TYR A N 1
ATOM 3006 C CA . TYR A 1 368 ? -27.146 21.444 23.390 1.00 84.00 368 TYR A CA 1
ATOM 3007 C C . TYR A 1 368 ? -28.433 20.609 23.337 1.00 84.00 368 TYR A C 1
ATOM 3009 O O . TYR A 1 368 ? -28.447 19.449 23.746 1.00 84.00 368 TYR A O 1
ATOM 3017 N N . ARG A 1 369 ? -29.526 21.170 22.801 1.00 86.25 369 ARG A N 1
ATOM 3018 C CA . ARG A 1 369 ? -30.795 20.438 22.634 1.00 86.25 369 ARG A CA 1
ATOM 3019 C C . ARG A 1 369 ? -30.674 19.323 21.598 1.00 86.25 369 ARG A C 1
ATOM 3021 O O . ARG A 1 369 ? -31.256 18.259 21.795 1.00 86.25 369 ARG A O 1
ATOM 3028 N N . ALA A 1 370 ? -29.927 19.552 20.519 1.00 85.75 370 ALA A N 1
ATOM 3029 C CA . ALA A 1 370 ? -29.631 18.527 19.523 1.00 85.75 370 ALA A CA 1
ATOM 3030 C C . ALA A 1 370 ? -28.822 17.374 20.140 1.00 85.75 370 ALA A C 1
ATOM 3032 O O . ALA A 1 370 ? -29.213 16.217 19.999 1.00 85.75 370 ALA A O 1
ATOM 3033 N N . MET A 1 371 ? -27.776 17.697 20.907 1.00 85.94 371 MET A N 1
ATOM 3034 C CA . MET A 1 371 ? -26.961 16.729 21.642 1.00 85.94 371 MET A CA 1
ATOM 3035 C C . MET A 1 371 ? -27.799 15.912 22.627 1.00 85.94 371 MET A C 1
ATOM 3037 O O . MET A 1 371 ? -27.704 14.690 22.644 1.00 85.94 371 MET A O 1
ATOM 3041 N N . LEU A 1 372 ? -28.674 16.564 23.398 1.00 89.12 372 LEU A N 1
ATOM 3042 C CA . LEU A 1 372 ? -29.556 15.892 24.352 1.00 89.12 372 LEU A CA 1
ATOM 3043 C C . LEU A 1 372 ? -30.516 14.915 23.652 1.00 89.12 372 LEU A C 1
ATOM 3045 O O . LEU A 1 372 ? -30.654 13.776 24.088 1.00 89.12 372 LEU A O 1
ATOM 3049 N N . LYS A 1 373 ? -31.140 15.320 22.534 1.00 89.56 373 LYS A N 1
ATOM 3050 C CA . LYS A 1 373 ? -32.016 14.437 21.738 1.00 89.56 373 LYS A CA 1
ATOM 3051 C C . LYS A 1 373 ? -31.251 13.246 21.160 1.00 89.56 373 LYS A C 1
ATOM 3053 O O . LYS A 1 373 ? -31.719 12.114 21.263 1.00 89.56 373 LYS A O 1
ATOM 3058 N N . ALA A 1 374 ? -30.075 13.491 20.588 1.00 87.94 374 ALA A N 1
ATOM 3059 C CA . ALA A 1 374 ? -29.207 12.439 20.071 1.00 87.94 374 ALA A CA 1
ATOM 3060 C C . ALA A 1 374 ? -28.764 11.479 21.190 1.00 87.94 374 ALA A C 1
ATOM 3062 O O . ALA A 1 374 ? -28.743 10.259 21.017 1.00 87.94 374 ALA A O 1
ATOM 3063 N N . ALA A 1 375 ? -28.478 12.002 22.379 1.00 89.31 375 ALA A N 1
ATOM 3064 C CA . ALA A 1 375 ? -28.136 11.202 23.543 1.00 89.31 375 ALA A CA 1
ATOM 3065 C C . ALA A 1 375 ? -29.313 10.366 24.066 1.00 89.31 375 ALA A C 1
ATOM 3067 O O . ALA A 1 375 ? -29.116 9.219 24.470 1.00 89.31 375 ALA A O 1
ATOM 3068 N N . CYS A 1 376 ? -30.552 10.854 23.977 1.00 92.25 376 CYS A N 1
ATOM 3069 C CA . CYS A 1 376 ? -31.723 10.033 24.289 1.00 92.25 376 CYS A CA 1
ATOM 3070 C C . CYS A 1 376 ? -31.818 8.797 23.376 1.00 92.25 376 CYS A C 1
ATOM 3072 O O . CYS A 1 376 ? -32.078 7.696 23.861 1.00 92.25 376 CYS A O 1
ATOM 3074 N N . ILE A 1 377 ? -31.534 8.943 22.075 1.00 91.31 377 ILE A N 1
ATOM 3075 C CA . ILE A 1 377 ? -31.473 7.807 21.134 1.00 91.31 377 ILE A CA 1
ATOM 3076 C C . ILE A 1 377 ? -30.397 6.808 21.578 1.00 91.31 377 ILE A C 1
ATOM 3078 O O . ILE A 1 377 ? -30.648 5.603 21.633 1.00 91.31 377 ILE A O 1
ATOM 3082 N N . GLY A 1 378 ? -29.216 7.308 21.957 1.00 89.38 378 GLY A N 1
ATOM 3083 C CA . GLY A 1 378 ? -28.139 6.480 22.500 1.00 89.38 378 GLY A CA 1
ATOM 3084 C C . GLY A 1 378 ? -28.559 5.703 23.750 1.00 89.38 378 GLY A C 1
ATOM 3085 O O . GLY A 1 378 ? -28.293 4.505 23.847 1.00 89.38 378 GLY A O 1
ATOM 3086 N N . GLY A 1 379 ? -29.272 6.352 24.676 1.00 91.12 379 GLY A N 1
ATOM 3087 C CA . GLY A 1 379 ? -29.768 5.731 25.906 1.00 91.12 379 GLY A CA 1
ATOM 3088 C C . GLY A 1 379 ? -30.804 4.642 25.629 1.00 91.12 379 GLY A C 1
ATOM 3089 O O . GLY A 1 379 ? -30.679 3.534 26.145 1.00 91.12 379 GLY A O 1
ATOM 3090 N N . LEU A 1 380 ? -31.763 4.913 24.739 1.00 94.00 380 LEU A N 1
ATOM 3091 C CA . LEU A 1 380 ? -32.784 3.949 24.320 1.00 94.00 380 LEU A CA 1
ATOM 3092 C C . LEU A 1 380 ? -32.155 2.669 23.746 1.00 94.00 380 LEU A C 1
ATOM 3094 O O . LEU A 1 380 ? -32.470 1.570 24.194 1.00 94.00 380 LEU A O 1
ATOM 3098 N N . VAL A 1 381 ? -31.221 2.793 22.797 1.00 92.38 381 VAL A N 1
ATOM 3099 C CA . VAL A 1 381 ? -30.542 1.629 22.190 1.00 92.38 381 VAL A CA 1
ATOM 3100 C C . VAL A 1 381 ? -29.653 0.901 23.208 1.00 92.38 381 VAL A C 1
ATOM 3102 O O . VAL A 1 381 ? -29.548 -0.330 23.187 1.00 92.38 381 VAL A O 1
ATOM 3105 N N . THR A 1 382 ? -29.046 1.633 24.146 1.00 90.38 382 THR A N 1
ATOM 3106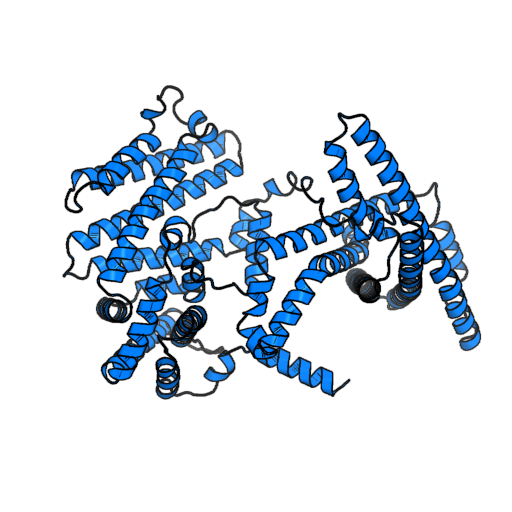 C CA . THR A 1 382 ? -28.210 1.045 25.204 1.00 90.38 382 THR A CA 1
ATOM 3107 C C . THR A 1 382 ? -29.019 0.123 26.117 1.00 90.38 382 THR A C 1
ATOM 3109 O O . THR A 1 382 ? -28.521 -0.945 26.471 1.00 90.38 382 THR A O 1
ATOM 3112 N N . ALA A 1 383 ? -30.281 0.452 26.422 1.00 90.62 383 ALA A N 1
ATOM 3113 C CA . ALA A 1 383 ? -31.169 -0.434 27.182 1.00 90.62 383 ALA A CA 1
ATOM 3114 C C . ALA A 1 383 ? -31.288 -1.820 26.519 1.00 90.62 383 ALA A C 1
ATOM 3116 O O . ALA A 1 383 ? -31.033 -2.844 27.152 1.00 90.62 383 ALA A O 1
ATOM 3117 N N . PHE A 1 384 ? -31.557 -1.860 25.209 1.00 91.06 384 PHE A N 1
ATOM 3118 C CA . PHE A 1 384 ? -31.618 -3.114 24.448 1.00 91.06 384 PHE A CA 1
ATOM 3119 C C . PHE A 1 384 ? -30.272 -3.838 24.380 1.00 91.06 384 PHE A C 1
ATOM 3121 O O . PHE A 1 384 ? -30.222 -5.064 24.435 1.00 91.06 384 PHE A O 1
ATOM 3128 N N . THR A 1 385 ? -29.171 -3.088 24.327 1.00 89.38 385 THR A N 1
ATOM 3129 C CA . THR A 1 385 ? -27.812 -3.653 24.326 1.00 89.38 385 THR A CA 1
ATOM 3130 C C . THR A 1 385 ? -27.528 -4.428 25.610 1.00 89.38 385 THR A C 1
ATOM 3132 O O . THR A 1 385 ? -26.971 -5.528 25.564 1.00 89.38 385 THR A O 1
ATOM 3135 N N . VAL A 1 386 ? -27.930 -3.875 26.759 1.00 88.19 386 VAL A N 1
ATOM 3136 C CA . VAL A 1 386 ? -27.781 -4.520 28.071 1.00 88.19 386 VAL A CA 1
ATOM 3137 C C . VAL A 1 386 ? -28.647 -5.776 28.158 1.00 88.19 386 VAL A C 1
ATOM 3139 O O . VAL A 1 386 ? -28.167 -6.810 28.618 1.00 88.19 386 VAL A O 1
ATOM 3142 N N . LEU A 1 387 ? -29.883 -5.728 27.655 1.00 87.38 387 LEU A N 1
ATOM 3143 C CA . LEU A 1 387 ? -30.761 -6.901 27.599 1.00 87.38 387 LEU A CA 1
ATOM 3144 C C . LEU A 1 387 ? -30.168 -8.016 26.733 1.00 87.38 387 LEU A C 1
ATOM 3146 O O . LEU A 1 387 ? -30.142 -9.169 27.159 1.00 87.38 387 LEU A O 1
ATOM 3150 N N . GLY A 1 388 ? -29.622 -7.666 25.564 1.00 86.31 388 GLY A N 1
ATOM 3151 C CA . GLY A 1 388 ? -28.904 -8.601 24.699 1.00 86.31 388 GLY A CA 1
ATOM 3152 C C . GLY A 1 388 ? -27.723 -9.256 25.415 1.00 86.31 388 GLY A C 1
ATOM 3153 O O . GLY A 1 388 ? -27.571 -10.473 25.361 1.00 86.31 388 GLY A O 1
ATOM 3154 N N . LYS A 1 389 ? -26.940 -8.480 26.177 1.00 84.38 389 LYS A N 1
ATOM 3155 C CA . LYS A 1 389 ? -25.836 -9.013 26.993 1.00 84.38 389 LYS A CA 1
ATOM 3156 C C . LYS A 1 389 ? -26.327 -9.987 28.068 1.00 84.38 389 LYS A C 1
ATOM 3158 O O . LYS A 1 389 ? -25.738 -11.050 28.233 1.00 84.38 389 LYS A O 1
ATOM 3163 N N . ILE A 1 390 ? -27.393 -9.641 28.792 1.00 82.31 390 ILE A N 1
ATOM 3164 C CA . ILE A 1 390 ? -27.966 -10.514 29.829 1.00 82.31 390 ILE A CA 1
ATOM 3165 C C . ILE A 1 390 ? -28.480 -11.818 29.210 1.00 82.31 390 ILE A C 1
ATOM 3167 O O . ILE A 1 390 ? -28.282 -12.879 29.798 1.00 82.31 390 ILE A O 1
ATOM 3171 N N . ALA A 1 391 ? -29.111 -11.751 28.035 1.00 83.12 391 ALA A N 1
ATOM 3172 C CA . ALA A 1 391 ? -29.592 -12.925 27.314 1.00 83.12 391 ALA A CA 1
ATOM 3173 C C . ALA A 1 391 ? -28.439 -13.815 26.826 1.00 83.12 391 ALA A C 1
ATOM 3175 O O . ALA A 1 391 ? -28.484 -15.024 27.030 1.00 83.12 391 ALA A O 1
ATOM 3176 N N . LEU A 1 392 ? -27.385 -13.225 26.252 1.00 83.38 392 LEU A N 1
ATOM 3177 C CA . LEU A 1 392 ? -26.190 -13.950 25.808 1.00 83.38 392 LEU A CA 1
ATOM 3178 C C . LEU A 1 392 ? -25.507 -14.690 26.963 1.00 83.38 392 LEU A C 1
ATOM 3180 O O . LEU A 1 392 ? -25.191 -15.866 26.825 1.00 83.38 392 LEU A O 1
ATOM 3184 N N . ALA A 1 393 ? -25.377 -14.044 28.123 1.00 75.62 393 ALA A N 1
ATOM 3185 C CA . ALA A 1 393 ? -24.784 -14.646 29.319 1.00 75.62 393 ALA A CA 1
ATOM 3186 C C . ALA A 1 393 ? -25.608 -15.809 29.911 1.00 75.62 393 ALA A C 1
ATOM 3188 O O . ALA A 1 393 ? -25.137 -16.503 30.805 1.00 75.62 393 ALA A O 1
ATOM 3189 N N . ARG A 1 394 ? -26.855 -16.022 29.465 1.00 78.25 394 ARG A N 1
ATOM 3190 C CA . ARG A 1 394 ? -27.672 -17.185 29.864 1.00 78.25 394 ARG A CA 1
ATOM 3191 C C . ARG A 1 394 ? -27.478 -18.397 28.957 1.00 78.25 394 ARG A C 1
ATOM 3193 O O . ARG A 1 394 ? -27.961 -19.468 29.305 1.00 78.25 394 ARG A O 1
ATOM 3200 N N . LEU A 1 395 ? -26.813 -18.241 27.812 1.00 79.69 395 LEU A N 1
ATOM 3201 C CA . LEU A 1 395 ? -26.624 -19.324 26.843 1.00 79.69 395 LEU A CA 1
ATOM 3202 C C . LEU A 1 395 ? -25.519 -20.312 27.252 1.00 79.69 395 LEU A C 1
ATOM 3204 O O . LEU A 1 395 ? -25.421 -21.365 26.629 1.00 79.69 395 LEU A O 1
ATOM 3208 N N . GLY A 1 396 ? -24.716 -19.996 28.279 1.00 73.31 396 GLY A N 1
ATOM 3209 C CA . GLY A 1 396 ? -23.675 -20.884 28.813 1.00 73.31 396 GLY A CA 1
ATOM 3210 C C . GLY A 1 396 ? -22.633 -21.276 27.765 1.00 73.31 396 GLY A C 1
ATOM 3211 O O . GLY A 1 396 ? -22.253 -22.442 27.672 1.00 73.31 396 GLY A O 1
ATOM 3212 N N . LEU A 1 397 ? -22.236 -20.325 26.916 1.00 77.06 397 LEU A N 1
ATOM 3213 C CA . LEU A 1 397 ? -21.284 -20.589 25.841 1.00 77.06 397 LEU A CA 1
ATOM 3214 C C . LEU A 1 397 ? -19.863 -20.652 26.417 1.00 77.06 397 LEU A C 1
ATOM 3216 O O . LEU A 1 397 ? -19.583 -20.142 27.496 1.00 77.06 397 LEU A O 1
ATOM 3220 N N . ALA A 1 398 ? -18.926 -21.260 25.685 1.00 80.12 398 ALA A N 1
ATOM 3221 C CA . ALA A 1 398 ? -17.523 -21.165 26.081 1.00 80.12 398 ALA A CA 1
ATOM 3222 C C . ALA A 1 398 ? -17.071 -19.690 26.072 1.00 80.12 398 ALA A C 1
ATOM 3224 O O . ALA A 1 398 ? -17.469 -18.932 25.183 1.00 80.12 398 ALA A O 1
ATOM 3225 N N . HIS A 1 399 ? -16.201 -19.312 27.014 1.00 74.88 399 HIS A N 1
ATOM 3226 C CA . HIS A 1 399 ? -15.796 -17.924 27.296 1.00 74.88 399 HIS A CA 1
ATOM 3227 C C . HIS A 1 399 ? -15.358 -17.156 26.034 1.00 74.88 399 HIS A C 1
ATOM 3229 O O . HIS A 1 399 ? -15.747 -16.008 25.824 1.00 74.88 399 HIS A O 1
ATOM 3235 N N . PHE A 1 400 ? -14.647 -17.822 25.114 1.00 74.75 400 PHE A N 1
ATOM 3236 C CA . PHE A 1 400 ? -14.291 -17.251 23.811 1.00 74.75 400 PHE A CA 1
ATOM 3237 C C . PHE A 1 400 ? -15.512 -16.817 22.983 1.00 74.75 400 PHE A C 1
ATOM 3239 O O . PHE A 1 400 ? -15.556 -15.699 22.471 1.00 74.75 400 PHE A O 1
ATOM 3246 N N . PHE A 1 401 ? -16.520 -17.683 22.853 1.00 78.81 401 PHE A N 1
ATOM 3247 C CA . PHE A 1 401 ? -17.728 -17.376 22.090 1.00 78.81 401 PHE A CA 1
ATOM 3248 C C . PHE A 1 401 ? -18.598 -16.335 22.795 1.00 78.81 401 PHE A C 1
ATOM 3250 O O . PHE A 1 401 ? -19.187 -15.498 22.115 1.00 78.81 401 PHE A O 1
ATOM 3257 N N . GLU A 1 402 ? -18.635 -16.323 24.130 1.00 79.19 402 GLU A N 1
ATOM 3258 C CA . GLU A 1 402 ? -19.296 -15.251 24.884 1.00 79.19 402 GLU A CA 1
ATOM 3259 C C . GLU A 1 402 ? -18.686 -13.883 24.565 1.00 79.19 402 GLU A C 1
ATOM 3261 O O . GLU A 1 402 ? -19.425 -12.950 24.243 1.00 79.19 402 GLU A O 1
ATOM 3266 N N . GLY A 1 403 ? -17.352 -13.775 24.542 1.00 77.69 403 GLY A N 1
ATOM 3267 C CA . GLY A 1 403 ? -16.657 -12.551 24.134 1.00 77.69 403 GLY A CA 1
ATOM 3268 C C . GLY A 1 403 ? -16.936 -12.149 22.684 1.00 77.69 403 GLY A C 1
ATOM 3269 O O . GLY A 1 403 ? -17.188 -10.973 22.399 1.00 77.69 403 GLY A O 1
ATOM 3270 N N . VAL A 1 404 ? -16.977 -13.113 21.758 1.00 79.75 404 VAL A N 1
ATOM 3271 C CA . VAL A 1 404 ? -17.310 -12.860 20.344 1.00 79.75 404 VAL A CA 1
ATOM 3272 C C . VAL A 1 404 ? -18.740 -12.336 20.198 1.00 79.75 404 VAL A C 1
ATOM 3274 O O . VAL A 1 404 ? -18.958 -11.310 19.551 1.00 79.75 404 VAL A O 1
ATOM 3277 N N . PHE A 1 405 ? -19.731 -12.984 20.813 1.00 85.19 405 PHE A N 1
ATOM 3278 C CA . PHE A 1 405 ? -21.121 -12.537 20.715 1.00 85.19 405 PHE A CA 1
ATOM 3279 C C . PHE A 1 405 ? -21.374 -11.229 21.466 1.00 85.19 405 PHE A C 1
ATOM 3281 O O . PHE A 1 405 ? -22.128 -10.386 20.976 1.00 85.19 405 PHE A O 1
ATOM 3288 N N . ALA A 1 406 ? -20.706 -11.005 22.601 1.00 82.62 406 ALA A N 1
ATOM 3289 C CA . ALA A 1 406 ? -20.720 -9.715 23.279 1.00 82.62 406 ALA A CA 1
ATOM 3290 C C . ALA A 1 406 ? -20.138 -8.615 22.378 1.00 82.62 406 ALA A C 1
ATOM 3292 O O . ALA A 1 406 ? -20.738 -7.547 22.259 1.00 82.62 406 ALA A O 1
ATOM 3293 N N . SER A 1 407 ? -19.031 -8.894 21.680 1.00 81.56 407 SER A N 1
ATOM 3294 C CA . SER A 1 407 ? -18.419 -7.964 20.723 1.00 81.56 407 SER A CA 1
ATOM 3295 C C . SER A 1 407 ? -19.368 -7.606 19.586 1.00 81.56 407 SER A C 1
ATOM 3297 O O . SER A 1 407 ? -19.506 -6.434 19.240 1.00 81.56 407 SER A O 1
ATOM 3299 N N . ILE A 1 408 ? -20.061 -8.606 19.032 1.00 85.69 408 ILE A N 1
ATOM 3300 C CA . ILE A 1 408 ? -21.069 -8.408 17.985 1.00 85.69 408 ILE A CA 1
ATOM 3301 C C . ILE A 1 408 ? -22.229 -7.559 18.513 1.00 85.69 408 ILE A C 1
ATOM 3303 O O . ILE A 1 408 ? -22.631 -6.613 17.840 1.00 85.69 408 ILE A O 1
ATOM 3307 N N . ASN A 1 409 ? -22.736 -7.849 19.716 1.00 89.38 409 ASN A N 1
ATOM 3308 C CA . ASN A 1 409 ? -23.809 -7.079 20.349 1.00 89.38 409 ASN A CA 1
ATOM 3309 C C . ASN A 1 409 ? -23.407 -5.608 20.541 1.00 89.38 409 ASN A C 1
ATOM 3311 O O . ASN A 1 409 ? -24.136 -4.711 20.123 1.00 89.38 409 ASN A O 1
ATOM 3315 N N . TYR A 1 410 ? -22.217 -5.345 21.088 1.00 85.06 410 TYR A N 1
ATOM 3316 C CA . TYR A 1 410 ? -21.710 -3.981 21.246 1.00 85.06 410 TYR A CA 1
ATOM 3317 C C . TYR A 1 410 ? -21.501 -3.278 19.899 1.00 85.06 410 TYR A C 1
ATOM 3319 O O . TYR A 1 410 ? -21.994 -2.165 19.717 1.00 85.06 410 TYR A O 1
ATOM 3327 N N . ALA A 1 411 ? -20.822 -3.917 18.939 1.00 81.56 411 ALA A N 1
ATOM 3328 C CA . ALA A 1 411 ? -20.565 -3.340 17.619 1.00 81.56 411 ALA A CA 1
ATOM 3329 C C . ALA A 1 411 ? -21.871 -3.014 16.879 1.00 81.56 411 ALA A C 1
ATOM 3331 O O . ALA A 1 411 ? -22.018 -1.919 16.336 1.00 81.56 411 ALA A O 1
ATOM 3332 N N . PHE A 1 412 ? -22.842 -3.931 16.904 1.00 87.75 412 PHE A N 1
ATOM 3333 C CA . PHE A 1 412 ? -24.154 -3.727 16.301 1.00 87.75 412 PHE A CA 1
ATOM 3334 C C . PHE A 1 412 ? -24.892 -2.554 16.948 1.00 87.75 412 PHE A C 1
ATOM 3336 O O . PHE A 1 412 ? -25.307 -1.635 16.245 1.00 87.75 412 PHE A O 1
ATOM 3343 N N . SER A 1 413 ? -24.992 -2.524 18.277 1.00 88.31 413 SER A N 1
ATOM 3344 C CA . SER A 1 413 ? -25.640 -1.421 18.988 1.00 88.31 413 SER A CA 1
ATOM 3345 C C . SER A 1 413 ? -24.985 -0.078 18.706 1.00 88.31 413 SER A C 1
ATOM 3347 O O . SER A 1 413 ? -25.666 0.915 18.473 1.00 88.31 413 SER A O 1
ATOM 3349 N N . PHE A 1 414 ? -23.657 -0.035 18.662 1.00 85.06 414 PHE A N 1
ATOM 3350 C CA . PHE A 1 414 ? -22.912 1.166 18.316 1.00 85.06 414 PHE A CA 1
ATOM 3351 C C . PHE A 1 414 ? -23.163 1.642 16.885 1.00 85.06 414 PHE A C 1
ATOM 3353 O O . PHE A 1 414 ? -23.302 2.846 16.671 1.00 85.06 414 PHE A O 1
ATOM 3360 N N . LEU A 1 415 ? -23.250 0.719 15.925 1.00 82.06 415 LEU A N 1
ATOM 3361 C CA . LEU A 1 415 ? -23.609 1.035 14.545 1.00 82.06 415 LEU A CA 1
ATOM 3362 C C . LEU A 1 415 ? -25.046 1.552 14.443 1.00 82.06 415 LEU A C 1
ATOM 3364 O O . LEU A 1 415 ? -25.277 2.516 13.721 1.00 82.06 415 LEU A O 1
ATOM 3368 N N . VAL A 1 416 ? -25.993 0.968 15.184 1.00 88.12 416 VAL A N 1
ATOM 3369 C CA . VAL A 1 416 ? -27.389 1.436 15.227 1.00 88.12 416 VAL A CA 1
ATOM 3370 C C . VAL A 1 416 ? -27.480 2.831 15.837 1.00 88.12 416 VAL A C 1
ATOM 3372 O O . VAL A 1 416 ? -28.125 3.697 15.254 1.00 88.12 416 VAL A O 1
ATOM 3375 N N . ILE A 1 417 ? -26.798 3.079 16.961 1.00 87.50 417 ILE A N 1
ATOM 3376 C CA . ILE A 1 417 ? -26.732 4.412 17.579 1.00 87.50 417 ILE A CA 1
ATOM 3377 C C . ILE A 1 417 ? -26.223 5.426 16.553 1.00 87.50 417 ILE A C 1
ATOM 3379 O O . ILE A 1 417 ? -26.888 6.429 16.322 1.00 87.50 417 ILE A O 1
ATOM 3383 N N . ALA A 1 418 ? -25.106 5.141 15.880 1.00 79.56 418 ALA A N 1
ATOM 3384 C CA . ALA A 1 418 ? -24.559 6.042 14.870 1.00 79.56 418 ALA A CA 1
ATOM 3385 C C . ALA A 1 418 ? -25.489 6.229 13.658 1.00 79.56 418 ALA A C 1
ATOM 3387 O O . ALA A 1 418 ? -25.672 7.353 13.200 1.00 79.56 418 ALA A O 1
ATOM 3388 N N . ALA A 1 419 ? -26.114 5.157 13.161 1.00 80.12 419 ALA A N 1
ATOM 3389 C CA . ALA A 1 419 ? -27.028 5.211 12.019 1.00 80.12 419 ALA A CA 1
ATOM 3390 C C . ALA A 1 419 ? -28.290 6.041 12.305 1.00 80.12 419 ALA A C 1
ATOM 3392 O O . ALA A 1 419 ? -28.825 6.676 11.400 1.00 80.12 419 ALA A O 1
ATOM 3393 N N . LEU A 1 420 ? -28.750 6.057 13.558 1.00 85.94 420 LEU A N 1
ATOM 3394 C CA . LEU A 1 420 ? -29.874 6.878 14.013 1.00 85.94 420 LEU A CA 1
ATOM 3395 C C . LEU A 1 420 ? -29.457 8.311 14.394 1.00 85.94 420 LEU A C 1
ATOM 3397 O O . LEU A 1 420 ? -30.294 9.080 14.861 1.00 85.94 420 LEU A O 1
ATOM 3401 N N . GLY A 1 421 ? -28.180 8.674 14.227 1.00 80.50 421 GLY A N 1
ATOM 3402 C CA . GLY A 1 421 ? -27.644 9.968 14.657 1.00 80.50 421 GLY A CA 1
ATOM 3403 C C . GLY A 1 421 ? -27.603 10.136 16.179 1.00 80.50 421 GLY A C 1
ATOM 3404 O O . GLY A 1 421 ? -27.635 11.257 16.677 1.00 80.50 421 GLY A O 1
ATOM 3405 N N . GLY A 1 422 ? -27.588 9.032 16.926 1.00 85.19 422 GLY A N 1
ATOM 3406 C CA . GLY A 1 422 ? -27.519 9.022 18.378 1.00 85.19 422 GLY A CA 1
ATOM 3407 C C . GLY A 1 422 ? -26.101 9.217 18.918 1.00 85.19 422 GLY A C 1
ATOM 3408 O O . GLY A 1 422 ? -25.108 8.925 18.251 1.00 85.19 422 GLY A O 1
ATOM 3409 N N . VAL A 1 423 ? -26.010 9.674 20.167 1.00 84.06 423 VAL A N 1
ATOM 3410 C CA . VAL A 1 423 ? -24.745 9.929 20.872 1.00 84.06 423 VAL A CA 1
ATOM 3411 C C . VAL A 1 423 ? -24.673 9.087 22.140 1.00 84.06 423 VAL A C 1
ATOM 3413 O O . VAL A 1 423 ? -25.648 8.947 22.878 1.00 84.06 423 VAL A O 1
ATOM 3416 N N . LEU A 1 424 ? -23.495 8.528 22.407 1.00 85.19 424 LEU A N 1
ATOM 3417 C CA . LEU A 1 424 ? -23.205 7.829 23.652 1.00 85.19 424 LEU A CA 1
ATOM 3418 C C . LEU A 1 424 ? -22.151 8.613 24.430 1.00 85.19 424 LEU A C 1
ATOM 3420 O O . LEU A 1 424 ? -21.062 8.859 23.912 1.00 85.19 424 LEU A O 1
ATOM 3424 N N . ALA A 1 425 ? -22.464 8.974 25.672 1.00 82.25 425 ALA A N 1
ATOM 3425 C CA . ALA A 1 425 ? -21.603 9.773 26.537 1.00 82.25 425 ALA A CA 1
ATOM 3426 C C . ALA A 1 425 ? -20.206 9.167 26.686 1.00 82.25 425 ALA A C 1
ATOM 3428 O O . ALA A 1 425 ? -19.208 9.874 26.604 1.00 82.25 425 ALA A O 1
ATOM 3429 N N . THR A 1 426 ? -20.121 7.842 26.810 1.00 71.12 426 THR A N 1
ATOM 3430 C CA . THR A 1 426 ? -18.841 7.144 26.956 1.00 71.12 426 THR A CA 1
ATOM 3431 C C . THR A 1 426 ? -17.960 7.240 25.713 1.00 71.12 426 THR A C 1
ATOM 3433 O O . THR A 1 426 ? -16.759 7.071 25.831 1.00 71.12 426 THR A O 1
ATOM 3436 N N . LYS A 1 427 ? -18.494 7.568 24.531 1.00 69.44 427 LYS A N 1
ATOM 3437 C CA . LYS A 1 427 ? -17.684 7.753 23.315 1.00 69.44 427 LYS A CA 1
ATOM 3438 C C . LYS A 1 427 ? -17.146 9.159 23.125 1.00 69.44 427 LYS A C 1
ATOM 3440 O O . LYS A 1 427 ? -16.145 9.322 22.434 1.00 69.44 427 LYS A O 1
ATOM 3445 N N . GLN A 1 428 ? -17.790 10.161 23.714 1.00 66.62 428 GLN A N 1
ATOM 3446 C CA . GLN A 1 428 ? -17.411 11.552 23.490 1.00 66.62 428 GLN A CA 1
ATOM 3447 C C . GLN A 1 428 ? -15.967 11.871 23.900 1.00 66.62 428 GLN A C 1
ATOM 3449 O O . GLN A 1 428 ? -15.279 12.459 23.068 1.00 66.62 428 GLN A O 1
ATOM 3454 N N . PRO A 1 429 ? -15.455 11.450 25.080 1.00 64.06 429 PRO A N 1
ATOM 3455 C CA . PRO A 1 429 ? -14.097 11.794 25.502 1.00 64.06 429 PRO A CA 1
ATOM 3456 C C . PRO A 1 429 ? -13.016 11.426 24.481 1.00 64.06 429 PRO A C 1
ATOM 3458 O O . PRO A 1 429 ? -12.113 12.219 24.231 1.00 64.06 429 PRO A O 1
ATOM 3461 N N . ALA A 1 430 ? -13.131 10.266 23.829 1.00 61.59 430 ALA A N 1
ATOM 3462 C CA . ALA A 1 430 ? -12.149 9.814 22.843 1.00 61.59 430 ALA A CA 1
ATOM 3463 C C . ALA A 1 430 ? -12.214 10.553 21.500 1.00 61.59 430 ALA A C 1
ATOM 3465 O O . ALA A 1 430 ? -11.238 10.537 20.752 1.00 61.59 430 ALA A O 1
ATOM 3466 N N . VAL A 1 431 ? -13.342 11.200 21.202 1.00 60.09 431 VAL A N 1
ATOM 3467 C CA . VAL A 1 431 ? -13.539 12.016 19.995 1.00 60.09 431 VAL A CA 1
ATOM 3468 C C . VAL A 1 431 ? -13.175 13.482 20.255 1.00 60.09 431 VAL A C 1
ATOM 3470 O O . VAL A 1 431 ? -12.714 14.172 19.351 1.00 60.09 431 VAL A O 1
ATOM 3473 N N . THR A 1 432 ? -13.321 13.955 21.495 1.00 62.50 432 THR A N 1
ATOM 3474 C CA . THR A 1 432 ? -13.032 15.343 21.880 1.00 62.50 432 THR A CA 1
ATOM 3475 C C . THR A 1 432 ? -11.601 15.569 22.370 1.00 62.50 432 THR A C 1
ATOM 3477 O O . THR A 1 432 ? -11.070 16.660 22.189 1.00 62.50 432 THR A O 1
ATOM 3480 N N . ALA A 1 433 ? -10.950 14.562 22.966 1.00 62.72 433 ALA A N 1
ATOM 3481 C CA . ALA A 1 433 ? -9.556 14.662 23.418 1.00 62.72 433 ALA A CA 1
ATOM 3482 C C . ALA A 1 433 ? -8.558 15.037 22.299 1.00 62.72 433 ALA A C 1
ATOM 3484 O O . ALA A 1 433 ? -7.698 15.878 22.552 1.00 62.72 433 ALA A O 1
ATOM 3485 N N . PRO A 1 434 ? -8.677 14.513 21.062 1.00 56.19 434 PRO A N 1
ATOM 3486 C CA . PRO A 1 434 ? -7.830 14.933 19.947 1.00 56.19 434 PRO A CA 1
ATOM 3487 C C . PRO A 1 434 ? -8.011 16.414 19.574 1.00 56.19 434 PRO A C 1
ATOM 3489 O O . PRO A 1 434 ? -7.031 17.100 19.302 1.00 56.19 434 PRO A O 1
ATOM 3492 N N . ALA A 1 435 ? -9.248 16.928 19.621 1.00 59.88 435 ALA A N 1
ATOM 3493 C CA . ALA A 1 435 ? -9.544 18.340 19.359 1.00 59.88 435 ALA A CA 1
ATOM 3494 C C . ALA A 1 435 ? -8.956 19.258 20.446 1.00 59.88 435 ALA A C 1
ATOM 3496 O O . ALA A 1 435 ? -8.401 20.310 20.138 1.00 59.88 435 ALA A O 1
ATOM 3497 N N . LEU A 1 436 ? -9.011 18.827 21.711 1.00 63.06 436 LEU A N 1
ATOM 3498 C CA . LEU A 1 436 ? -8.364 19.529 22.820 1.00 63.06 436 LEU A CA 1
ATOM 3499 C C . LEU A 1 436 ? -6.831 19.523 22.671 1.00 63.06 436 LEU A C 1
ATOM 3501 O O . LEU A 1 436 ? -6.197 20.563 22.824 1.00 63.06 436 LEU A O 1
ATOM 3505 N N . ALA A 1 437 ? -6.241 18.378 22.311 1.00 62.38 437 ALA A N 1
ATOM 3506 C CA . ALA A 1 437 ? -4.801 18.234 22.091 1.00 62.38 437 ALA A CA 1
ATOM 3507 C C . ALA A 1 437 ? -4.295 19.084 20.912 1.00 62.38 437 ALA A C 1
ATOM 3509 O O . ALA A 1 437 ? -3.215 19.663 20.992 1.00 62.38 437 ALA A O 1
ATOM 3510 N N . ALA A 1 438 ? -5.088 19.223 19.845 1.00 61.00 438 ALA A N 1
ATOM 3511 C CA . ALA A 1 438 ? -4.766 20.080 18.703 1.00 61.00 438 ALA A CA 1
ATOM 3512 C C . ALA A 1 438 ? -4.601 21.559 19.094 1.00 61.00 438 ALA A C 1
ATOM 3514 O O . ALA A 1 438 ? -3.799 22.274 18.501 1.00 61.00 438 ALA A O 1
ATOM 3515 N N . LYS A 1 439 ? -5.341 22.009 20.114 1.00 58.81 439 LYS A N 1
ATOM 3516 C CA . LYS A 1 439 ? -5.316 23.385 20.630 1.00 58.81 439 LYS A CA 1
ATOM 3517 C C . LYS A 1 439 ? -4.292 23.608 21.744 1.00 58.81 439 LYS A C 1
ATOM 3519 O O . LYS A 1 439 ? -4.031 24.748 22.108 1.00 58.81 439 LYS A O 1
ATOM 3524 N N . MET A 1 440 ? -3.647 22.546 22.234 1.00 61.69 440 MET A N 1
ATOM 3525 C CA . MET A 1 440 ? -2.533 22.648 23.185 1.00 61.69 440 MET A CA 1
ATOM 3526 C C . MET A 1 440 ? -1.227 23.151 22.542 1.00 61.69 440 MET A C 1
ATOM 3528 O O . MET A 1 440 ? -0.293 23.484 23.262 1.00 61.69 440 MET A O 1
ATOM 3532 N N . GLY A 1 441 ? -1.145 23.244 21.209 1.00 57.16 441 GLY A N 1
ATOM 3533 C CA . GLY A 1 441 ? 0.026 23.792 20.511 1.00 57.16 441 GLY A CA 1
ATOM 3534 C C . GLY A 1 441 ? 0.188 25.317 20.605 1.00 57.16 441 GLY A C 1
ATOM 3535 O O . GLY A 1 441 ? 1.243 25.823 20.248 1.00 57.16 441 GLY A O 1
ATOM 3536 N N . GLU A 1 442 ? -0.828 26.047 21.087 1.00 57.03 442 GLU A N 1
ATOM 3537 C CA . GLU A 1 442 ? -0.868 27.524 21.146 1.00 57.03 442 GLU A CA 1
ATOM 3538 C C . GLU A 1 442 ? -0.830 28.072 22.593 1.00 57.03 442 GLU A C 1
ATOM 3540 O O . GLU A 1 442 ? -1.220 29.213 22.857 1.00 57.03 442 GLU A O 1
ATOM 3545 N N . LEU A 1 443 ? -0.364 27.258 23.551 1.00 63.53 443 LEU A N 1
ATOM 3546 C CA . LEU A 1 443 ? -0.352 27.577 24.990 1.00 63.53 443 LEU A CA 1
ATOM 3547 C C . LEU A 1 443 ? 0.566 28.748 25.378 1.00 63.53 443 LEU A C 1
ATOM 3549 O O . LEU A 1 443 ? 0.404 29.302 26.463 1.00 63.53 443 LEU A O 1
ATOM 3553 N N . ASP A 1 444 ? 1.483 29.156 24.499 1.00 64.88 444 ASP A N 1
ATOM 3554 C CA . ASP A 1 444 ? 2.443 30.236 24.763 1.00 64.88 444 ASP A CA 1
ATOM 3555 C C . ASP A 1 444 ? 1.805 31.643 24.740 1.00 64.88 444 ASP A C 1
ATOM 3557 O O . ASP A 1 444 ? 2.482 32.642 24.984 1.00 64.88 444 ASP A O 1
ATOM 3561 N N . THR A 1 445 ? 0.495 31.752 24.475 1.00 76.75 445 THR A N 1
ATOM 3562 C CA . THR A 1 445 ? -0.243 33.027 24.431 1.00 76.75 445 THR A CA 1
ATOM 3563 C C . THR A 1 445 ? -1.424 33.062 25.410 1.00 76.75 445 THR A C 1
ATOM 3565 O O . THR A 1 445 ? -2.134 32.074 25.609 1.00 76.75 445 THR A O 1
ATOM 3568 N N . VAL A 1 446 ? -1.687 34.235 26.006 1.00 77.25 446 VAL A N 1
ATOM 3569 C CA . VAL A 1 446 ? -2.837 34.457 26.914 1.00 77.25 446 VAL A CA 1
ATOM 3570 C C . VAL A 1 446 ? -4.173 34.223 26.199 1.00 77.25 446 VAL A C 1
ATOM 3572 O O . VAL A 1 446 ? -5.119 33.704 26.800 1.00 77.25 446 VAL A O 1
ATOM 3575 N N . ASP A 1 447 ? -4.246 34.566 24.914 1.00 76.94 447 ASP A N 1
ATOM 3576 C CA . ASP A 1 447 ? -5.432 34.348 24.086 1.00 76.94 447 ASP A CA 1
ATOM 3577 C C . ASP A 1 447 ? -5.655 32.858 23.791 1.00 76.94 447 ASP A C 1
ATOM 3579 O O . ASP A 1 447 ? -6.789 32.385 23.903 1.00 76.94 447 ASP A O 1
ATOM 3583 N N . GLY A 1 448 ? -4.586 32.091 23.537 1.00 75.56 448 GLY A N 1
ATOM 3584 C CA . GLY A 1 448 ? -4.643 30.631 23.401 1.00 75.56 448 GLY A CA 1
ATOM 3585 C C . GLY A 1 448 ? -5.147 29.940 24.672 1.00 75.56 448 GLY A C 1
ATOM 3586 O O . GLY A 1 448 ? -6.010 29.062 24.608 1.00 75.56 448 GLY A O 1
ATOM 3587 N N . LEU A 1 449 ? -4.708 30.399 25.851 1.00 76.69 449 LEU A N 1
ATOM 3588 C CA . LEU 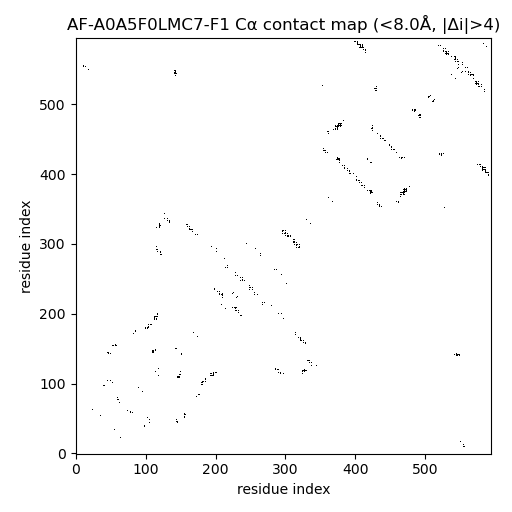A 1 449 ? -5.201 29.883 27.132 1.00 76.69 449 LEU A CA 1
ATOM 3589 C C . LEU A 1 449 ? -6.693 30.191 27.358 1.00 76.69 449 LEU A C 1
ATOM 3591 O O . LEU A 1 449 ? -7.446 29.310 27.780 1.00 76.69 449 LEU A O 1
ATOM 3595 N N . ARG A 1 450 ? -7.154 31.416 27.064 1.00 79.69 450 ARG A N 1
ATOM 3596 C CA . ARG A 1 450 ? -8.588 31.764 27.167 1.00 79.69 450 ARG A CA 1
ATOM 3597 C C . ARG A 1 450 ? -9.441 30.947 26.203 1.00 79.69 450 ARG A C 1
ATOM 3599 O O . ARG A 1 450 ? -10.515 30.490 26.598 1.00 79.69 450 ARG A O 1
ATOM 3606 N N . ALA A 1 451 ? -8.965 30.745 24.975 1.00 77.75 451 ALA A N 1
ATOM 3607 C CA . ALA A 1 451 ? -9.634 29.906 23.989 1.00 77.75 451 ALA A CA 1
ATOM 3608 C C . ALA A 1 451 ? -9.772 28.463 24.497 1.00 77.75 451 ALA A C 1
ATOM 3610 O O . ALA A 1 451 ? -10.872 27.914 24.477 1.00 77.75 451 ALA A O 1
ATOM 3611 N N . LEU A 1 452 ? -8.703 27.890 25.064 1.00 77.81 452 LEU A N 1
ATOM 3612 C CA . LEU A 1 452 ? -8.717 26.544 25.638 1.00 77.81 452 LEU A CA 1
ATOM 3613 C C . LEU A 1 452 ? -9.705 26.406 26.807 1.00 77.81 452 LEU A C 1
ATOM 3615 O O . LEU A 1 452 ? -10.430 25.412 26.889 1.00 77.81 452 LEU A O 1
ATOM 3619 N N . ILE A 1 453 ? -9.766 27.395 27.705 1.00 81.69 453 ILE A N 1
ATOM 3620 C CA . ILE A 1 453 ? -10.728 27.407 28.821 1.00 81.69 453 ILE A CA 1
ATOM 3621 C C . ILE A 1 453 ? -12.166 27.450 28.286 1.00 81.69 453 ILE A C 1
ATOM 3623 O O . ILE A 1 453 ? -13.018 26.686 28.747 1.00 81.69 453 ILE A O 1
ATOM 3627 N N . GLY A 1 454 ? -12.433 28.297 27.287 1.00 81.69 454 GLY A N 1
ATOM 3628 C CA . GLY A 1 454 ? -13.735 28.370 26.620 1.00 81.69 454 GLY A CA 1
ATOM 3629 C C . GLY A 1 454 ? -14.128 27.044 25.963 1.00 81.69 454 GLY A C 1
ATOM 3630 O O . GLY A 1 454 ? -15.241 26.554 26.164 1.00 81.69 454 GLY A O 1
ATOM 3631 N N . GLU A 1 455 ? -13.198 26.415 25.246 1.00 76.44 455 GLU A N 1
ATOM 3632 C CA . GLU A 1 455 ? -13.382 25.101 24.623 1.00 76.44 455 GLU A CA 1
ATOM 3633 C C . GLU A 1 455 ? -13.673 24.022 25.676 1.00 76.44 455 GLU A C 1
ATOM 3635 O O . GLU A 1 455 ? -14.615 23.244 25.533 1.00 76.44 455 GLU A O 1
ATOM 3640 N N . THR A 1 456 ? -12.934 24.025 26.788 1.00 79.31 456 THR A N 1
ATOM 3641 C CA . THR A 1 456 ? -13.123 23.084 27.903 1.00 79.31 456 THR A CA 1
ATOM 3642 C C . THR A 1 456 ? -14.509 23.233 28.533 1.00 79.31 456 THR A C 1
ATOM 3644 O O . THR A 1 456 ? -15.178 22.235 28.808 1.00 79.31 456 THR A O 1
ATOM 3647 N N . ALA A 1 457 ? -14.993 24.465 28.709 1.00 82.44 457 ALA A N 1
ATOM 3648 C CA . ALA A 1 457 ? -16.341 24.720 29.213 1.00 82.44 457 ALA A CA 1
ATOM 3649 C C . ALA A 1 457 ? -17.427 24.212 28.244 1.00 82.44 457 ALA A C 1
ATOM 3651 O O . ALA A 1 457 ? -18.397 23.577 28.671 1.00 82.44 457 ALA A O 1
ATOM 3652 N N . MET A 1 458 ? -17.253 24.427 26.934 1.00 81.69 458 MET A N 1
ATOM 3653 C CA . MET A 1 458 ? -18.162 23.901 25.904 1.00 81.69 458 MET A CA 1
ATOM 3654 C C . MET A 1 458 ? -18.144 22.368 25.851 1.00 81.69 458 MET A C 1
ATOM 3656 O O . MET A 1 458 ? -19.193 21.733 25.702 1.00 81.69 458 MET A O 1
ATOM 3660 N N . LEU A 1 459 ? -16.974 21.756 26.032 1.00 80.12 459 LEU A N 1
ATOM 3661 C CA . LEU A 1 459 ? -16.806 20.308 26.112 1.00 80.12 459 LEU A CA 1
ATOM 3662 C C . LEU A 1 459 ? -17.523 19.716 27.324 1.00 80.12 459 LEU A C 1
ATOM 3664 O O . LEU A 1 459 ? -18.328 18.800 27.155 1.00 80.12 459 LEU A O 1
ATOM 3668 N N . LEU A 1 460 ? -17.311 20.271 28.519 1.00 81.81 460 LEU A N 1
ATOM 3669 C CA . LEU A 1 460 ? -18.000 19.838 29.740 1.00 81.81 460 LEU A CA 1
ATOM 3670 C C . LEU A 1 460 ? -19.520 19.948 29.595 1.00 81.81 460 LEU A C 1
ATOM 3672 O O . LEU A 1 460 ? -20.255 19.023 29.942 1.00 81.81 460 LEU A O 1
ATOM 3676 N N . ARG A 1 461 ? -19.999 21.048 29.009 1.00 83.81 461 ARG A N 1
ATOM 3677 C CA . ARG A 1 461 ? -21.421 21.249 28.716 1.00 83.81 461 ARG A CA 1
ATOM 3678 C C . ARG A 1 461 ? -21.961 20.185 27.749 1.00 83.81 461 ARG A C 1
ATOM 3680 O O . ARG A 1 461 ? -23.058 19.669 27.954 1.00 83.81 461 ARG A O 1
ATOM 3687 N N . SER A 1 462 ? -21.198 19.826 26.723 1.00 83.38 462 SER A N 1
ATOM 3688 C CA . SER A 1 462 ? -21.575 18.793 25.745 1.00 83.38 462 SER A CA 1
ATOM 3689 C C . SER A 1 462 ? -21.604 17.392 26.358 1.00 83.38 462 SER A C 1
ATOM 3691 O O . SER A 1 462 ? -22.528 16.625 26.088 1.00 83.38 462 SER A O 1
ATOM 3693 N N . GLN A 1 463 ? -20.635 17.087 27.226 1.00 84.44 463 GLN A N 1
ATOM 3694 C CA . GLN A 1 463 ? -20.568 15.832 27.976 1.00 84.44 463 GLN A CA 1
ATOM 3695 C C . GLN A 1 463 ? -21.721 15.706 28.970 1.00 84.44 463 GLN A C 1
ATOM 3697 O O . GLN A 1 463 ? -22.356 14.655 29.039 1.00 84.44 463 GLN A O 1
ATOM 3702 N N . ALA A 1 464 ? -22.065 16.787 29.675 1.00 86.19 464 ALA A N 1
ATOM 3703 C CA . ALA A 1 464 ? -23.234 16.817 30.545 1.00 86.19 464 ALA A CA 1
ATOM 3704 C C . ALA A 1 464 ? -24.519 16.508 29.757 1.00 86.19 464 ALA A C 1
ATOM 3706 O O . ALA A 1 464 ? -25.286 15.632 30.157 1.00 86.19 464 ALA A O 1
ATOM 3707 N N . ALA A 1 465 ? -24.724 17.150 28.598 1.00 87.25 465 ALA A N 1
ATOM 3708 C CA . ALA A 1 465 ? -25.879 16.877 27.737 1.00 87.25 465 ALA A CA 1
ATOM 3709 C C . ALA A 1 465 ? -25.963 15.401 27.325 1.00 87.25 465 ALA A C 1
ATOM 3711 O O . ALA A 1 465 ? -27.044 14.812 27.356 1.00 87.25 465 ALA A O 1
ATOM 3712 N N . ALA A 1 466 ? -24.830 14.796 26.961 1.00 87.50 466 ALA A N 1
ATOM 3713 C CA . ALA A 1 466 ? -24.792 13.399 26.563 1.00 87.50 466 ALA A CA 1
ATOM 3714 C C . ALA A 1 466 ? -25.096 12.447 27.728 1.00 87.50 466 ALA A C 1
ATOM 3716 O O . ALA A 1 466 ? -25.920 11.545 27.580 1.00 87.50 466 ALA A O 1
ATOM 3717 N N . ILE A 1 467 ? -24.485 12.668 28.897 1.00 88.00 467 ILE A N 1
ATOM 3718 C CA . ILE A 1 467 ? -24.699 11.840 30.093 1.00 88.00 467 ILE A CA 1
ATOM 3719 C C . ILE A 1 467 ? -26.165 11.902 30.519 1.00 88.00 467 ILE A C 1
ATOM 3721 O O . ILE A 1 467 ? -26.820 10.863 30.637 1.00 88.00 467 ILE A O 1
ATOM 3725 N N . PHE A 1 468 ? -26.703 13.111 30.704 1.00 91.06 468 PHE A N 1
ATOM 3726 C CA . PHE A 1 468 ? -28.087 13.279 31.138 1.00 91.06 468 PHE A CA 1
ATOM 3727 C C . PHE A 1 468 ? -29.073 12.767 30.089 1.00 91.06 468 PHE A C 1
ATOM 3729 O O . PHE A 1 468 ? -30.034 12.097 30.453 1.00 91.06 468 PHE A O 1
ATOM 3736 N N . GLY A 1 469 ? -28.826 12.995 28.795 1.00 90.88 469 GLY A N 1
ATOM 3737 C CA . GLY A 1 469 ? -29.682 12.472 27.729 1.00 90.88 469 GLY A CA 1
ATOM 3738 C C . GLY A 1 469 ? -29.707 10.945 27.682 1.00 90.88 469 GLY A C 1
ATOM 3739 O O . GLY A 1 469 ? -30.781 10.351 27.599 1.00 90.88 469 GLY A O 1
ATOM 3740 N N . ASN A 1 470 ? -28.547 10.288 27.814 1.00 93.94 470 ASN A N 1
ATOM 3741 C CA . ASN A 1 470 ? -28.507 8.830 27.924 1.00 93.94 470 ASN A CA 1
ATOM 3742 C C . ASN A 1 470 ? -29.285 8.346 29.159 1.00 93.94 470 ASN A C 1
ATOM 3744 O O . ASN A 1 470 ? -30.072 7.408 29.041 1.00 93.94 470 ASN A O 1
ATOM 3748 N N . LEU A 1 471 ? -29.110 8.991 30.318 1.00 90.56 471 LEU A N 1
ATOM 3749 C CA . LEU A 1 471 ? -29.743 8.586 31.576 1.00 90.56 471 LEU A CA 1
ATOM 3750 C C . LEU A 1 471 ? -31.272 8.756 31.556 1.00 90.56 471 LEU A C 1
ATOM 3752 O O . LEU A 1 471 ? -32.000 7.829 31.914 1.00 90.56 471 LEU A O 1
ATOM 3756 N N . ILE A 1 472 ? -31.747 9.912 31.076 1.00 93.50 472 ILE A N 1
ATOM 3757 C CA . ILE A 1 472 ? -33.172 10.252 30.939 1.00 93.50 472 ILE A CA 1
ATOM 3758 C C . ILE A 1 472 ? -33.889 9.264 30.017 1.00 93.50 472 ILE A C 1
ATOM 3760 O O . ILE A 1 472 ? -35.064 8.989 30.228 1.00 93.50 472 ILE A O 1
ATOM 3764 N N . ALA A 1 473 ? -33.207 8.705 29.015 1.00 93.69 473 ALA A N 1
ATOM 3765 C CA . ALA A 1 473 ? -33.802 7.701 28.140 1.00 93.69 473 ALA A CA 1
ATOM 3766 C C . ALA A 1 473 ? -33.661 6.270 28.678 1.00 93.69 473 ALA A C 1
ATOM 3768 O O . ALA A 1 473 ? -34.619 5.497 28.613 1.00 93.69 473 ALA A O 1
ATOM 3769 N N . VAL A 1 474 ? -32.495 5.889 29.211 1.00 93.56 474 VAL A N 1
ATOM 3770 C CA . VAL A 1 474 ? -32.225 4.492 29.587 1.00 93.56 474 VAL A CA 1
ATOM 3771 C C . VAL A 1 474 ? -33.030 4.060 30.814 1.00 93.56 474 VAL A C 1
ATOM 3773 O O . VAL A 1 474 ? -33.552 2.945 30.818 1.00 93.56 474 VAL A O 1
ATOM 3776 N N . ILE A 1 475 ? -33.181 4.930 31.826 1.00 92.25 475 ILE A N 1
ATOM 3777 C CA . ILE A 1 475 ? -33.890 4.587 33.069 1.00 92.25 475 ILE A CA 1
ATOM 3778 C C . ILE A 1 475 ? -35.369 4.292 32.784 1.00 92.25 475 ILE A C 1
ATOM 3780 O O . ILE A 1 475 ? -35.804 3.181 33.096 1.00 92.25 475 ILE A O 1
ATOM 3784 N N . PRO A 1 476 ? -36.150 5.196 32.155 1.00 93.38 476 PRO A N 1
ATOM 3785 C CA . PRO A 1 476 ? -37.558 4.921 31.886 1.00 93.38 476 PRO A CA 1
ATOM 3786 C C . PRO A 1 476 ? -37.738 3.740 30.938 1.00 93.38 476 PRO A C 1
ATOM 3788 O O . PRO A 1 476 ? -38.626 2.923 31.150 1.00 93.38 476 PRO A O 1
ATOM 3791 N N . THR A 1 477 ? -36.864 3.594 29.935 1.00 92.94 477 THR A N 1
ATOM 3792 C CA . THR A 1 477 ? -36.909 2.450 29.014 1.00 92.94 477 THR A CA 1
ATOM 3793 C C . THR A 1 477 ? -36.747 1.129 29.763 1.00 92.94 477 THR A C 1
ATOM 3795 O O . THR A 1 477 ? -37.554 0.220 29.587 1.00 92.94 477 THR A O 1
ATOM 3798 N N . MET A 1 478 ? -35.736 1.009 30.630 1.00 90.38 478 MET A N 1
ATOM 3799 C CA . MET A 1 478 ? -35.516 -0.219 31.399 1.00 90.38 478 MET A CA 1
ATOM 3800 C C . MET A 1 478 ? -36.629 -0.477 32.413 1.00 90.38 478 MET A C 1
ATOM 3802 O O . MET A 1 478 ? -37.001 -1.636 32.603 1.00 90.38 478 MET A O 1
ATOM 3806 N N . LEU A 1 479 ? -37.193 0.569 33.026 1.00 90.69 479 LEU A N 1
ATOM 3807 C CA . LEU A 1 479 ? -38.361 0.441 33.901 1.00 90.69 479 LEU A CA 1
ATOM 3808 C C . LEU A 1 479 ? -39.573 -0.093 33.134 1.00 90.69 479 LEU A C 1
ATOM 3810 O O . LEU A 1 479 ? -40.185 -1.056 33.583 1.00 90.69 479 LEU A O 1
ATOM 3814 N N . LEU A 1 480 ? -39.875 0.465 31.958 1.00 92.44 480 LEU A N 1
ATOM 3815 C CA . LEU A 1 480 ? -40.979 0.015 31.105 1.00 92.44 480 LEU A CA 1
ATOM 3816 C C . LEU A 1 480 ? -40.798 -1.437 30.659 1.00 92.44 480 LEU A C 1
ATOM 3818 O O . LEU A 1 480 ? -41.733 -2.229 30.755 1.00 92.44 480 LEU A O 1
ATOM 3822 N N . ILE A 1 481 ? -39.594 -1.808 30.216 1.00 89.69 481 ILE A N 1
ATOM 3823 C CA . ILE A 1 481 ? -39.303 -3.180 29.785 1.00 89.69 481 ILE A CA 1
ATOM 3824 C C . ILE A 1 481 ? -39.409 -4.153 30.963 1.00 89.69 481 ILE A C 1
ATOM 3826 O O . ILE A 1 481 ? -40.017 -5.212 30.830 1.00 89.69 481 ILE A O 1
ATOM 3830 N N . THR A 1 482 ? -38.846 -3.801 32.121 1.00 88.00 482 THR A N 1
ATOM 3831 C CA . THR A 1 482 ? -38.864 -4.675 33.303 1.00 88.00 482 THR A CA 1
ATOM 3832 C C . THR A 1 482 ? -40.275 -4.818 33.866 1.00 88.00 482 THR A C 1
ATOM 3834 O O . THR A 1 482 ? -40.677 -5.930 34.196 1.00 88.00 482 THR A O 1
ATOM 3837 N N . ALA A 1 483 ? -41.048 -3.729 33.928 1.00 88.38 483 ALA A N 1
ATOM 3838 C CA . ALA A 1 483 ? -42.449 -3.758 34.338 1.00 88.38 483 ALA A CA 1
ATOM 3839 C C . ALA A 1 483 ? -43.297 -4.585 33.362 1.00 88.38 483 ALA A C 1
ATOM 3841 O O . ALA A 1 483 ? -44.047 -5.453 33.796 1.00 88.38 483 ALA A O 1
ATOM 3842 N N . GLY A 1 484 ? -43.127 -4.385 32.051 1.00 90.25 484 GLY A N 1
ATOM 3843 C CA . GLY A 1 484 ? -43.812 -5.177 31.029 1.00 90.25 484 GLY A CA 1
ATOM 3844 C C . GLY A 1 484 ? -43.480 -6.668 31.121 1.00 90.25 484 GLY A C 1
ATOM 3845 O O . GLY A 1 484 ? -44.376 -7.505 31.054 1.00 90.25 484 GLY A O 1
ATOM 3846 N N . PHE A 1 485 ? -42.209 -7.010 31.347 1.00 88.00 485 PHE A N 1
ATOM 3847 C CA . PHE A 1 485 ? -41.788 -8.398 31.528 1.00 88.00 485 PHE A CA 1
ATOM 3848 C C . PHE A 1 485 ? -42.356 -9.020 32.808 1.00 88.00 485 PHE A C 1
ATOM 3850 O O . PHE A 1 485 ? -42.812 -10.161 32.770 1.00 88.00 485 PHE A O 1
ATOM 3857 N N . LEU A 1 486 ? -42.366 -8.274 33.917 1.00 88.75 486 LEU A N 1
ATOM 3858 C CA . LEU A 1 486 ? -42.933 -8.724 35.188 1.00 88.75 486 LEU A CA 1
ATOM 3859 C C . LEU A 1 486 ? -44.441 -8.972 35.070 1.00 88.75 486 LEU A C 1
ATOM 3861 O O . LEU A 1 486 ? -44.917 -10.014 35.509 1.00 88.75 486 LEU A O 1
ATOM 3865 N N . LEU A 1 487 ? -45.172 -8.053 34.433 1.00 91.81 487 LEU A N 1
ATOM 3866 C CA . LEU A 1 487 ? -46.611 -8.187 34.194 1.00 91.81 487 LEU A CA 1
ATOM 3867 C C . LEU A 1 487 ? -46.938 -9.376 33.278 1.00 91.81 487 LEU A C 1
ATOM 3869 O O . LEU A 1 487 ? -47.940 -10.047 33.496 1.00 91.81 487 LEU A O 1
ATOM 3873 N N . ALA A 1 488 ? -46.099 -9.651 32.275 1.00 90.81 488 ALA A N 1
ATOM 3874 C CA . ALA A 1 488 ? -46.319 -10.748 31.332 1.00 90.81 488 ALA A CA 1
ATOM 3875 C C . ALA A 1 488 ? -45.890 -12.126 31.869 1.00 90.81 488 ALA A C 1
ATOM 3877 O O . ALA A 1 488 ? -46.516 -13.131 31.546 1.00 90.81 488 ALA A O 1
ATOM 3878 N N . SER A 1 489 ? -44.812 -12.185 32.656 1.00 86.25 489 SER A N 1
ATOM 3879 C CA . SER A 1 489 ? -44.121 -13.441 33.000 1.00 86.25 489 SER A CA 1
ATOM 3880 C C . SER A 1 489 ? -44.232 -13.813 34.480 1.00 86.25 489 SER A C 1
ATOM 3882 O O . SER A 1 489 ? -43.780 -14.888 34.868 1.00 86.25 489 SER A O 1
ATOM 3884 N N . GLY A 1 490 ? -44.731 -12.907 35.331 1.00 83.31 490 GLY A N 1
ATOM 3885 C CA . GLY A 1 490 ? -44.798 -13.080 36.789 1.00 83.31 490 GLY A CA 1
ATOM 3886 C C . GLY A 1 490 ? -43.435 -13.146 37.493 1.00 83.31 490 GLY A C 1
ATOM 3887 O O . GLY A 1 490 ? -43.372 -13.367 38.698 1.00 83.31 490 GLY A O 1
ATOM 3888 N N . THR A 1 491 ? -42.335 -12.961 36.761 1.00 81.62 491 THR A N 1
ATOM 3889 C CA . THR A 1 491 ? -40.958 -13.089 37.254 1.00 81.62 491 THR A CA 1
ATOM 3890 C C . THR A 1 491 ? -40.140 -11.853 36.903 1.00 81.62 491 THR A C 1
ATOM 3892 O O . THR A 1 491 ? -40.424 -11.144 35.935 1.00 81.62 491 THR A O 1
ATOM 3895 N N . THR A 1 492 ? -39.110 -11.563 37.697 1.00 82.44 492 THR A N 1
ATOM 3896 C CA . THR A 1 492 ? -38.216 -10.437 37.426 1.00 82.44 492 THR A CA 1
ATOM 3897 C C . THR A 1 492 ? -37.189 -10.798 36.359 1.00 82.44 492 THR A C 1
ATOM 3899 O O . THR A 1 492 ? -36.675 -11.915 36.291 1.00 82.44 492 THR A O 1
ATOM 3902 N N . LEU A 1 493 ? -36.830 -9.814 35.532 1.00 78.19 493 LEU A N 1
ATOM 3903 C CA . LEU A 1 493 ? -35.842 -9.996 34.468 1.00 78.19 493 LEU A CA 1
ATOM 3904 C C . LEU A 1 493 ? -34.442 -10.339 35.014 1.00 78.19 493 LEU A C 1
ATOM 3906 O O . LEU A 1 493 ? -33.636 -10.945 34.311 1.00 78.19 493 LEU A O 1
ATOM 3910 N N . MET A 1 494 ? -34.157 -9.984 36.270 1.00 80.19 494 MET A N 1
ATOM 3911 C CA . MET A 1 494 ? -32.940 -10.328 37.002 1.00 80.19 494 MET A CA 1
ATOM 3912 C C . MET A 1 494 ? -33.291 -10.741 38.435 1.00 80.19 494 MET A C 1
ATOM 3914 O O . MET A 1 494 ? -34.218 -10.180 39.022 1.00 80.19 494 MET A O 1
ATOM 3918 N N . THR A 1 495 ? -32.568 -11.714 38.996 1.00 82.38 495 THR A N 1
ATOM 3919 C CA . THR A 1 495 ? -32.795 -12.146 40.382 1.00 82.38 495 THR A CA 1
ATOM 3920 C C . THR A 1 495 ? -32.368 -11.052 41.370 1.00 82.38 495 THR A C 1
ATOM 3922 O O . THR A 1 495 ? -31.443 -10.285 41.063 1.00 82.38 495 THR A O 1
ATOM 3925 N N . PRO A 1 496 ? -33.006 -10.954 42.550 1.00 82.62 496 PRO A N 1
ATOM 3926 C CA . PRO A 1 496 ? -32.647 -9.967 43.570 1.00 82.62 496 PRO A CA 1
ATOM 3927 C C . PRO A 1 496 ? -31.171 -10.029 43.985 1.00 82.62 496 PRO A C 1
ATOM 3929 O O . PRO A 1 496 ? -30.534 -8.994 44.176 1.00 82.62 496 PRO A O 1
ATOM 3932 N N . GLU A 1 497 ? -30.599 -11.230 44.066 1.00 81.88 497 GLU A N 1
ATOM 3933 C CA . GLU A 1 497 ? -29.199 -11.458 44.438 1.00 81.88 497 GLU A CA 1
ATOM 3934 C C . GLU A 1 497 ? -28.263 -10.875 43.379 1.00 81.88 497 GLU A C 1
ATOM 3936 O O . GLU A 1 497 ? -27.338 -10.129 43.700 1.00 81.88 497 GLU A O 1
ATOM 3941 N N . LYS A 1 498 ? -28.548 -11.140 42.097 1.00 79.75 498 LYS A N 1
ATOM 3942 C CA . LYS A 1 498 ? -27.757 -10.614 40.980 1.00 79.75 498 LYS A CA 1
ATOM 3943 C C . LYS A 1 498 ? -27.895 -9.093 40.867 1.00 79.75 498 LYS A C 1
ATOM 3945 O O . LYS A 1 498 ? -26.920 -8.426 40.534 1.00 79.75 498 LYS A O 1
ATOM 3950 N N . ALA A 1 499 ? -29.066 -8.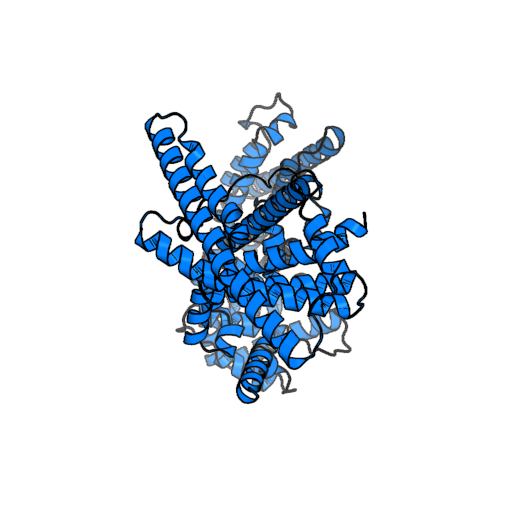533 41.187 1.00 82.44 499 ALA A N 1
ATOM 3951 C CA . ALA A 1 499 ? -29.292 -7.085 41.260 1.00 82.44 499 ALA A CA 1
ATOM 3952 C C . ALA A 1 499 ? -28.466 -6.412 42.359 1.00 82.44 499 ALA A C 1
ATOM 3954 O O . ALA A 1 499 ? -27.784 -5.423 42.087 1.00 82.44 499 ALA A O 1
ATOM 3955 N N . ARG A 1 500 ? -28.456 -6.976 43.571 1.00 84.12 500 ARG A N 1
ATOM 3956 C CA . ARG A 1 500 ? -27.623 -6.476 44.674 1.00 84.12 500 ARG A CA 1
ATOM 3957 C C . ARG A 1 500 ? -26.133 -6.604 44.364 1.00 84.12 500 ARG A C 1
ATOM 3959 O O . ARG A 1 500 ? -25.398 -5.649 44.583 1.00 84.12 500 ARG A O 1
ATOM 3966 N N . ALA A 1 501 ? -25.698 -7.732 43.800 1.00 81.00 501 ALA A N 1
ATOM 3967 C CA . ALA A 1 501 ? -24.307 -7.930 43.390 1.00 81.00 501 ALA A CA 1
ATOM 3968 C C . ALA A 1 501 ? -23.873 -6.917 42.316 1.00 81.00 501 ALA A C 1
ATOM 3970 O O . ALA A 1 501 ? -22.802 -6.322 42.425 1.00 81.00 501 ALA A O 1
ATOM 3971 N N . ALA A 1 502 ? -24.723 -6.658 41.316 1.00 80.25 502 ALA A N 1
ATOM 3972 C CA . ALA A 1 502 ? -24.458 -5.647 40.295 1.00 80.25 502 ALA A CA 1
ATOM 3973 C C . ALA A 1 502 ? -24.343 -4.237 40.901 1.00 80.25 502 ALA A C 1
ATOM 3975 O O . ALA A 1 502 ? -23.414 -3.509 40.561 1.00 80.25 502 ALA A O 1
ATOM 3976 N N . LEU A 1 503 ? -25.221 -3.867 41.839 1.00 81.62 503 LEU A N 1
ATOM 3977 C CA . LEU A 1 503 ? -25.127 -2.588 42.552 1.00 81.62 503 LEU A CA 1
ATOM 3978 C C . LEU A 1 503 ? -23.851 -2.488 43.399 1.00 81.62 503 LEU A C 1
ATOM 3980 O O . LEU A 1 503 ? -23.159 -1.479 43.331 1.00 81.62 503 LEU A O 1
ATOM 3984 N N . HIS A 1 504 ? -23.489 -3.541 44.134 1.00 79.06 504 HIS A N 1
ATOM 3985 C CA . HIS A 1 504 ? -22.260 -3.567 44.934 1.00 79.06 504 HIS A CA 1
ATOM 3986 C C . HIS A 1 504 ? -20.984 -3.516 44.088 1.00 79.06 504 HIS A C 1
ATOM 3988 O O . HIS A 1 504 ? -19.977 -2.970 44.536 1.00 79.06 504 HIS A O 1
ATOM 3994 N N . SER A 1 505 ? -21.020 -4.039 42.858 1.00 72.56 505 SER A N 1
ATOM 3995 C CA . SER A 1 505 ? -19.890 -3.939 41.926 1.00 72.56 505 SER A CA 1
ATOM 3996 C C . SER A 1 505 ? -19.615 -2.498 41.463 1.00 72.56 505 SER A C 1
ATOM 3998 O O . SER A 1 505 ? -18.499 -2.181 41.051 1.00 72.56 505 SER A O 1
ATOM 4000 N N . LEU A 1 506 ? -20.601 -1.602 41.584 1.00 70.69 506 LEU A N 1
ATOM 4001 C CA . LEU A 1 506 ? -20.506 -0.184 41.243 1.00 70.69 506 LEU A CA 1
ATOM 4002 C C . LEU A 1 506 ? -20.072 0.633 42.476 1.00 70.69 506 LEU A C 1
ATOM 4004 O O . LEU A 1 506 ? -20.833 1.439 43.004 1.00 70.69 506 LEU A O 1
ATOM 4008 N N . SER A 1 507 ? -18.843 0.415 42.954 1.00 71.00 507 SER A N 1
ATOM 4009 C CA . SER A 1 507 ? -18.263 1.158 44.086 1.00 71.00 507 SER A CA 1
ATOM 4010 C C . SER A 1 507 ? -17.258 2.212 43.622 1.00 71.00 507 SER A C 1
ATOM 4012 O O . SER A 1 507 ? -16.325 1.891 42.886 1.00 71.00 507 SER A O 1
ATOM 4014 N N . LEU A 1 508 ? -17.401 3.452 44.106 1.00 67.00 508 LEU A N 1
ATOM 4015 C CA . LEU A 1 508 ? -16.488 4.565 43.804 1.00 67.00 508 LEU A CA 1
ATOM 4016 C C . LEU A 1 508 ? -15.076 4.347 44.378 1.00 67.00 508 LEU A C 1
ATOM 4018 O O . LEU A 1 508 ? -14.096 4.775 43.780 1.00 67.00 508 LEU A O 1
ATOM 4022 N N . VAL A 1 509 ? -14.986 3.660 45.521 1.00 74.06 509 VAL A N 1
ATOM 4023 C CA . VAL A 1 509 ? -13.730 3.329 46.225 1.00 74.06 509 VAL A CA 1
ATOM 4024 C C . VAL A 1 509 ? -13.209 1.935 45.816 1.00 74.06 509 VAL A C 1
ATOM 4026 O O . VAL A 1 509 ? -12.117 1.533 46.198 1.00 74.06 509 VAL A O 1
ATOM 4029 N N . GLY A 1 510 ? -13.986 1.182 45.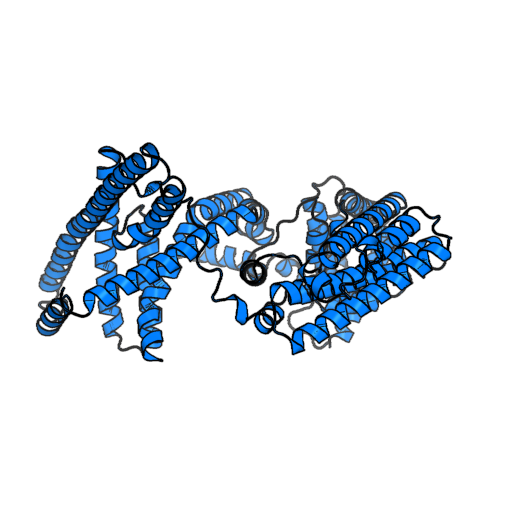027 1.00 73.25 510 GLY A N 1
ATOM 4030 C CA . GLY A 1 510 ? -13.612 -0.136 44.509 1.00 73.25 510 GLY A CA 1
ATOM 4031 C C . GLY A 1 510 ? -12.761 -0.070 43.231 1.00 73.25 510 GLY A C 1
ATOM 4032 O O . GLY A 1 510 ? -12.231 0.981 42.889 1.00 73.25 510 GLY A O 1
ATOM 4033 N N . PRO A 1 511 ? -12.656 -1.166 42.457 1.00 76.62 511 PRO A N 1
ATOM 4034 C CA . PRO A 1 511 ? -11.881 -1.203 41.210 1.00 76.62 511 PRO A CA 1
ATOM 4035 C C . PRO A 1 511 ? -12.534 -0.427 40.049 1.00 76.62 511 PRO A C 1
ATOM 4037 O O . PRO A 1 511 ? -11.983 -0.377 38.950 1.00 76.62 511 PRO A O 1
ATOM 4040 N N . ALA A 1 512 ? -13.705 0.187 40.249 1.00 75.56 512 ALA A N 1
ATOM 4041 C CA . ALA A 1 512 ? -14.428 0.904 39.200 1.00 75.56 512 ALA A CA 1
ATOM 4042 C C . ALA A 1 512 ? -13.609 2.024 38.515 1.00 75.56 512 ALA A C 1
ATOM 4044 O O . ALA A 1 512 ? -13.688 2.113 37.288 1.00 75.56 512 ALA A O 1
ATOM 4045 N N . PRO A 1 513 ? -12.778 2.832 39.213 1.00 78.31 513 PRO A N 1
ATOM 4046 C CA . PRO A 1 513 ? -11.909 3.815 38.564 1.00 78.31 513 PRO A CA 1
ATOM 4047 C C . PRO A 1 513 ? -10.868 3.180 37.632 1.00 78.31 513 PRO A C 1
ATOM 4049 O O . PRO A 1 513 ? -10.605 3.725 36.563 1.00 78.31 513 PRO A O 1
ATOM 4052 N N . LEU A 1 514 ? -10.325 2.005 37.981 1.00 77.19 514 LEU A N 1
ATOM 4053 C CA . LEU A 1 514 ? -9.406 1.251 37.116 1.00 77.19 514 LEU A CA 1
ATOM 4054 C C . LEU A 1 514 ? -10.115 0.779 35.843 1.00 77.19 514 LEU A C 1
ATOM 4056 O O . LEU A 1 514 ? -9.596 0.965 34.744 1.00 77.19 514 LEU A O 1
ATOM 4060 N N . TYR A 1 515 ? -11.333 0.243 35.967 1.00 74.00 515 TYR A N 1
ATOM 4061 C CA . TYR A 1 515 ? -12.148 -0.125 34.806 1.00 74.00 515 TYR A CA 1
ATOM 4062 C C . TYR A 1 515 ? -12.534 1.088 33.952 1.00 74.00 515 TYR A C 1
ATOM 4064 O O . TYR A 1 515 ? -12.551 0.990 32.724 1.00 74.00 515 TYR A O 1
ATOM 4072 N N . ALA A 1 516 ? -12.819 2.238 34.567 1.00 76.00 516 ALA A N 1
ATOM 4073 C CA . ALA A 1 516 ? -13.106 3.478 33.853 1.00 76.00 516 ALA A CA 1
ATOM 4074 C C . ALA A 1 516 ? -11.875 3.986 33.084 1.00 76.00 516 ALA A C 1
ATOM 4076 O O . ALA A 1 516 ? -11.998 4.335 31.910 1.00 76.00 516 ALA A O 1
ATOM 4077 N N . ALA A 1 517 ? -10.689 3.955 33.700 1.00 77.00 517 ALA A N 1
ATOM 4078 C CA . ALA A 1 517 ? -9.427 4.298 33.049 1.00 77.00 517 ALA A CA 1
ATOM 4079 C C . ALA A 1 517 ? -9.119 3.348 31.881 1.00 77.00 517 ALA A C 1
ATOM 4081 O O . ALA A 1 517 ? -8.839 3.808 30.774 1.00 77.00 517 ALA A O 1
ATOM 4082 N N . LEU A 1 518 ? -9.265 2.034 32.088 1.00 78.94 518 LEU A N 1
ATOM 4083 C CA . LEU A 1 518 ? -9.117 1.030 31.033 1.00 78.94 518 LEU A CA 1
ATOM 4084 C C . LEU A 1 518 ? -10.101 1.281 29.887 1.00 78.94 518 LEU A C 1
ATOM 4086 O O . LEU A 1 518 ? -9.707 1.292 28.726 1.00 78.94 518 LEU A O 1
ATOM 4090 N N . THR A 1 519 ? -11.368 1.549 30.200 1.00 78.56 519 THR A N 1
ATOM 4091 C CA . THR A 1 519 ? -12.380 1.897 29.194 1.00 78.56 519 THR A CA 1
ATOM 4092 C C . THR A 1 519 ? -11.964 3.150 28.422 1.00 78.56 519 THR A C 1
ATOM 4094 O O . THR A 1 519 ? -12.078 3.167 27.199 1.00 78.56 519 THR A O 1
ATOM 4097 N N . GLY A 1 520 ? -11.410 4.161 29.098 1.00 71.69 520 GLY A N 1
ATOM 4098 C CA . GLY A 1 520 ? -10.813 5.343 28.473 1.00 71.69 520 GLY A CA 1
ATOM 4099 C C . GLY A 1 520 ? -9.705 4.999 27.473 1.00 71.69 520 GLY A C 1
ATOM 4100 O O . GLY A 1 520 ? -9.719 5.510 26.355 1.00 71.69 520 GLY A O 1
ATOM 4101 N N . ILE A 1 521 ? -8.804 4.075 27.824 1.00 73.12 521 ILE A N 1
ATOM 4102 C CA . ILE A 1 521 ? -7.753 3.575 26.921 1.00 73.12 521 ILE A CA 1
ATOM 4103 C C . ILE A 1 521 ? -8.367 2.862 25.711 1.00 73.12 521 ILE A C 1
ATOM 4105 O O . ILE A 1 521 ? -7.965 3.126 24.581 1.00 73.12 521 ILE A O 1
ATOM 4109 N N . LEU A 1 522 ? -9.362 1.992 25.910 1.00 78.94 522 LEU A N 1
ATOM 4110 C CA . LEU A 1 522 ? -10.021 1.278 24.807 1.00 78.94 522 LEU A CA 1
ATOM 4111 C C . LEU A 1 522 ? -10.747 2.237 23.856 1.00 78.94 522 LEU A C 1
ATOM 4113 O O . LEU A 1 522 ? -10.709 2.065 22.638 1.00 78.94 522 LEU A O 1
ATOM 4117 N N . LEU A 1 523 ? -11.386 3.269 24.405 1.00 75.50 523 LEU A N 1
ATOM 4118 C CA . LEU A 1 523 ? -12.027 4.328 23.633 1.00 75.50 523 LEU A CA 1
ATOM 4119 C C . LEU A 1 523 ? -11.000 5.138 22.837 1.00 75.50 523 LEU A C 1
ATOM 4121 O O . LEU A 1 523 ? -11.233 5.412 21.662 1.00 75.50 523 LEU A O 1
ATOM 4125 N N . TRP A 1 524 ? -9.860 5.471 23.445 1.00 71.88 524 TRP A N 1
ATOM 4126 C CA . TRP A 1 524 ? -8.750 6.144 22.772 1.00 71.88 524 TRP A CA 1
ATOM 4127 C C . TRP A 1 524 ? -8.148 5.288 21.647 1.00 71.88 524 TRP A C 1
ATOM 4129 O O . TRP A 1 524 ? -8.011 5.754 20.520 1.00 71.88 524 TRP A O 1
ATOM 4139 N N . LEU A 1 525 ? -7.885 4.000 21.891 1.00 68.81 525 LEU A N 1
ATOM 4140 C CA . LEU A 1 525 ? -7.441 3.061 20.852 1.00 68.81 525 LEU A CA 1
ATOM 4141 C C . LEU A 1 525 ? -8.452 2.967 19.703 1.00 68.81 525 LEU A C 1
ATOM 4143 O O . LEU A 1 525 ? -8.086 2.891 18.530 1.00 68.81 525 LEU A O 1
ATOM 4147 N N . SER A 1 526 ? -9.738 3.009 20.034 1.00 72.75 526 SER A N 1
ATOM 4148 C CA . SER A 1 526 ? -10.804 3.001 19.047 1.00 72.75 526 SER A CA 1
ATOM 4149 C C . SER A 1 526 ? -10.888 4.295 18.229 1.00 72.75 526 SER A C 1
ATOM 4151 O O . SER A 1 526 ? -11.223 4.229 17.045 1.00 72.75 526 SER A O 1
ATOM 4153 N N . SER A 1 527 ? -10.626 5.465 18.819 1.00 62.62 527 SER A N 1
ATOM 4154 C CA . SER A 1 527 ? -10.600 6.725 18.068 1.00 62.62 527 SER A CA 1
ATOM 4155 C C . SER A 1 527 ? -9.356 6.835 17.190 1.00 62.62 527 SER A C 1
ATOM 4157 O O . SER A 1 527 ? -9.462 7.318 16.064 1.00 62.62 527 SER A O 1
ATOM 4159 N N . LEU A 1 528 ? -8.220 6.279 17.625 1.00 61.38 528 LEU A N 1
ATOM 4160 C CA . LEU A 1 528 ? -7.040 6.099 16.775 1.00 61.38 528 LEU A CA 1
ATOM 4161 C C . LEU A 1 528 ? -7.348 5.226 15.554 1.00 61.38 528 LEU A C 1
ATOM 4163 O O . LEU A 1 528 ? -7.002 5.596 14.435 1.00 61.38 528 LEU A O 1
ATOM 4167 N N . ALA A 1 529 ? -8.039 4.096 15.739 1.00 61.75 529 ALA A N 1
ATOM 4168 C CA . ALA A 1 529 ? -8.448 3.233 14.629 1.00 61.75 529 ALA A CA 1
ATOM 4169 C C . ALA A 1 529 ? -9.379 3.959 13.636 1.00 61.75 529 ALA A C 1
ATOM 4171 O O . ALA A 1 529 ? -9.221 3.818 12.422 1.00 61.75 529 ALA A O 1
ATOM 4172 N N . ALA A 1 530 ? -10.317 4.767 14.141 1.00 62.78 530 ALA A N 1
ATOM 4173 C CA . ALA A 1 530 ? -11.211 5.588 13.325 1.00 62.78 530 ALA A CA 1
ATOM 4174 C C . ALA A 1 530 ? -10.457 6.663 12.524 1.00 62.78 530 ALA A C 1
ATOM 4176 O O . ALA A 1 530 ? -10.627 6.745 11.309 1.00 62.78 530 ALA A O 1
ATOM 4177 N N . GLY A 1 531 ? -9.603 7.451 13.188 1.00 53.69 531 GLY A N 1
ATOM 4178 C CA . GLY A 1 531 ? -8.806 8.504 12.550 1.00 53.69 531 GLY A CA 1
ATOM 4179 C C . GLY A 1 531 ? -7.811 7.945 11.535 1.00 53.69 531 GLY A C 1
ATOM 4180 O O . GLY A 1 531 ? -7.632 8.506 10.455 1.00 53.69 531 GLY A O 1
ATOM 4181 N N . PHE A 1 532 ? -7.230 6.779 11.833 1.00 60.59 532 PHE A N 1
ATOM 4182 C CA . PHE A 1 532 ? -6.406 6.043 10.885 1.00 60.59 532 PHE A CA 1
ATOM 4183 C C . PHE A 1 532 ? -7.193 5.683 9.618 1.00 60.59 532 PHE A C 1
ATOM 4185 O O . PHE A 1 532 ? -6.719 5.942 8.514 1.00 60.59 532 PHE A O 1
ATOM 4192 N N . ALA A 1 533 ? -8.393 5.113 9.763 1.00 60.69 533 ALA A N 1
ATOM 4193 C CA . ALA A 1 533 ? -9.216 4.706 8.627 1.00 60.69 533 ALA A CA 1
ATOM 4194 C C . ALA A 1 533 ? -9.686 5.887 7.765 1.00 60.69 533 ALA A C 1
ATOM 4196 O O . ALA A 1 533 ? -9.758 5.750 6.544 1.00 60.69 533 ALA A O 1
ATOM 4197 N N . ASP A 1 534 ? -9.972 7.034 8.377 1.00 56.91 534 ASP A N 1
ATOM 4198 C CA . ASP A 1 534 ? -10.419 8.236 7.671 1.00 56.91 534 ASP A CA 1
ATOM 4199 C C . ASP A 1 534 ? -9.300 8.867 6.838 1.00 56.91 534 ASP A C 1
ATOM 4201 O O . ASP A 1 534 ? -9.398 9.005 5.616 1.00 56.91 534 ASP A O 1
ATOM 4205 N N . ASN A 1 535 ? -8.158 9.123 7.485 1.00 54.66 535 ASN A N 1
ATOM 4206 C CA . ASN A 1 535 ? -6.965 9.637 6.819 1.00 54.66 535 ASN A CA 1
ATOM 4207 C C . ASN A 1 535 ? -6.507 8.694 5.697 1.00 54.66 535 ASN A C 1
ATOM 4209 O O . ASN A 1 535 ? -6.089 9.124 4.624 1.00 54.66 535 ASN A O 1
ATOM 4213 N N . TRP A 1 536 ? -6.629 7.388 5.920 1.00 59.22 536 TRP A N 1
ATOM 4214 C CA . TRP A 1 536 ? -6.358 6.384 4.904 1.00 59.22 536 TRP A CA 1
ATOM 4215 C C . TRP A 1 536 ? -7.283 6.491 3.688 1.00 59.22 536 TRP A C 1
ATOM 4217 O O . TRP A 1 536 ? -6.821 6.362 2.550 1.00 59.22 536 TRP A O 1
ATOM 4227 N N . PHE A 1 537 ? -8.579 6.721 3.921 1.00 62.06 537 PHE A N 1
ATOM 4228 C CA . PHE A 1 537 ? -9.580 6.880 2.870 1.00 62.06 537 PHE A CA 1
ATOM 4229 C C . PHE A 1 537 ? -9.297 8.113 2.004 1.00 62.06 537 PHE A C 1
ATOM 4231 O O . PHE A 1 537 ? -9.333 8.023 0.771 1.00 62.06 537 PHE A O 1
ATOM 4238 N N . ALA A 1 538 ? -8.929 9.223 2.645 1.00 56.28 538 ALA A N 1
ATOM 4239 C CA . ALA A 1 538 ? -8.557 10.467 1.983 1.00 56.28 538 ALA A CA 1
ATOM 4240 C C . ALA A 1 538 ? -7.241 10.342 1.195 1.00 56.28 538 ALA A C 1
ATOM 4242 O O . ALA A 1 538 ? -7.217 10.595 -0.011 1.00 56.28 538 ALA A O 1
ATOM 4243 N N . LEU A 1 539 ? -6.161 9.877 1.839 1.00 50.12 539 LEU A N 1
ATOM 4244 C CA . LEU A 1 539 ? -4.817 9.800 1.248 1.00 50.12 539 LEU A CA 1
ATOM 4245 C C . LEU A 1 539 ? -4.786 8.977 -0.047 1.00 50.12 539 LEU A C 1
ATOM 4247 O O . LEU A 1 539 ? -4.037 9.285 -0.969 1.00 50.12 539 LEU A O 1
ATOM 4251 N N . ARG A 1 540 ? -5.598 7.917 -0.123 1.00 55.78 540 ARG A N 1
ATOM 4252 C CA . ARG A 1 540 ? -5.629 7.001 -1.274 1.00 55.78 540 ARG A CA 1
ATOM 4253 C C . ARG A 1 540 ? -6.691 7.325 -2.307 1.00 55.78 540 ARG A C 1
ATOM 4255 O O . ARG A 1 540 ? -6.898 6.514 -3.206 1.00 55.78 540 ARG A O 1
ATOM 4262 N N . ARG A 1 541 ? -7.406 8.444 -2.155 1.00 63.03 541 ARG A N 1
ATOM 4263 C CA . ARG A 1 541 ? -8.536 8.803 -3.026 1.00 63.03 541 ARG A CA 1
ATOM 4264 C C . ARG A 1 541 ? -9.504 7.618 -3.181 1.00 63.03 541 ARG A C 1
ATOM 4266 O O . ARG A 1 541 ? -10.001 7.327 -4.268 1.00 63.03 541 ARG A O 1
ATOM 4273 N N . LEU A 1 542 ? -9.770 6.902 -2.080 1.00 65.88 542 LEU A N 1
ATOM 4274 C CA . LEU A 1 542 ? -10.509 5.629 -2.088 1.00 65.88 542 LEU A CA 1
ATOM 4275 C C . LEU A 1 542 ? -11.930 5.773 -2.640 1.00 65.88 542 LEU A C 1
ATOM 4277 O O . LEU A 1 542 ? -12.471 4.836 -3.227 1.00 65.88 542 LEU A O 1
ATOM 4281 N N . ARG A 1 543 ? -12.506 6.972 -2.532 1.00 68.62 543 ARG A N 1
ATOM 4282 C CA . ARG A 1 543 ? -13.742 7.347 -3.218 1.00 68.62 543 ARG A CA 1
ATOM 4283 C C . ARG A 1 543 ? -13.661 7.108 -4.726 1.00 68.62 543 ARG A C 1
ATOM 4285 O O . ARG A 1 543 ? -14.561 6.499 -5.300 1.00 68.62 543 ARG A O 1
ATOM 4292 N N . GLU A 1 544 ? -12.607 7.599 -5.367 1.00 66.19 544 GLU A N 1
ATOM 4293 C CA . GLU A 1 544 ? -12.417 7.502 -6.815 1.00 66.19 544 GLU A CA 1
ATOM 4294 C C . GLU A 1 544 ? -12.147 6.055 -7.226 1.00 66.19 544 GLU A C 1
ATOM 4296 O O . GLU A 1 544 ? -12.743 5.573 -8.193 1.00 66.19 544 GLU A O 1
ATOM 4301 N N . ALA A 1 545 ? -11.344 5.340 -6.432 1.00 69.12 545 ALA A N 1
ATOM 4302 C CA . ALA A 1 545 ? -11.064 3.920 -6.625 1.00 69.12 545 ALA A CA 1
ATOM 4303 C C . ALA A 1 545 ? -12.343 3.064 -6.577 1.00 69.12 545 ALA A C 1
ATOM 4305 O O . ALA A 1 545 ? -12.563 2.212 -7.439 1.00 69.12 545 ALA A O 1
ATOM 4306 N N . LEU A 1 546 ? -13.217 3.301 -5.593 1.00 70.69 546 LEU A N 1
ATOM 4307 C CA . LEU A 1 546 ? -14.474 2.564 -5.426 1.00 70.69 546 LEU A CA 1
ATOM 4308 C C . LEU A 1 546 ? -15.524 2.940 -6.476 1.00 70.69 546 LEU A C 1
ATOM 4310 O O . LEU A 1 546 ? -16.268 2.069 -6.930 1.00 70.69 546 LEU A O 1
ATOM 4314 N N . ALA A 1 547 ? -15.577 4.209 -6.891 1.00 72.31 547 ALA A N 1
ATOM 4315 C CA . ALA A 1 547 ? -16.507 4.669 -7.920 1.00 72.31 547 ALA A CA 1
ATOM 4316 C C . ALA A 1 547 ? -16.247 4.010 -9.287 1.00 72.31 547 ALA A C 1
ATOM 4318 O O . ALA A 1 547 ? -17.204 3.698 -9.996 1.00 72.31 547 ALA A O 1
ATOM 4319 N N . HIS A 1 548 ? -14.978 3.745 -9.621 1.00 67.12 548 HIS A N 1
ATOM 4320 C CA . HIS A 1 548 ? -14.557 3.159 -10.902 1.00 67.12 548 HIS A CA 1
ATOM 4321 C C . HIS A 1 548 ? -14.201 1.666 -10.813 1.00 67.12 548 HIS A C 1
ATOM 4323 O O . HIS A 1 548 ? -13.747 1.062 -11.785 1.00 67.12 548 HIS A O 1
ATOM 4329 N N . GLN A 1 549 ? -14.415 1.026 -9.661 1.00 70.56 549 GLN A N 1
ATOM 4330 C CA . GLN A 1 549 ? -14.058 -0.376 -9.465 1.00 70.56 549 GLN A CA 1
ATOM 4331 C C . GLN A 1 549 ? -14.855 -1.307 -10.397 1.00 70.56 549 GLN A C 1
ATOM 4333 O O . GLN A 1 549 ? -16.069 -1.448 -10.238 1.00 70.56 549 GLN A O 1
ATOM 4338 N N . ARG A 1 550 ? -14.157 -2.075 -11.257 1.00 65.12 550 ARG A N 1
ATOM 4339 C CA . ARG A 1 550 ? -14.731 -3.075 -12.196 1.00 65.12 550 ARG A CA 1
ATOM 4340 C C . ARG A 1 550 ? -15.836 -3.930 -11.565 1.00 65.12 550 ARG A C 1
ATOM 4342 O O . ARG A 1 550 ? -16.944 -4.003 -12.083 1.00 65.12 550 ARG A O 1
ATOM 4349 N N . ARG A 1 551 ? -15.561 -4.556 -10.414 1.00 66.94 551 ARG A N 1
ATOM 4350 C CA . ARG A 1 551 ? -16.510 -5.467 -9.739 1.00 66.94 551 ARG A CA 1
ATOM 4351 C C . ARG A 1 551 ? -17.719 -4.744 -9.149 1.00 66.94 551 ARG A C 1
ATOM 4353 O O . ARG A 1 551 ? -18.826 -5.273 -9.191 1.00 66.94 551 ARG A O 1
ATOM 4360 N N . LEU A 1 552 ? -17.514 -3.549 -8.605 1.00 68.38 552 LEU A N 1
ATOM 4361 C CA . LEU A 1 552 ? -18.554 -2.793 -7.913 1.00 68.38 552 LEU A CA 1
ATOM 4362 C C . LEU A 1 552 ? -19.481 -2.097 -8.916 1.00 68.38 552 LEU A C 1
ATOM 4364 O O . LEU A 1 552 ? -20.702 -2.192 -8.794 1.00 68.38 552 LEU A O 1
ATOM 4368 N N . VAL A 1 553 ? -18.908 -1.506 -9.969 1.00 74.56 553 VAL A N 1
ATOM 4369 C CA . VAL A 1 553 ? -19.637 -0.961 -11.122 1.00 74.56 553 VAL A CA 1
ATOM 4370 C C . VAL A 1 553 ? -20.419 -2.065 -11.830 1.00 74.56 553 VAL A C 1
ATOM 4372 O O . VAL A 1 553 ? -21.594 -1.873 -12.131 1.00 74.56 553 VAL A O 1
ATOM 4375 N N . HIS A 1 554 ? -19.833 -3.249 -12.023 1.00 67.88 554 HIS A N 1
ATOM 4376 C CA . HIS A 1 554 ? -20.540 -4.374 -12.638 1.00 67.88 554 HIS A CA 1
ATOM 4377 C C . HIS A 1 554 ? -21.688 -4.915 -11.765 1.00 67.88 554 HIS A C 1
ATOM 4379 O O . HIS A 1 554 ? -22.743 -5.296 -12.273 1.00 67.88 554 HIS A O 1
ATOM 4385 N N . ALA A 1 555 ? -21.513 -4.943 -10.441 1.00 71.19 555 ALA A N 1
ATOM 4386 C CA . ALA A 1 555 ? -22.523 -5.468 -9.526 1.00 71.19 555 ALA A CA 1
ATOM 4387 C C . ALA A 1 555 ? -23.671 -4.476 -9.246 1.00 71.19 555 ALA A C 1
ATOM 4389 O O . ALA A 1 555 ? -24.823 -4.900 -9.138 1.00 71.19 555 ALA A O 1
ATOM 4390 N N . LEU A 1 556 ? -23.380 -3.174 -9.129 1.00 72.19 556 LEU A N 1
ATOM 4391 C CA . LEU A 1 556 ? -24.332 -2.144 -8.680 1.00 72.19 556 LEU A CA 1
ATOM 4392 C C . LEU A 1 556 ? -24.743 -1.143 -9.781 1.00 72.19 556 LEU A C 1
ATOM 4394 O O . LEU A 1 556 ? -25.825 -0.546 -9.692 1.00 72.19 556 LEU A O 1
ATOM 4398 N N . GLY A 1 557 ? -23.912 -0.976 -10.814 1.00 75.88 557 GLY A N 1
ATOM 4399 C CA . GLY A 1 557 ? -23.974 0.090 -11.822 1.00 75.88 557 GLY A CA 1
ATOM 4400 C C . GLY A 1 557 ? -23.163 1.331 -11.418 1.00 75.88 557 GLY A C 1
ATOM 4401 O O . GLY A 1 557 ? -23.071 1.647 -10.231 1.00 75.88 557 GLY A O 1
ATOM 4402 N N . ALA A 1 558 ? -22.623 2.071 -12.396 1.00 73.56 558 ALA A N 1
ATOM 4403 C CA . ALA A 1 558 ? -21.718 3.214 -12.173 1.00 73.56 558 ALA A CA 1
ATOM 4404 C C . ALA A 1 558 ? -22.304 4.288 -11.230 1.00 73.56 558 ALA A C 1
ATOM 4406 O O . ALA A 1 558 ? -21.684 4.671 -10.240 1.00 73.56 558 ALA A O 1
ATOM 4407 N N . ALA A 1 559 ? -23.561 4.691 -11.446 1.00 76.25 559 ALA A N 1
ATOM 4408 C CA . ALA A 1 559 ? -24.225 5.703 -10.615 1.00 76.25 559 ALA A CA 1
ATOM 4409 C C . ALA A 1 559 ? -24.510 5.245 -9.168 1.00 76.25 559 ALA A C 1
ATOM 4411 O O . ALA A 1 559 ? -24.674 6.066 -8.264 1.00 76.25 559 ALA A O 1
ATOM 4412 N N . ARG A 1 560 ? -24.625 3.933 -8.916 1.00 77.75 560 ARG A N 1
ATOM 4413 C CA . ARG A 1 560 ? -24.783 3.405 -7.547 1.00 77.75 560 ARG A CA 1
ATOM 4414 C C . ARG A 1 560 ? -23.430 3.207 -6.877 1.00 77.75 560 ARG A C 1
ATOM 4416 O O . ARG A 1 560 ? -23.326 3.516 -5.697 1.00 77.75 560 ARG A O 1
ATOM 4423 N N . ALA A 1 561 ? -22.418 2.770 -7.626 1.00 76.12 561 ALA A N 1
ATOM 4424 C CA . ALA A 1 561 ? -21.037 2.675 -7.163 1.00 76.12 561 ALA A CA 1
ATOM 4425 C C . ALA A 1 561 ? -20.518 4.027 -6.650 1.00 76.12 561 ALA A C 1
ATOM 4427 O O . ALA A 1 561 ? -20.042 4.111 -5.521 1.00 76.12 561 ALA A O 1
ATOM 4428 N N . ALA A 1 562 ? -20.734 5.103 -7.414 1.00 77.88 562 ALA A N 1
ATOM 4429 C CA . ALA A 1 562 ? -20.358 6.458 -7.009 1.00 77.88 562 ALA A CA 1
ATOM 4430 C C . ALA A 1 562 ? -21.068 6.919 -5.721 1.00 77.88 562 ALA A C 1
ATOM 4432 O O . ALA A 1 562 ? -20.434 7.459 -4.816 1.00 77.88 562 ALA A O 1
ATOM 4433 N N . ARG A 1 563 ? -22.379 6.662 -5.589 1.00 81.12 563 ARG A N 1
ATOM 4434 C CA . ARG A 1 563 ? -23.135 7.000 -4.366 1.00 81.12 563 ARG A CA 1
ATOM 4435 C C . ARG A 1 563 ? -22.665 6.212 -3.146 1.00 81.12 563 ARG A C 1
ATOM 4437 O O . ARG A 1 563 ? -22.577 6.775 -2.061 1.00 81.12 563 ARG A O 1
ATOM 4444 N N . TRP A 1 564 ? -22.349 4.932 -3.329 1.00 81.19 564 TRP A N 1
ATOM 4445 C CA . TRP A 1 564 ? -21.777 4.092 -2.278 1.00 81.19 564 TRP A CA 1
ATOM 4446 C C . TRP A 1 564 ? -20.398 4.580 -1.840 1.00 81.19 564 TRP A C 1
ATOM 4448 O O . TRP A 1 564 ? -20.138 4.636 -0.644 1.00 81.19 564 TRP A O 1
ATOM 4458 N N . ALA A 1 565 ? -19.545 4.983 -2.784 1.00 79.00 565 ALA A N 1
ATOM 4459 C CA . ALA A 1 565 ? -18.229 5.534 -2.484 1.00 79.00 565 ALA A CA 1
ATOM 4460 C C . ALA A 1 565 ? -18.320 6.821 -1.641 1.00 79.00 565 ALA A C 1
ATOM 4462 O O . ALA A 1 565 ? -17.615 6.936 -0.644 1.00 79.00 565 ALA A O 1
ATOM 4463 N N . ILE A 1 566 ? -19.238 7.738 -1.982 1.00 81.75 566 ILE A N 1
ATOM 4464 C CA . ILE A 1 566 ? -19.494 8.972 -1.210 1.00 81.75 566 ILE A CA 1
ATOM 4465 C C . ILE A 1 566 ? -20.051 8.657 0.182 1.00 81.75 566 ILE A C 1
ATOM 4467 O O . ILE A 1 566 ? -19.684 9.293 1.166 1.00 81.75 566 ILE A O 1
ATOM 4471 N N . TRP A 1 567 ? -20.967 7.690 0.282 1.00 82.75 567 TRP A N 1
ATOM 4472 C CA . TRP A 1 567 ? -21.504 7.290 1.579 1.00 82.75 567 TRP A CA 1
ATOM 4473 C C . TRP A 1 567 ? -20.408 6.695 2.465 1.00 82.75 567 TRP A C 1
ATOM 4475 O O . TRP A 1 567 ? -20.313 7.067 3.631 1.00 82.75 567 TRP A O 1
ATOM 4485 N N . LEU A 1 568 ? -19.559 5.826 1.912 1.00 80.56 568 LEU A N 1
ATOM 4486 C CA . LEU A 1 568 ? -18.482 5.195 2.665 1.00 80.56 568 LEU A CA 1
ATOM 4487 C C . LEU A 1 568 ? -17.432 6.215 3.117 1.00 80.56 568 LEU A C 1
ATOM 4489 O O . LEU A 1 568 ? -17.056 6.177 4.280 1.00 80.56 568 LEU A O 1
ATOM 4493 N N . GLU A 1 569 ? -17.043 7.160 2.256 1.00 76.00 569 GLU A N 1
ATOM 4494 C CA . GLU A 1 569 ? -16.156 8.283 2.608 1.00 76.00 569 GLU A CA 1
ATOM 4495 C C . GLU A 1 569 ? -16.644 9.013 3.866 1.00 76.00 569 GLU A C 1
ATOM 4497 O O . GLU A 1 569 ? -15.880 9.242 4.792 1.00 76.00 569 GLU A O 1
ATOM 4502 N N . ARG A 1 570 ? -17.949 9.299 3.947 1.00 74.06 570 ARG A N 1
ATOM 4503 C CA . ARG A 1 570 ? -18.536 10.038 5.076 1.00 74.06 570 ARG A CA 1
ATOM 4504 C C . ARG A 1 570 ? -18.693 9.224 6.361 1.00 74.06 570 ARG A C 1
ATOM 4506 O O . ARG A 1 570 ? -18.901 9.817 7.412 1.00 74.06 570 ARG A O 1
ATOM 4513 N N . HIS A 1 571 ? -18.677 7.892 6.289 1.00 75.31 571 HIS A N 1
ATOM 4514 C CA . HIS A 1 571 ? -19.028 7.030 7.427 1.00 75.31 571 HIS A CA 1
ATOM 4515 C C . HIS A 1 571 ? -17.914 6.060 7.837 1.00 75.31 571 HIS A C 1
ATOM 4517 O O . HIS A 1 571 ? -18.046 5.411 8.874 1.00 75.31 571 HIS A O 1
ATOM 4523 N N . VAL A 1 572 ? -16.823 5.934 7.073 1.00 75.06 572 VAL A N 1
ATOM 4524 C CA . VAL A 1 572 ? -15.765 4.940 7.321 1.00 75.06 572 VAL A CA 1
ATOM 4525 C C . VAL A 1 572 ? -15.138 5.099 8.706 1.00 75.06 572 VAL A C 1
ATOM 4527 O O . VAL A 1 572 ? -15.026 4.108 9.426 1.00 75.06 572 VAL A O 1
ATOM 4530 N N . ALA A 1 573 ? -14.834 6.330 9.124 1.00 66.12 573 ALA A N 1
ATOM 4531 C CA . ALA A 1 573 ? -14.288 6.627 10.446 1.00 66.12 573 ALA A CA 1
ATOM 4532 C C . ALA A 1 573 ? -15.230 6.147 11.560 1.00 66.12 573 ALA A C 1
ATOM 4534 O O . ALA A 1 573 ? -14.830 5.445 12.489 1.00 66.12 573 ALA A O 1
ATOM 4535 N N . THR A 1 574 ? -16.520 6.463 11.426 1.00 69.62 574 THR A N 1
ATOM 4536 C CA . THR A 1 574 ? -17.557 6.082 12.388 1.00 69.62 574 THR A CA 1
ATOM 4537 C C . THR A 1 574 ? -17.764 4.570 12.436 1.00 69.62 574 THR A C 1
ATOM 4539 O O . THR A 1 574 ? -17.883 4.004 13.521 1.00 69.62 574 THR A O 1
ATOM 4542 N N . ILE A 1 575 ? -17.789 3.898 11.282 1.00 75.19 575 ILE A N 1
ATOM 4543 C CA . ILE A 1 575 ? -17.933 2.440 11.198 1.00 75.19 575 ILE A CA 1
ATOM 4544 C C . ILE A 1 575 ? -16.739 1.766 11.868 1.00 75.19 575 ILE A C 1
ATOM 4546 O O . ILE A 1 575 ? -16.937 0.933 12.751 1.00 75.19 575 ILE A O 1
ATOM 4550 N N . VAL A 1 576 ? -15.516 2.142 11.481 1.00 73.31 576 VAL A N 1
ATOM 4551 C CA . VAL A 1 576 ? -14.294 1.529 12.011 1.00 73.31 576 VAL A CA 1
ATOM 4552 C C . VAL A 1 576 ? -14.186 1.764 13.509 1.00 73.31 576 VAL A C 1
ATOM 4554 O O . VAL A 1 576 ? -14.014 0.789 14.231 1.00 73.31 576 VAL A O 1
ATOM 4557 N N . GLY A 1 577 ? -14.401 2.994 13.987 1.00 69.62 577 GLY A N 1
ATOM 4558 C CA . GLY A 1 577 ? -14.400 3.292 15.420 1.00 69.62 577 GLY A CA 1
ATOM 4559 C C . GLY A 1 577 ? -15.449 2.490 16.195 1.00 69.62 577 GLY A C 1
ATOM 4560 O O . GLY A 1 577 ? -15.174 1.908 17.237 1.00 69.62 577 GLY A O 1
ATOM 4561 N N . ASN A 1 578 ? -16.673 2.379 15.686 1.00 75.75 578 ASN A N 1
ATOM 4562 C CA . ASN A 1 578 ? -17.717 1.631 16.388 1.00 75.75 578 ASN A CA 1
ATOM 4563 C C . ASN A 1 578 ? -17.438 0.127 16.443 1.00 75.75 578 ASN A C 1
ATOM 4565 O O . ASN A 1 578 ? -17.673 -0.502 17.477 1.00 75.75 578 ASN A O 1
ATOM 4569 N N . VAL A 1 579 ? -16.936 -0.442 15.348 1.00 77.88 579 VAL A N 1
ATOM 4570 C CA . VAL A 1 579 ? -16.587 -1.862 15.276 1.00 77.88 579 VAL A CA 1
ATOM 4571 C C . VAL A 1 579 ? -15.372 -2.159 16.150 1.00 77.88 579 VAL A C 1
ATOM 4573 O O . VAL A 1 579 ? -15.426 -3.107 16.932 1.00 77.88 579 VAL A O 1
ATOM 4576 N N . SER A 1 580 ? -14.316 -1.338 16.090 1.00 77.56 580 SER A N 1
ATOM 4577 C CA . SER A 1 580 ? -13.129 -1.520 16.931 1.00 77.56 580 SER A CA 1
ATOM 4578 C C . SER A 1 580 ? -13.481 -1.445 18.410 1.00 77.56 580 SER A C 1
ATOM 4580 O O . SER A 1 580 ? -13.071 -2.320 19.165 1.00 77.56 580 SER A O 1
ATOM 4582 N N . LEU A 1 581 ? -14.304 -0.475 18.825 1.00 80.75 581 LEU A N 1
ATOM 4583 C CA . LEU A 1 581 ? -14.730 -0.385 20.219 1.00 80.75 581 LEU A CA 1
ATOM 4584 C C . LEU A 1 581 ? -15.547 -1.606 20.650 1.00 80.75 581 LEU A C 1
ATOM 4586 O O . LEU A 1 581 ? -15.350 -2.114 21.749 1.00 80.75 581 LEU A O 1
ATOM 4590 N N . GLY A 1 582 ? -16.465 -2.075 19.798 1.00 78.38 582 GLY A N 1
ATOM 4591 C CA . GLY A 1 582 ? -17.275 -3.257 20.092 1.00 78.38 582 GLY A CA 1
ATOM 4592 C C . GLY A 1 582 ? -16.414 -4.496 20.332 1.00 78.38 582 GLY A C 1
ATOM 4593 O O . GLY A 1 582 ? -16.611 -5.193 21.324 1.00 78.38 582 GLY A O 1
ATOM 4594 N N . VAL A 1 583 ? -15.410 -4.715 19.478 1.00 79.06 583 VAL A N 1
ATOM 4595 C CA . VAL A 1 583 ? -14.441 -5.812 19.619 1.00 79.06 583 VAL A CA 1
ATOM 4596 C C . VAL A 1 583 ? -13.587 -5.653 20.875 1.00 79.06 583 VAL A C 1
ATOM 4598 O O . VAL A 1 583 ? -13.449 -6.608 21.632 1.00 79.06 583 VAL A O 1
ATOM 4601 N N . LEU A 1 584 ? -13.049 -4.459 21.132 1.00 80.44 584 LEU A N 1
ATOM 4602 C CA . LEU A 1 584 ? -12.213 -4.199 22.306 1.00 80.44 584 LEU A CA 1
ATOM 4603 C C . LEU A 1 584 ? -12.976 -4.429 23.621 1.00 80.44 584 LEU A C 1
ATOM 4605 O O . LEU A 1 584 ? -12.436 -5.038 24.541 1.00 80.44 584 LEU A O 1
ATOM 4609 N N . LEU A 1 585 ? -14.239 -3.992 23.704 1.00 81.62 585 LEU A N 1
ATOM 4610 C CA . LEU A 1 585 ? -15.070 -4.170 24.900 1.00 81.62 585 LEU A CA 1
ATOM 4611 C C . LEU A 1 585 ? -15.558 -5.610 25.095 1.00 81.62 585 LEU A C 1
ATOM 4613 O O . LEU A 1 585 ? -15.726 -6.037 26.235 1.00 81.62 585 LEU A O 1
ATOM 4617 N N . GLY A 1 586 ? -15.826 -6.346 24.013 1.00 78.25 586 GLY A N 1
ATOM 4618 C CA . GLY A 1 586 ? -16.316 -7.721 24.110 1.00 78.25 586 GLY A CA 1
ATOM 4619 C C . GLY A 1 586 ? -15.206 -8.762 24.280 1.00 78.25 586 GLY A C 1
ATOM 4620 O O . GLY A 1 586 ? -15.362 -9.673 25.086 1.00 78.25 586 GLY A O 1
ATOM 4621 N N . MET A 1 587 ? -14.078 -8.617 23.575 1.00 78.69 587 MET A N 1
ATOM 4622 C CA . MET A 1 587 ? -12.947 -9.554 23.658 1.00 78.69 587 MET A CA 1
ATOM 4623 C C . MET A 1 587 ? -11.948 -9.216 24.767 1.00 78.69 587 MET A C 1
ATOM 4625 O O . MET A 1 587 ? -11.221 -10.105 25.196 1.00 78.69 587 MET A O 1
ATOM 4629 N N . GLY A 1 588 ? -11.897 -7.964 25.237 1.00 79.00 588 GLY A N 1
ATOM 4630 C CA . GLY A 1 588 ? -10.947 -7.524 26.266 1.00 79.00 588 GLY A CA 1
ATOM 4631 C C . GLY A 1 588 ? -10.921 -8.415 27.518 1.00 79.00 588 GLY A C 1
ATOM 4632 O O . GLY A 1 588 ? -9.842 -8.881 27.876 1.00 79.00 588 GLY A O 1
ATOM 4633 N N . PRO A 1 589 ? -12.077 -8.719 28.143 1.00 74.81 589 PRO A N 1
ATOM 4634 C CA . PRO A 1 589 ? -12.132 -9.605 29.307 1.00 74.81 589 PRO A CA 1
ATOM 4635 C C . PRO A 1 589 ? -11.618 -11.019 29.015 1.00 74.81 589 PRO A C 1
ATOM 4637 O O . PRO A 1 589 ? -10.822 -11.545 29.779 1.00 74.81 589 PRO A O 1
ATOM 4640 N N . VAL A 1 590 ? -12.001 -11.598 27.871 1.00 76.19 590 VAL A N 1
ATOM 4641 C CA . VAL A 1 590 ? -11.573 -12.948 27.467 1.00 76.19 590 VAL A CA 1
ATOM 4642 C C . VAL A 1 590 ? -10.062 -13.013 27.280 1.00 76.19 590 VAL A C 1
ATOM 4644 O O . VAL A 1 590 ? -9.428 -13.961 27.717 1.00 76.19 590 VAL A O 1
ATOM 4647 N N . VAL A 1 591 ? -9.468 -12.010 26.628 1.00 72.50 591 VAL A N 1
ATOM 4648 C CA . VAL A 1 591 ? -8.013 -11.957 26.431 1.00 72.50 591 VAL A CA 1
ATOM 4649 C C . VAL A 1 591 ? -7.290 -11.789 27.765 1.00 72.50 591 VAL A C 1
ATOM 4651 O O . VAL A 1 591 ? -6.255 -12.414 27.957 1.00 72.50 591 VAL A O 1
ATOM 4654 N N . ALA A 1 592 ? -7.831 -10.988 28.686 1.00 73.44 592 ALA A N 1
ATOM 4655 C CA . ALA A 1 592 ? -7.255 -10.809 30.015 1.00 73.44 592 ALA A CA 1
ATOM 4656 C C . ALA A 1 592 ? -7.307 -12.084 30.872 1.00 73.44 592 ALA A C 1
ATOM 4658 O O . ALA A 1 592 ? -6.444 -12.250 31.713 1.00 73.44 592 ALA A O 1
ATOM 4659 N N . GLU A 1 593 ? -8.265 -12.988 30.653 1.00 67.62 593 GLU A N 1
ATOM 4660 C CA . GLU A 1 593 ? -8.315 -14.290 31.342 1.00 67.62 593 GLU A CA 1
ATOM 4661 C C . GLU A 1 593 ? -7.256 -15.292 30.845 1.00 67.62 593 GLU A C 1
ATOM 4663 O O . GLU A 1 593 ? -6.978 -16.276 31.528 1.00 67.62 593 GLU A O 1
ATOM 4668 N N . PHE A 1 594 ? -6.665 -15.075 29.663 1.00 64.56 594 PHE A N 1
ATOM 4669 C CA . PHE A 1 594 ? -5.598 -15.933 29.124 1.00 64.56 594 PHE A CA 1
ATOM 4670 C C . PHE A 1 594 ? -4.198 -15.612 29.675 1.00 64.56 594 PHE A C 1
ATOM 4672 O O . PHE A 1 594 ? -3.290 -16.423 29.475 1.00 64.56 594 PHE A O 1
ATOM 4679 N N . PHE A 1 595 ? -4.010 -14.452 30.311 1.00 51.34 595 PHE A N 1
ATOM 4680 C CA . PHE A 1 595 ? -2.741 -13.975 30.874 1.00 51.34 595 PHE A CA 1
ATOM 4681 C C . PHE A 1 595 ? -2.850 -13.847 32.390 1.00 51.34 595 PHE A C 1
ATOM 4683 O O . PHE A 1 595 ? -1.821 -14.091 33.059 1.00 51.34 595 PHE A O 1
#

pLDDT: mean 76.28, std 14.93, range [29.14, 95.5]

Solvent-accessible surface area (backbone atoms only — not comparable to full-atom values): 31629 Å² total; per-residue (Å²): 112,72,70,60,53,50,50,51,51,51,33,49,49,43,45,71,46,41,78,54,70,75,61,79,78,59,98,53,70,65,69,54,49,53,60,58,50,70,66,42,45,56,85,52,57,64,67,58,39,53,48,49,53,32,52,50,38,48,60,44,62,65,70,68,99,74,72,92,64,54,73,66,56,50,42,52,51,32,52,51,43,50,50,54,52,51,56,51,36,70,73,37,57,73,53,36,52,31,41,26,44,21,42,37,52,48,53,64,59,33,53,64,30,48,49,72,52,46,48,41,49,73,69,94,64,60,69,64,59,54,49,52,48,32,59,40,60,76,76,49,76,79,60,79,52,63,73,34,47,45,50,53,52,51,62,52,49,80,48,60,66,48,24,58,47,56,68,69,55,54,72,67,61,51,53,52,50,42,65,46,44,50,50,73,68,53,51,51,53,52,50,53,27,49,53,52,14,48,51,52,43,43,53,53,45,30,56,55,50,68,28,70,82,42,38,76,66,42,72,83,85,61,53,75,76,73,33,58,44,48,45,35,46,53,32,39,54,47,36,71,73,42,64,80,85,50,63,64,38,51,50,49,31,53,50,32,43,52,52,42,48,54,51,50,51,53,47,51,59,54,33,79,76,75,59,81,53,69,70,54,56,51,51,46,57,26,41,51,50,46,47,53,47,47,53,46,52,49,48,34,57,50,35,45,67,75,38,80,82,73,60,65,32,54,59,38,48,45,52,44,52,26,48,42,42,41,32,38,41,64,64,51,40,58,70,65,52,62,77,70,52,77,87,61,73,81,82,67,84,81,79,87,65,48,88,84,23,70,92,71,50,28,87,47,76,65,41,38,52,51,42,22,55,19,0,25,47,20,12,45,52,46,41,54,43,54,51,51,48,58,54,55,72,68,67,75,60,59,64,67,57,45,16,51,53,41,10,49,48,44,19,51,46,42,47,51,25,52,75,72,60,24,34,54,45,86,55,46,61,39,43,40,49,31,39,54,55,58,56,59,80,43,60,94,37,75,65,37,45,53,50,50,53,53,50,50,52,30,42,53,55,27,48,50,30,16,44,52,17,21,49,69,26,22,53,58,49,45,50,51,52,45,51,52,44,28,74,73,66,78,43,68,91,60,54,71,66,59,51,51,50,55,54,65,63,69,29,89,89,49,69,43,58,59,54,50,52,50,48,50,50,47,38,38,56,13,35,52,50,8,50,51,50,39,54,50,39,60,78,63,45,40,45,61,22,42,24,68,25,70,42,45,22,71,40,62,33,53,78,47,16,39,52,50,20,56,52,43,68,76,38,44,28,60,51,45,21,29,42,45,35,11,41,49,69,21,36,44,62,49,58,60,74,76,109

Foldseek 3Di:
DVVVVVLVVLLVVLLVCFCVVVVQPDPDLVVVLVVLLVLQALPDDLVSLLVSLLVVLCSLQPDDPDDPDDLVRSLVSSLVSLVVSLVVCVVVVVSLVSLLSSLQSSLVLQAALCLLQPQLFFDDDDLVVLLCVLVVVVPFFADDDSPCPSNSLCSSQVDLCVLVSLLPHDLVSLVSVCVSRDDPVSVVRVLVSLLVSLLNLLVLLLVLCLDPLNCVLPDVPADSCRGLSNQLNVLSVVCSPDDLPDPPSLVSNLVSLVVSLVSLVSSVVVCVPPHDDLVNVSSSSNSNLSSVSSVLSSVLSNVCVPCVPPSPSSSSVSNNSSSSSNSNVCSSDSVNSVVRPPPSVPDPLPDDDAPQQPLLFQPDPVSLVLLLQLLLLLLLLVLVLVLQLLVLVVVPDPLQVNLVSQLVSQLVSLVSSVVVSHDALLLNCLSCVSNLVVLVVPVVDPVSVVVSVSRVVRSVSSSVSNVVSSVVNNVVSNVVVQVVCCVVPVDGSDDPVVVVVVVVVPDPPDCVVVVSVVSVVLSNVLLSQLSVQLVVCVVSVSLSSQLPPSSNCSSQNNVVSNVVSVVCNVCVSSSSSSSSSSSCVSCVVVVVVVD

Secondary structure (DSSP, 8-state):
-HHHHHHHHHHHHHHHHGGGGGTTT---HHHHHHHHHTT--TTS-HHHHHHHHHHHHHHHH---SS----HHHHHHHHHHHHHHHHHHHHH-HHHHHHHHHHHHHHHHHS--THHHHTTTSPP---HHHHHHHHHHHTTSPPPP-TT-HHHHHHHH--STHHHHHHHT--HHHHHHHHHHH--HHHHHHHHHHHHHHHHHHHHHHHHHHTSHHHHTTS-TTS-GGGSHHHHHHHHHHHHHHS-TT-HHHHHHHHHHHHHHHHHHHHHHHHHHHH---HHHHHHHHHHHHHHHHHHHHHHHHHHHHH-TTSSHHHHHHHHHHHHHHHHHHHHH-HHHHHTT-GGGTTTSTTS---SS-GGG---SHHHHHHHHHHHHHHHHHHHHHHHHHHHHTTS---HHHHHHHHHHHHHHHHHHHHHTT---GGGHHHHHHHHHHHHGGGTTSHHHHHHHHHHHHHHHHHHHHHHHHHHHHHHHHHHHHHHHHHHHHSS-SS-HHHHHHHHHH--TTTTHHHHHHHHHHHHHHHHHHHHHHHHHHHHTTHHHHHHT-HHHHHHH-HHHHHHHHHHHHHHHHHHHHHHHHHHHHHHHHHHHHT-

Nearest PDB structures (foldseek):
  8rf9-assembly1_A  TM=3.754E-01  e=1.425E+00  Agrobacterium tumefaciens
  8rfg-assembly1_A  TM=2.862E-01  e=1.368E+00  Agrobacterium tumefaciens
  8qag-assembly2_B  TM=2.489E-01  e=9.101E-01  synthetic construct
  8wdf-assembly1_A  TM=2.100E-01  e=7.732E-01  Pseudomonas aeruginosa PAO1

Mean predicted aligned error: 15.7 Å

Radius of gyration: 31.07 Å; Cα contacts (8 Å, |Δi|>4): 599; chains: 1; bounding box: 85×66×87 Å

Sequence (595 aa):
MKFLFLKMRVIWRRFRHGLQARYEHHGEHGPQLEVLMRRADPDSAWHDRANWMIDVAEWVRHQPKVSLLDAEGWRRVKHQRVRAMLDWLDVHRDIRRQVQGCLQKTLREASGPELFSVTGLPHEPAFFTELTERAFKMVLPRHLSPSELPTLFAAMFPDPDDAEWLLELDQELQERLWKLAADDGISHTYWQQIEEALTYLTTVVVADGISPAFRQRLDPKIPLQATPFMALRREMEAYLRASPHDEGPLRSARMLIAVCQAQTDRIYAHLDEYGVSVSLVYRIERMRAQLTRMGRLIDVRSATWREPKTGRGAGRVQLLLADLIAAHHSRSSVRSLVRRSFALLARKMVERSADHGEHYIARDSAGYRAMLKAACIGGLVTAFTVLGKIALARLGLAHFFEGVFASINYAFSFLVIAALGGVLATKQPAVTAPALAAKMGELDTVDGLRALIGETAMLLRSQAAAIFGNLIAVIPTMLLITAGFLLASGTTLMTPEKARAALHSLSLVGPAPLYAALTGILLWLSSLAAGFADNWFALRRLREALAHQRRLVHALGAARAARWAIWLERHVATIVGNVSLGVLLGMGPVVAEFF